Protein AF-0000000087523950 (afdb_homodimer)

InterPro domains:
  IPR000847 LysR, HTH, N-terminal domain [PF00126] (13-68)
  IPR000847 LysR, HTH, N-terminal domain [PS50931] (8-65)
  IPR005119 LysR, substrate-binding [PF03466] (96-300)
  IPR036388 Winged helix-like DNA-binding domain superfamily [G3DSA:1.10.10.10] (9-94)
  IPR036390 Winged helix DNA-binding domain superfamily [SSF46785] (9-117)
  IPR058163 LysR-type transcriptional regulator, proteobacterial-type [PTHR30537] (7-308)

Solvent-accessible surface area (backbone atoms only — not comparable to full-atom values): 32717 Å² total; per-residue (Å²): 128,82,71,63,79,78,58,56,61,67,58,20,44,50,44,46,49,40,14,65,73,63,37,26,57,57,56,24,8,59,75,67,75,43,51,48,69,54,38,50,47,32,43,47,46,51,24,57,74,70,71,45,64,40,54,43,80,50,99,84,53,55,36,71,29,74,62,21,52,56,49,42,56,50,38,54,54,51,51,52,51,48,50,41,55,48,20,67,71,65,72,45,85,62,76,45,50,46,81,45,31,33,36,24,35,40,73,54,28,40,71,63,46,24,53,44,44,29,59,50,38,69,77,34,70,55,32,28,38,33,42,42,61,40,76,64,91,72,65,54,84,75,64,76,36,64,32,32,44,46,76,31,75,82,66,98,56,83,48,42,73,44,80,54,46,61,45,43,51,39,41,32,28,11,60,67,31,32,72,74,72,53,75,61,53,38,60,76,45,40,51,80,39,44,34,42,22,44,67,81,45,94,55,31,39,66,51,34,39,34,24,29,62,82,42,76,42,77,35,61,36,33,49,52,38,33,22,64,40,69,65,28,51,48,34,18,18,58,58,37,51,29,35,38,76,40,51,33,74,78,46,45,67,41,42,75,71,56,47,25,40,79,56,66,51,73,58,52,58,28,60,45,38,34,31,27,44,34,33,69,56,55,95,70,67,52,45,46,56,48,52,48,52,52,48,51,43,55,51,27,69,75,53,53,70,58,61,65,84,122,128,80,72,63,79,77,58,58,61,66,58,21,44,51,45,46,48,41,14,64,73,63,39,26,58,58,55,24,10,60,75,67,76,43,52,49,68,56,38,50,47,33,43,49,46,50,23,59,75,71,71,47,64,42,55,45,81,50,100,84,52,56,35,72,29,75,62,20,52,57,50,42,56,49,40,54,53,52,51,53,49,50,52,42,55,48,22,66,72,65,73,45,86,61,77,43,51,46,81,46,30,34,36,25,36,39,72,55,26,40,70,64,46,24,54,45,44,30,59,50,38,70,76,33,70,56,31,27,37,34,42,42,61,40,76,64,90,74,66,54,84,75,64,76,36,63,33,32,45,47,77,33,72,83,65,98,55,83,48,42,74,44,80,52,45,61,45,48,52,39,43,33,26,10,59,69,31,32,72,74,71,52,75,62,52,39,61,77,45,41,51,81,39,42,35,42,21,44,68,83,45,94,55,30,40,66,51,32,38,35,23,29,64,83,41,77,42,76,33,59,36,32,49,51,40,34,23,63,40,70,65,29,52,49,34,18,17,60,57,38,52,28,34,39,77,40,52,38,71,78,45,45,66,41,41,75,72,56,46,25,40,76,56,65,50,76,58,52,59,26,60,44,39,34,30,27,43,35,33,70,58,56,96,70,67,53,45,47,57,49,51,49,53,54,49,51,44,54,51,26,69,76,53,54,75,54,71,69,82,122

Radius of gyration: 28.87 Å; Cα contacts (8 Å, |Δi|>4): 1194; chains: 2; bounding box: 53×89×77 Å

Organism: NCBI:txid634155

Secondary structure (DSSP, 8-state):
----TTS-HHHHHHHHHHHHHHT-HHHHHHHTT--HHHHHHHHHHHHHHHTS-SEEE-SS-EEE-HHHHHHHHHHHHHHHHHHHHHHHHHT--PPP-EEEEEEE-HHHIIIIIGGGHHHHHHH-TTEEEEEEE-SS---GGGSS-SEEEEEEPPPS-SEEEEEEEE--EEEEE-HHHHHHH----SGGGGGGS-B-EETT-SSB-SSEEEESTTS-EEEE---SEEES-HHHHHHHHHTTS-EEEEEHHHHHHHHHTTSSEE---SSPBPP--EEEEEEE--SS--HHHHHHHHHHHHHHHHS-S-----/----TTS-HHHHHHHHHHHHHHT-HHHHHHHTT--HHHHHHHHHHHHHHHTS-SEEE-SS-EEE-HHHHHHHHHHHHHHHHHHHHHHHHHT--PPP-EEEEEEE-HHHIIIIIGGGHHHHHHH-TTEEEEEEE-SS---GGGSS-SEEEEEEPPPS-SEEEEEEEE--EEEEE-HHHHHHH----SGGGGGGS-B-EETT-SSB-SSEEEESTTS-EEEE---SEEES-HHHHHHHHHTTS-EEEEEHHHHHHHHHTTSSEE---SSPBPP--EEEEEEE--SS--HHHHHHHHHHHHHHHHS-S-----

pLDDT: mean 86.5, std 13.3, range [29.36, 98.88]

Sequence (620 aa):
MVLDWRMDRITGMRVFARAAGDGSLSAAARHLAMSPAMATKHVNALEARLGVKLFHRSTRQLRLTEAGSEYLEACQRILAEIDEAEAAVTSQQVKASGLLRMAVPLSFGRGFIAPLMPHFARRHPEVTVELGLSDAQVDLLAGQWDLAIRIGRLVDSPLVARKLGDSTMVVCASPDYLAGHGTPRRTGDLAGHNCLGYTLSAMQDRKHWRFGERGDIRVPVHGNLLANNGDALMAAALGGQGIIYQPHFIVADALDRGGLVALQLDRPVASLGGIHVLYPADRRPPAKVRAMIDFLHDAFTRAPPLNRAVMVLDWRMDRITGMRVFARAAGDGSLSAAARHLAMSPAMATKHVNALEARLGVKLFHRSTRQLRLTEAGSEYLEACQRILAEIDEAEAAVTSQQVKASGLLRMAVPLSFGRGFIAPLMPHFARRHPEVTVELGLSDAQVDLLAGQWDLAIRIGRLVDSPLVARKLGDSTMVVCASPDYLAGHGTPRRTGDLAGHNCLGYTLSAMQDRKHWRFGERGDIRVPVHGNLLANNGDALMAAALGGQGIIYQPHFIVADALDRGGLVALQLDRPVASLGGIHVLYPADRRPPAKVRAMIDFLHDAFTRAPPLNRAV

Foldseek 3Di:
DPLCPVDDLLVLLQLLLQCQVVQHSCVSCVVVVHHSVVSVSSQVSNCVVVVHHQFDDDPPTTHGDPVVVVVSLVSQVVNLVVVQVVCVVVVDQDQDADEAEEEEEALCCVQPVVVCVVVLCVVRVRYHYHYHYHPDDDDVVVVPHQKYKDWFDDDDDLWDKDFQWFWFKFKKAFPVLCVVQNAAAALQCQQSWAEAFAPSDPQTDQFWHFFAQASPDTHGHHHDHYDNDPLVVLVCRLVNRTMYIGICLNCVVCCVVRSMPTHHYPTHGYGRGTIIMIGRPDVDRRSNSVSVVVSSNVSCVVPPSDPPVD/DPLCPVDDLLVLLQLLLQCQVVQHSCVSCVVVVHHSVVSVSSQVSNCVVVVHHQFDDDPPTTDGDPVNVVVSLVSQVVNLVVVQVVCVVVVDQDQDADEAEEEEEALCCVQPVVVCVVVLCVVRVRYHYHYHYHPDDDDVVVVPHQKYKDWFDDDDDLWDKDFQWFWFKFKKAFPVLCVVQNAAAALQCQQSWAEAFAPSDPQTDQFWHFFAQASPDTHGHHHDHYDNDPLVVLVCRLVNRTMYIGICLNCVVCCVVRSMPTHHYPTHGYGRHTIIMIGRPDVDRRSNSVSVVVSSNVSCVVPPSYPPPD

Nearest PDB structures (foldseek):
  3t1b-assembly1_A  TM=6.231E-01  e=1.334E-25  Vibrio cholerae
  3t1b-assembly1_D  TM=6.129E-01  e=6.524E-25  Vibrio cholerae
  3szp-assembly1_A-2  TM=6.097E-01  e=1.222E-23  Vibrio cholerae
  3mz1-assembly1_A  TM=8.582E-01  e=1.412E-18  Sinorhizobium meliloti 1021
  5y2v-assembly1_C  TM=5.549E-01  e=6.677E-20  Synechocystis sp. PCC 6803 substr. Kazusa

Structure (mmCIF, N/CA/C/O backbone):
data_AF-0000000087523950-model_v1
#
loop_
_entity.id
_entity.type
_entity.pdbx_description
1 polymer 'DNA-binding transcriptional LysR family regulator'
#
loop_
_atom_site.group_PDB
_atom_site.id
_atom_site.type_symbol
_atom_site.label_atom_id
_atom_site.label_alt_id
_atom_site.label_comp_id
_atom_site.label_asym_id
_atom_site.label_entity_id
_atom_site.label_seq_id
_atom_site.pdbx_PDB_ins_code
_atom_site.Cartn_x
_atom_site.Cartn_y
_atom_site.Cartn_z
_atom_site.occupancy
_atom_site.B_iso_or_equiv
_atom_site.auth_seq_id
_atom_site.auth_comp_id
_atom_site.auth_asym_id
_atom_site.auth_atom_id
_atom_site.pdbx_PDB_model_num
ATOM 1 N N . MET A 1 1 ? -15.641 -51.594 12.031 1 31.23 1 MET A N 1
ATOM 2 C CA . MET A 1 1 ? -15.219 -51.094 10.727 1 31.23 1 MET A CA 1
ATOM 3 C C . MET A 1 1 ? -13.703 -50.938 10.656 1 31.23 1 MET A C 1
ATOM 5 O O . MET A 1 1 ? -13.094 -50.25 11.461 1 31.23 1 MET A O 1
ATOM 9 N N . VAL A 1 2 ? -13.039 -51.938 10.383 1 35.44 2 VAL A N 1
ATOM 10 C CA . VAL A 1 2 ? -11.578 -51.969 10.383 1 35.44 2 VAL A CA 1
ATOM 11 C C . VAL A 1 2 ? -11.016 -50.781 9.617 1 35.44 2 VAL A C 1
ATOM 13 O O . VAL A 1 2 ? -11.32 -50.594 8.438 1 35.44 2 VAL A O 1
ATOM 16 N N . LEU A 1 3 ? -10.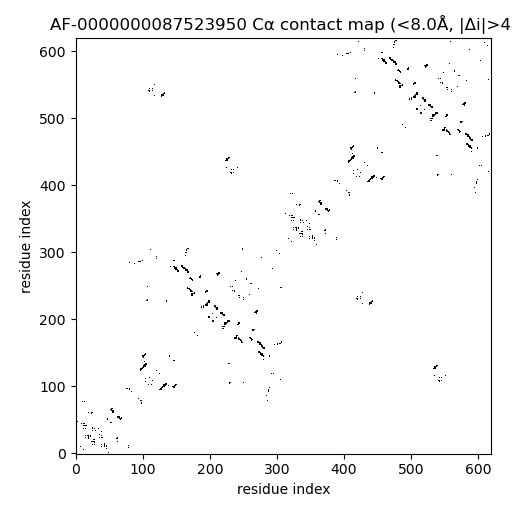859 -49.688 10.18 1 43.5 3 LEU A N 1
ATOM 17 C CA . LEU A 1 3 ? -10.078 -48.594 9.617 1 43.5 3 LEU A CA 1
ATOM 18 C C . LEU A 1 3 ? -8.906 -49.125 8.805 1 43.5 3 LEU A C 1
ATOM 20 O O . LEU A 1 3 ? -8.117 -49.938 9.305 1 43.5 3 LEU A O 1
ATOM 24 N N . ASP A 1 4 ? -9.039 -49.5 7.648 1 45.88 4 ASP A N 1
ATOM 25 C CA . ASP A 1 4 ? -7.902 -50.031 6.902 1 45.88 4 ASP A CA 1
ATOM 26 C C . ASP A 1 4 ? -6.68 -49.125 7.043 1 45.88 4 ASP A C 1
ATOM 28 O O . ASP A 1 4 ? -6.48 -48.188 6.242 1 45.88 4 ASP A O 1
ATOM 32 N N . TRP A 1 5 ? -6.152 -49 8.242 1 50.75 5 TRP A N 1
ATOM 33 C CA . TRP A 1 5 ? -4.914 -48.344 8.617 1 50.75 5 TRP A CA 1
ATOM 34 C C . TRP A 1 5 ? -3.805 -48.625 7.613 1 50.75 5 TRP A C 1
ATOM 36 O O . TRP A 1 5 ? -2.738 -48 7.652 1 50.75 5 TRP A O 1
ATOM 46 N N . ARG A 1 6 ? -4.109 -49.469 6.68 1 61.22 6 ARG A N 1
ATOM 47 C CA . ARG A 1 6 ? -3.061 -49.938 5.797 1 61.22 6 ARG A CA 1
ATOM 48 C C . ARG A 1 6 ? -2.912 -49.062 4.566 1 61.22 6 ARG A C 1
ATOM 50 O O . ARG A 1 6 ? -1.962 -49.219 3.795 1 61.22 6 ARG A O 1
ATOM 57 N N . MET A 1 7 ? -3.938 -48.125 4.535 1 72.81 7 MET A N 1
ATOM 58 C CA . MET A 1 7 ? -3.781 -47.375 3.295 1 72.81 7 MET A CA 1
ATOM 59 C C . MET A 1 7 ? -2.758 -46.25 3.463 1 72.81 7 MET A C 1
ATOM 61 O O . MET A 1 7 ? -2.736 -45.594 4.492 1 72.81 7 MET A O 1
ATOM 65 N N . ASP A 1 8 ? -1.843 -46.125 2.539 1 80.94 8 ASP A N 1
ATOM 66 C CA . ASP A 1 8 ? -0.823 -45.094 2.523 1 80.94 8 ASP A CA 1
ATOM 67 C C . ASP A 1 8 ? -1.458 -43.688 2.541 1 80.94 8 ASP A C 1
ATOM 69 O O . ASP A 1 8 ? -2.225 -43.344 1.641 1 80.94 8 ASP A O 1
ATOM 73 N N . ARG A 1 9 ? -1.227 -43.062 3.574 1 81.5 9 ARG A N 1
ATOM 74 C CA . ARG A 1 9 ? -1.847 -41.781 3.801 1 81.5 9 ARG A CA 1
ATOM 75 C C . ARG A 1 9 ? -1.458 -40.781 2.709 1 81.5 9 ARG A C 1
ATOM 77 O O . ARG A 1 9 ? -2.275 -39.969 2.289 1 81.5 9 ARG A O 1
ATOM 84 N N . ILE A 1 10 ? -0.214 -40.875 2.275 1 83.5 10 ILE A N 1
ATOM 85 C CA . ILE A 1 10 ? 0.265 -39.969 1.243 1 83.5 10 ILE A CA 1
ATOM 86 C C . ILE A 1 10 ? -0.494 -40.219 -0.059 1 83.5 10 ILE A C 1
ATOM 88 O O . ILE A 1 10 ? -0.923 -39.281 -0.724 1 83.5 10 ILE A O 1
ATOM 92 N N . THR A 1 11 ? -0.637 -41.406 -0.341 1 86.5 11 THR A N 1
ATOM 93 C CA . THR A 1 11 ? -1.421 -41.781 -1.519 1 86.5 11 THR A CA 1
ATOM 94 C C . THR A 1 11 ? -2.863 -41.312 -1.373 1 86.5 11 THR A C 1
ATOM 96 O O . THR A 1 11 ? -3.453 -40.781 -2.328 1 86.5 11 THR A O 1
ATOM 99 N N . GLY A 1 12 ? -3.381 -41.406 -0.234 1 89.5 12 GLY A N 1
ATOM 100 C CA . GLY A 1 12 ? -4.719 -40.906 0.028 1 89.5 12 GLY A CA 1
ATOM 101 C C . GLY A 1 12 ? -4.844 -39.406 -0.192 1 89.5 12 GLY A C 1
ATOM 102 O O . GLY A 1 12 ? -5.809 -38.938 -0.805 1 89.5 12 GLY A O 1
ATOM 103 N N . MET A 1 13 ? -3.838 -38.688 0.322 1 88.25 13 MET A N 1
ATOM 104 C CA . MET A 1 13 ? -3.805 -37.25 0.121 1 88.25 13 MET A CA 1
ATOM 105 C C . MET A 1 13 ? -3.729 -36.906 -1.364 1 88.25 13 MET A C 1
ATOM 107 O O . MET A 1 13 ? -4.375 -35.969 -1.822 1 88.25 13 MET A O 1
ATOM 111 N N . ARG A 1 14 ? -2.957 -37.656 -2.094 1 89.19 14 ARG A N 1
ATOM 112 C CA . ARG A 1 14 ? -2.795 -37.438 -3.525 1 89.19 14 ARG A CA 1
ATOM 113 C C . ARG A 1 14 ? -4.098 -37.688 -4.273 1 89.19 14 ARG A C 1
ATOM 115 O O . ARG A 1 14 ? -4.484 -36.906 -5.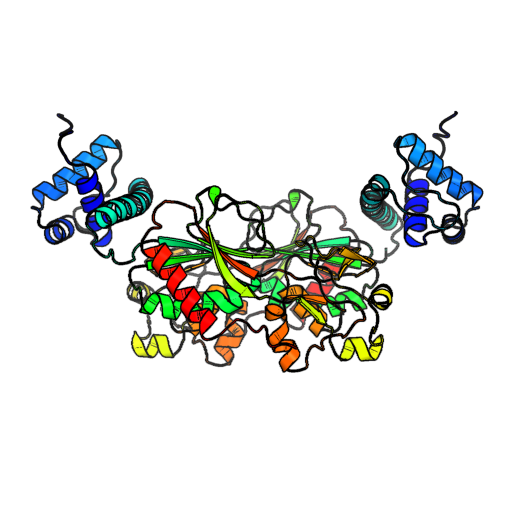141 1 89.19 14 ARG A O 1
ATOM 122 N N . VAL A 1 15 ? -4.789 -38.781 -3.904 1 90.56 15 VAL A N 1
ATOM 123 C CA . VAL A 1 15 ? -6.059 -39.125 -4.535 1 90.56 15 VAL A CA 1
ATOM 124 C C . VAL A 1 15 ? -7.098 -38.031 -4.238 1 90.56 15 VAL A C 1
ATOM 126 O O . VAL A 1 15 ? -7.793 -37.562 -5.141 1 90.56 15 VAL A O 1
ATOM 129 N N . PHE A 1 16 ? -7.152 -37.594 -3.004 1 93.06 16 PHE A N 1
ATOM 130 C CA . PHE A 1 16 ? -8.094 -36.562 -2.572 1 93.06 16 PHE A CA 1
ATOM 131 C C . PHE A 1 16 ? -7.863 -35.281 -3.338 1 93.06 16 PHE A C 1
ATOM 133 O O . PHE A 1 16 ? -8.797 -34.719 -3.9 1 93.06 16 PHE A O 1
ATOM 140 N N . ALA A 1 17 ? -6.598 -34.906 -3.363 1 90.12 17 ALA A N 1
ATOM 141 C CA . ALA A 1 17 ? -6.242 -33.656 -4.023 1 90.12 17 ALA A CA 1
ATOM 142 C C . ALA A 1 17 ? -6.555 -33.719 -5.516 1 90.12 17 ALA A C 1
ATOM 144 O O . ALA A 1 17 ? -7.082 -32.75 -6.086 1 90.12 17 ALA A O 1
ATOM 145 N N . ARG A 1 18 ? -6.23 -34.75 -6.168 1 89.31 18 ARG A N 1
ATOM 146 C CA . ARG A 1 18 ? -6.488 -34.938 -7.594 1 89.31 18 ARG A CA 1
ATOM 147 C C . ARG A 1 18 ? -7.984 -34.969 -7.883 1 89.31 18 ARG A C 1
ATOM 149 O O . ARG A 1 18 ? -8.453 -34.375 -8.852 1 89.31 18 ARG A O 1
ATOM 156 N N . ALA A 1 19 ? -8.68 -35.625 -7.062 1 89.69 19 ALA A N 1
ATOM 157 C CA . ALA A 1 19 ? -10.133 -35.719 -7.227 1 89.69 19 ALA A CA 1
ATOM 158 C C . ALA A 1 19 ? -10.789 -34.344 -7.086 1 89.69 19 ALA A C 1
ATOM 160 O O . ALA A 1 19 ? -11.727 -34.031 -7.816 1 89.69 19 ALA A O 1
ATOM 161 N N . ALA A 1 20 ? -10.305 -33.656 -6.184 1 87.31 20 ALA A N 1
ATOM 162 C CA . ALA A 1 20 ? -10.82 -32.312 -5.988 1 87.31 20 ALA A CA 1
ATOM 163 C C . ALA A 1 20 ? -10.602 -31.453 -7.23 1 87.31 20 ALA A C 1
ATOM 165 O O . ALA A 1 20 ? -11.477 -30.672 -7.621 1 87.31 20 ALA A O 1
ATOM 166 N N . GLY A 1 21 ? -9.445 -31.609 -7.789 1 80.12 21 GLY A N 1
ATOM 167 C CA . GLY A 1 21 ? -9.109 -30.875 -9 1 80.12 21 GLY A CA 1
ATOM 168 C C . GLY A 1 21 ? -9.883 -31.328 -10.219 1 80.12 21 GLY A C 1
ATOM 169 O O . GLY A 1 21 ? -10.367 -30.5 -10.992 1 80.12 21 GLY A O 1
ATOM 170 N N . ASP A 1 22 ? -10.062 -32.594 -10.312 1 77.31 22 ASP A N 1
ATOM 171 C CA . ASP A 1 22 ? -10.711 -33.219 -11.469 1 77.31 22 ASP A CA 1
ATOM 172 C C . ASP A 1 22 ? -12.234 -33.188 -11.32 1 77.31 22 ASP A C 1
ATOM 174 O O . ASP A 1 22 ? -12.961 -33.344 -12.305 1 77.31 22 ASP A O 1
ATOM 178 N N . GLY A 1 23 ? -12.727 -32.969 -10.133 1 81.5 23 GLY A N 1
ATOM 179 C CA . GLY A 1 23 ? -14.148 -33.031 -9.844 1 81.5 23 GLY A CA 1
ATOM 180 C C . GLY A 1 23 ? -14.719 -34.438 -9.953 1 81.5 23 GLY A C 1
ATOM 181 O O . GLY A 1 23 ? -15.93 -34.594 -10.109 1 81.5 23 GLY A O 1
ATOM 182 N N . SER A 1 24 ? -13.797 -35.438 -10.008 1 85.56 24 SER A N 1
ATOM 183 C CA . SER A 1 24 ? -14.203 -36.812 -10.211 1 85.56 24 SER A CA 1
ATOM 184 C C . SER A 1 24 ? -13.195 -37.781 -9.594 1 85.56 24 SER A C 1
ATOM 186 O O . SER A 1 24 ? -11.984 -37.656 -9.812 1 85.56 24 SER A O 1
ATOM 188 N N . LEU A 1 25 ? -13.758 -38.719 -8.844 1 88.5 25 LEU A N 1
ATOM 189 C CA . LEU A 1 25 ? -12.891 -39.719 -8.242 1 88.5 25 LEU A CA 1
ATOM 190 C C . LEU A 1 25 ? -12.383 -40.688 -9.305 1 88.5 25 LEU A C 1
ATOM 192 O O . LEU A 1 25 ? -11.234 -41.125 -9.234 1 88.5 25 LEU A O 1
ATOM 196 N N . SER A 1 26 ? -13.258 -40.969 -10.281 1 89.31 26 SER A N 1
ATOM 197 C CA . SER A 1 26 ? -12.852 -41.844 -11.352 1 89.31 26 SER A CA 1
ATOM 198 C C . SER A 1 26 ? -11.75 -41.25 -12.203 1 89.31 26 SER A C 1
ATOM 200 O O . SER A 1 26 ? -10.836 -41.938 -12.641 1 89.31 26 SER A O 1
ATOM 202 N N . ALA A 1 27 ? -11.867 -40 -12.406 1 87.75 27 ALA A N 1
ATOM 203 C CA . ALA A 1 27 ? -10.844 -39.312 -13.164 1 87.75 27 ALA A CA 1
ATOM 204 C C . ALA A 1 27 ? -9.516 -39.281 -12.406 1 87.75 27 ALA A C 1
ATOM 206 O O . ALA A 1 27 ? -8.453 -39.5 -12.984 1 87.75 27 ALA A O 1
ATOM 207 N N . ALA A 1 28 ? -9.633 -39.062 -11.172 1 90.62 28 ALA A N 1
ATOM 208 C CA . ALA A 1 28 ? -8.445 -39.062 -10.328 1 90.62 28 ALA A CA 1
ATOM 209 C C . ALA A 1 28 ? -7.773 -40.438 -10.344 1 90.62 28 ALA A C 1
ATOM 211 O O . ALA A 1 28 ? -6.547 -40.531 -10.414 1 90.62 28 ALA A O 1
ATOM 212 N N . ALA A 1 29 ? -8.523 -41.469 -10.289 1 90.31 29 ALA A N 1
ATOM 213 C CA . ALA A 1 29 ? -8.023 -42.844 -10.328 1 90.31 29 ALA A CA 1
ATOM 214 C C . ALA A 1 29 ? -7.242 -43.094 -11.609 1 90.31 29 ALA A C 1
ATOM 216 O O . ALA A 1 29 ? -6.145 -43.656 -11.578 1 90.31 29 ALA A O 1
ATOM 217 N N . ARG A 1 30 ? -7.785 -42.656 -12.672 1 86.56 30 ARG A N 1
ATOM 218 C CA . ARG A 1 30 ? -7.125 -42.812 -13.969 1 86.56 30 ARG A CA 1
ATOM 219 C C . ARG A 1 30 ? -5.785 -42.094 -13.992 1 86.56 30 ARG A C 1
ATOM 221 O O . ARG A 1 30 ? -4.781 -42.625 -14.445 1 86.56 30 ARG A O 1
ATOM 228 N N . HIS A 1 31 ? -5.793 -40.938 -13.445 1 85.88 31 HIS A N 1
ATOM 229 C CA . HIS A 1 31 ? -4.586 -40.125 -13.43 1 85.88 31 HIS A CA 1
ATOM 230 C C . HIS A 1 31 ? -3.498 -40.75 -12.57 1 85.88 31 HIS A C 1
ATOM 232 O O . HIS A 1 31 ? -2.309 -40.625 -12.875 1 85.88 31 HIS A O 1
ATOM 238 N N . LEU A 1 32 ? -3.9 -41.438 -11.57 1 87.62 32 LEU A N 1
ATOM 239 C CA . LEU A 1 32 ? -2.947 -41.969 -10.617 1 87.62 32 LEU A CA 1
ATOM 240 C C . LEU A 1 32 ? -2.742 -43.469 -10.859 1 87.62 32 LEU A C 1
ATOM 242 O O . LEU A 1 32 ? -2.172 -44.156 -10.016 1 87.62 32 LEU A O 1
ATOM 246 N N . ALA A 1 33 ? -3.258 -43.969 -11.984 1 89 33 ALA A N 1
ATOM 247 C CA . ALA A 1 33 ? -3.086 -45.344 -12.43 1 89 33 ALA A CA 1
ATOM 248 C C . ALA A 1 33 ? -3.535 -46.312 -11.352 1 89 33 ALA A C 1
ATOM 250 O O . ALA A 1 33 ? -2.812 -47.281 -11.023 1 89 33 ALA A O 1
ATOM 251 N N . MET A 1 34 ? -4.711 -46 -10.836 1 88.88 34 MET A N 1
ATOM 252 C CA . MET A 1 34 ? -5.32 -46.906 -9.875 1 88.88 34 MET A CA 1
ATOM 253 C C . MET A 1 34 ? -6.789 -47.156 -10.203 1 88.88 34 MET A C 1
ATOM 255 O O . MET A 1 34 ? -7.359 -46.469 -11.055 1 88.88 34 MET A O 1
ATOM 259 N N . SER A 1 35 ? -7.348 -48.219 -9.703 1 90.62 35 SER A N 1
ATOM 260 C CA . SER A 1 35 ? -8.758 -48.5 -9.938 1 90.62 35 SER A CA 1
ATOM 261 C C . SER A 1 35 ? -9.656 -47.531 -9.203 1 90.62 35 SER A C 1
ATOM 263 O O . SER A 1 35 ? -9.281 -47 -8.141 1 90.62 35 SER A O 1
ATOM 265 N N . PRO A 1 36 ? -10.789 -47.219 -9.812 1 91.12 36 PRO A N 1
ATOM 266 C CA . PRO A 1 36 ? -11.75 -46.344 -9.109 1 91.12 36 PRO A CA 1
ATOM 267 C C . PRO A 1 36 ? -12.094 -46.875 -7.715 1 91.12 36 PRO A C 1
ATOM 269 O O . PRO A 1 36 ? -12.297 -46.094 -6.789 1 91.12 36 PRO A O 1
ATOM 272 N N . ALA A 1 37 ? -12.148 -48.125 -7.621 1 91 37 ALA A N 1
ATOM 273 C CA . ALA A 1 37 ? -12.438 -48.75 -6.324 1 91 37 ALA A CA 1
ATOM 274 C C . ALA A 1 37 ? -11.352 -48.406 -5.305 1 91 37 ALA A C 1
ATOM 276 O O . ALA A 1 37 ? -11.648 -48.062 -4.156 1 91 37 ALA A O 1
ATOM 277 N N . MET A 1 38 ? -10.148 -48.5 -5.762 1 89.62 38 MET A N 1
ATOM 278 C CA . MET A 1 38 ? -9.023 -48.156 -4.891 1 89.62 38 MET A CA 1
ATOM 279 C C . MET A 1 38 ? -9.023 -46.688 -4.516 1 89.62 38 MET A C 1
ATOM 281 O O . MET A 1 38 ? -8.75 -46.344 -3.365 1 89.62 38 MET A O 1
ATOM 285 N N . ALA A 1 39 ? -9.312 -45.844 -5.473 1 92 39 ALA A N 1
ATOM 286 C CA . ALA A 1 39 ? -9.398 -44.406 -5.207 1 92 39 ALA A CA 1
ATOM 287 C C . ALA A 1 39 ? -10.469 -44.094 -4.164 1 92 39 ALA A C 1
ATOM 289 O O . ALA A 1 39 ? -10.242 -43.312 -3.254 1 92 39 ALA A O 1
ATOM 290 N N . THR A 1 40 ? -11.555 -44.719 -4.281 1 90.12 40 THR A N 1
ATOM 291 C CA . THR A 1 40 ? -12.656 -44.562 -3.334 1 90.12 40 THR A CA 1
ATOM 292 C C . THR A 1 40 ? -12.242 -45.031 -1.939 1 90.12 40 THR A C 1
ATOM 294 O O . THR A 1 40 ? -12.539 -44.344 -0.944 1 90.12 40 THR A O 1
ATOM 297 N N . LYS A 1 41 ? -11.531 -46.062 -1.931 1 90 41 LYS A N 1
ATOM 298 C CA . LYS A 1 41 ? -11.062 -46.594 -0.656 1 90 41 LYS A CA 1
ATOM 299 C C . LYS A 1 41 ? -10.109 -45.625 0.037 1 90 41 LYS A C 1
ATOM 301 O O . LYS A 1 41 ? -10.18 -45.438 1.254 1 90 41 LYS A O 1
ATOM 306 N N . HIS A 1 42 ? -9.234 -45.094 -0.744 1 91.44 42 HIS A N 1
ATOM 307 C CA . HIS A 1 42 ? -8.281 -44.125 -0.201 1 91.44 42 HIS A CA 1
ATOM 308 C C . HIS A 1 42 ? -9.008 -42.938 0.409 1 91.44 42 HIS A C 1
ATOM 310 O O . HIS A 1 42 ? -8.688 -42.5 1.523 1 91.44 42 HIS A O 1
ATOM 316 N N . VAL A 1 43 ? -10.016 -42.375 -0.281 1 91.31 43 VAL A N 1
ATOM 317 C CA . VAL A 1 43 ? -10.727 -41.219 0.187 1 91.31 43 VAL A CA 1
ATOM 318 C C . VAL A 1 43 ? -11.57 -41.562 1.41 1 91.31 43 VAL A C 1
ATOM 320 O O . VAL A 1 43 ? -11.617 -40.812 2.381 1 91.31 43 VAL A O 1
ATOM 323 N N . ASN A 1 44 ? -12.125 -42.719 1.362 1 89.38 44 ASN A N 1
ATOM 324 C CA . ASN A 1 44 ? -12.906 -43.156 2.506 1 89.38 44 ASN A CA 1
ATOM 325 C C . ASN A 1 44 ? -12.039 -43.344 3.748 1 89.38 44 ASN A C 1
ATOM 327 O O . ASN A 1 44 ? -12.445 -42.969 4.852 1 89.38 44 ASN A O 1
ATOM 331 N N . ALA A 1 45 ? -10.938 -43.969 3.488 1 86.88 45 ALA A N 1
ATOM 332 C CA . ALA A 1 45 ? -10.016 -44.156 4.598 1 86.88 45 ALA A CA 1
ATOM 333 C C . ALA A 1 45 ? -9.578 -42.844 5.199 1 86.88 45 ALA A C 1
ATOM 335 O O . ALA A 1 45 ? -9.477 -42.688 6.422 1 86.88 45 ALA A O 1
ATOM 336 N N . LEU A 1 46 ? -9.289 -41.875 4.355 1 88.06 46 LEU A N 1
ATOM 337 C CA . LEU A 1 46 ? -8.898 -40.531 4.793 1 88.06 46 LEU A CA 1
ATOM 338 C C . LEU A 1 46 ? -10.008 -39.875 5.609 1 88.06 46 LEU A C 1
ATOM 340 O O . LEU A 1 46 ? -9.75 -39.312 6.68 1 88.06 46 LEU A O 1
ATOM 344 N N . GLU A 1 47 ? -11.242 -39.938 5.125 1 90.38 47 GLU A N 1
ATOM 345 C CA . GLU A 1 47 ? -12.391 -39.375 5.812 1 90.38 47 GLU A CA 1
ATOM 346 C C . GLU A 1 47 ? -12.633 -40.062 7.152 1 90.38 47 GLU A C 1
ATOM 348 O O . GLU A 1 47 ? -12.961 -39.406 8.141 1 90.38 47 GLU A O 1
ATOM 353 N N . ALA A 1 48 ? -12.438 -41.312 7.117 1 85.69 48 ALA A N 1
ATOM 354 C CA . ALA A 1 48 ? -12.617 -42.062 8.344 1 85.69 48 ALA A CA 1
ATOM 355 C C . ALA A 1 48 ? -11.586 -41.656 9.398 1 85.69 48 ALA A C 1
ATOM 357 O O . ALA A 1 48 ? -11.922 -41.5 10.578 1 85.69 48 ALA A O 1
ATOM 358 N N . ARG A 1 49 ? -10.406 -41.562 8.984 1 81.06 49 ARG A N 1
ATOM 359 C CA . ARG A 1 49 ? -9.336 -41.156 9.898 1 81.06 49 ARG A CA 1
ATOM 360 C C . ARG A 1 49 ? -9.578 -39.781 10.469 1 81.06 49 ARG A C 1
ATOM 362 O O . ARG A 1 49 ? -9.352 -39.531 11.656 1 81.06 49 ARG A O 1
ATOM 369 N N . LEU A 1 50 ? -10.039 -38.844 9.602 1 85.25 50 LEU A N 1
ATOM 370 C CA . LEU A 1 50 ? -10.242 -37.438 9.969 1 85.25 50 LEU A CA 1
ATOM 371 C C . LEU A 1 50 ? -11.555 -37.281 10.727 1 85.25 50 LEU A C 1
ATOM 373 O O . LEU A 1 50 ? -11.742 -36.281 11.445 1 85.25 50 LEU A O 1
ATOM 377 N N . GLY A 1 51 ? -12.461 -38.188 10.531 1 87.56 51 GLY A N 1
ATOM 378 C CA . GLY A 1 51 ? -13.75 -38.156 11.203 1 87.56 51 GLY A CA 1
ATOM 379 C C . GLY A 1 51 ? -14.727 -37.188 10.57 1 87.56 51 GLY A C 1
ATOM 380 O O . GLY A 1 51 ? -15.719 -36.812 11.195 1 87.56 51 GLY A O 1
ATOM 381 N N . VAL A 1 52 ? -14.383 -36.688 9.406 1 90.56 52 VAL A N 1
ATOM 382 C CA . VAL A 1 52 ? -15.242 -35.75 8.688 1 90.56 52 VAL A CA 1
ATOM 383 C C . VAL A 1 52 ? -15.289 -36.125 7.207 1 90.56 52 VAL A C 1
ATOM 385 O O . VAL A 1 52 ? -14.375 -36.781 6.699 1 90.56 52 VAL A O 1
ATOM 388 N N . LYS A 1 53 ? -16.328 -35.719 6.574 1 91.75 53 LYS A N 1
ATOM 389 C CA . LYS A 1 53 ? -16.422 -35.875 5.129 1 91.75 53 LYS A CA 1
ATOM 390 C C . LYS A 1 53 ? -15.711 -34.719 4.402 1 91.75 53 LYS A C 1
ATOM 392 O O . LYS A 1 53 ? -15.812 -33.562 4.812 1 91.75 53 LYS A O 1
ATOM 397 N N . LEU A 1 54 ? -14.977 -35.219 3.412 1 92.5 54 LEU A N 1
ATOM 398 C CA . LEU A 1 54 ? -14.227 -34.219 2.641 1 92.5 54 LEU A CA 1
ATOM 399 C C . LEU A 1 54 ? -14.977 -33.844 1.365 1 92.5 54 LEU A C 1
ATOM 401 O O . LEU A 1 54 ? -14.758 -32.781 0.802 1 92.5 54 LEU A O 1
ATOM 405 N N . PHE A 1 55 ? -15.852 -34.75 0.869 1 91.25 55 PHE A N 1
ATOM 406 C CA . PHE A 1 55 ? -16.641 -34.531 -0.332 1 91.25 55 PHE A CA 1
ATOM 407 C C . PHE A 1 55 ? -18.125 -34.688 -0.032 1 91.25 55 PHE A C 1
ATOM 409 O O . PHE A 1 55 ? -18.516 -35.5 0.825 1 91.25 55 PHE A O 1
ATOM 416 N N . HIS A 1 56 ? -18.906 -33.688 -0.654 1 84.44 56 HIS A N 1
ATOM 417 C CA . HIS A 1 56 ? -20.312 -34 -0.825 1 84.44 56 HIS A CA 1
ATOM 418 C C . HIS A 1 56 ? -20.531 -35 -1.974 1 84.44 56 HIS A C 1
ATOM 420 O O . HIS A 1 56 ? -20.109 -34.719 -3.102 1 84.44 56 HIS A O 1
ATOM 426 N N . ARG A 1 57 ? -20.844 -36.188 -1.64 1 69.62 57 ARG A N 1
ATOM 427 C CA . ARG A 1 57 ? -20.969 -37.219 -2.664 1 69.62 57 ARG A CA 1
ATOM 428 C C . ARG A 1 57 ? -22.375 -37.281 -3.227 1 69.62 57 ARG A C 1
ATOM 430 O O . ARG A 1 57 ? -23.328 -37.625 -2.512 1 69.62 57 ARG A O 1
ATOM 437 N N . SER A 1 58 ? -22.766 -36.219 -3.832 1 59.78 58 SER A N 1
ATOM 438 C CA . SER A 1 58 ? -24.016 -36.406 -4.551 1 59.78 58 SER A CA 1
ATOM 439 C C . SER A 1 58 ? -23.781 -37.062 -5.922 1 59.78 58 SER A C 1
ATOM 441 O O . SER A 1 58 ? -22.641 -37.062 -6.414 1 59.78 58 SER A O 1
ATOM 443 N N . THR A 1 59 ? -24.734 -37.812 -6.512 1 57.16 59 THR A N 1
ATOM 444 C CA . THR A 1 59 ? -24.672 -38.625 -7.715 1 57.16 59 THR A CA 1
ATOM 445 C C . THR A 1 59 ? -24.078 -37.844 -8.883 1 57.16 59 THR A C 1
ATOM 447 O O . THR A 1 59 ? -23.547 -38.438 -9.828 1 57.16 59 THR A O 1
ATOM 450 N N . ARG A 1 60 ? -24.062 -36.562 -8.953 1 59.38 60 ARG A N 1
ATOM 451 C CA . ARG A 1 60 ? -23.75 -35.844 -10.203 1 59.38 60 ARG A CA 1
ATOM 452 C C . ARG A 1 60 ? -22.391 -35.156 -10.117 1 59.38 60 ARG A C 1
ATOM 454 O O . ARG A 1 60 ? -21.672 -35.062 -11.109 1 59.38 60 ARG A O 1
ATOM 461 N N . GLN A 1 61 ? -22.016 -34.594 -9.023 1 67.75 61 GLN A N 1
ATOM 462 C CA . GLN A 1 61 ? -20.766 -33.844 -9.016 1 67.75 61 GLN A CA 1
ATOM 463 C C . GLN A 1 61 ? -20.078 -33.938 -7.656 1 67.75 61 GLN A C 1
ATOM 465 O O . GLN A 1 61 ? -20.734 -33.875 -6.617 1 67.75 61 GLN A O 1
ATOM 470 N N . LEU A 1 62 ? -18.766 -34.344 -7.648 1 80.44 62 LEU A N 1
ATOM 471 C CA . LEU A 1 62 ? -17.906 -34.375 -6.461 1 80.44 62 LEU A CA 1
ATOM 472 C C . LEU A 1 62 ? -17.578 -32.938 -6.02 1 80.44 62 LEU A C 1
ATOM 474 O O . LEU A 1 62 ? -16.938 -32.188 -6.758 1 80.44 62 LEU A O 1
ATOM 478 N N . ARG A 1 63 ? -18.188 -32.531 -4.891 1 83.12 63 ARG A N 1
ATOM 479 C CA . ARG A 1 63 ? -17.938 -31.188 -4.371 1 83.12 63 ARG A CA 1
ATOM 480 C C . ARG A 1 63 ? -17.266 -31.25 -2.998 1 83.12 63 ARG A C 1
ATOM 482 O O . ARG A 1 63 ? -17.609 -32.094 -2.184 1 83.12 63 ARG A O 1
ATOM 489 N N . LEU A 1 64 ? -16.359 -30.328 -2.844 1 87 64 LEU A N 1
ATOM 490 C CA . LEU A 1 64 ? -15.664 -30.25 -1.566 1 87 64 LEU A CA 1
ATOM 491 C C . LEU A 1 64 ? -16.594 -29.75 -0.464 1 87 64 LEU A C 1
ATOM 493 O O . LEU A 1 64 ? -17.406 -28.859 -0.693 1 87 64 LEU A O 1
ATOM 497 N N . THR A 1 65 ? -16.453 -30.359 0.776 1 86.88 65 THR A N 1
ATOM 498 C CA . THR A 1 65 ? -17 -29.766 1.988 1 86.88 65 THR A CA 1
ATOM 499 C C . THR A 1 65 ? -16.109 -28.625 2.477 1 86.88 65 THR A C 1
ATOM 501 O O . THR A 1 65 ? -15.047 -28.375 1.91 1 86.88 65 THR A O 1
ATOM 504 N N . GLU A 1 66 ? -16.594 -27.875 3.475 1 81.19 66 GLU A N 1
ATOM 505 C CA . GLU A 1 66 ? -15.742 -26.859 4.094 1 81.19 66 GLU A CA 1
ATOM 506 C C . GLU A 1 66 ? -14.461 -27.469 4.652 1 81.19 66 GLU A C 1
ATOM 508 O O . GLU A 1 66 ? -13.367 -26.953 4.43 1 81.19 66 GLU A O 1
ATOM 513 N N . ALA A 1 67 ? -14.688 -28.5 5.301 1 85.06 67 ALA A N 1
ATOM 514 C CA . ALA A 1 67 ? -13.539 -29.234 5.82 1 85.06 67 ALA A CA 1
ATOM 515 C C . ALA A 1 67 ? -12.648 -29.734 4.688 1 85.06 67 ALA A C 1
ATOM 517 O O . ALA A 1 67 ? -11.422 -29.734 4.809 1 85.06 67 ALA A O 1
ATOM 518 N N . GLY A 1 68 ? -13.281 -30.125 3.629 1 87.88 68 GLY A N 1
ATOM 519 C CA . GLY A 1 68 ? -12.539 -30.562 2.459 1 87.88 68 GLY A CA 1
ATOM 520 C C . GLY A 1 68 ? -11.68 -29.469 1.854 1 87.88 68 GLY A C 1
ATOM 521 O O . GLY A 1 68 ? -10.531 -29.719 1.472 1 87.88 68 GLY A O 1
ATOM 522 N N . SER A 1 69 ? -12.195 -28.344 1.851 1 82.88 69 SER A N 1
ATOM 523 C CA . SER A 1 69 ? -11.461 -27.203 1.293 1 82.88 69 SER A CA 1
ATOM 524 C C . SER A 1 69 ? -10.227 -26.891 2.127 1 82.88 69 SER A C 1
ATOM 526 O O . SER A 1 69 ? -9.141 -26.656 1.582 1 82.88 69 SER A O 1
ATOM 528 N N . GLU A 1 70 ? -10.375 -26.906 3.377 1 79.75 70 GLU A N 1
ATOM 529 C CA . GLU A 1 70 ? -9.258 -26.656 4.285 1 79.75 70 GLU A CA 1
ATOM 530 C C . GLU A 1 70 ? -8.195 -27.75 4.176 1 79.75 70 GLU A C 1
ATOM 532 O O . GLU A 1 70 ? -7.004 -27.453 4.113 1 79.75 70 GLU A O 1
ATOM 537 N N . TYR A 1 71 ? -8.688 -28.938 4.164 1 84.44 71 TYR A N 1
ATOM 538 C CA . TYR A 1 71 ? -7.773 -30.078 4.102 1 84.44 71 TYR A CA 1
ATOM 539 C C . TYR A 1 71 ? -7.039 -30.109 2.768 1 84.44 71 TYR A C 1
ATOM 541 O O . TYR A 1 71 ? -5.871 -30.5 2.703 1 84.44 71 TYR A O 1
ATOM 549 N N . LEU A 1 72 ? -7.766 -29.656 1.731 1 86.06 72 LEU A N 1
ATOM 550 C CA . LEU A 1 72 ? -7.133 -29.625 0.417 1 86.06 72 LEU A CA 1
ATOM 551 C C . LEU A 1 72 ? -5.93 -28.688 0.417 1 86.06 72 LEU A C 1
ATOM 553 O O . LEU A 1 72 ? -4.863 -29.047 -0.093 1 86.06 72 LEU A O 1
ATOM 557 N N . GLU A 1 73 ? -6.078 -27.594 1.008 1 76.56 73 GLU A N 1
ATOM 558 C CA . GLU A 1 73 ? -4.973 -26.641 1.102 1 76.56 73 GLU A CA 1
ATOM 559 C C . GLU A 1 73 ? -3.783 -27.25 1.836 1 76.56 73 GLU A C 1
ATOM 561 O O . GLU A 1 73 ? -2.637 -27.109 1.403 1 76.56 73 GLU A O 1
ATOM 566 N N . ALA A 1 74 ? -4.066 -27.922 2.881 1 77.81 74 ALA A N 1
ATOM 567 C CA . ALA A 1 74 ? -3.023 -28.578 3.662 1 77.81 74 ALA A CA 1
ATOM 568 C C . ALA A 1 74 ? -2.355 -29.688 2.859 1 77.81 74 ALA A C 1
ATOM 570 O O . ALA A 1 74 ? -1.128 -29.812 2.852 1 77.81 74 ALA A O 1
ATOM 571 N N . CYS A 1 75 ? -3.197 -30.469 2.184 1 83.06 75 CYS A N 1
ATOM 572 C CA . CYS A 1 75 ? -2.672 -31.562 1.388 1 83.06 75 CYS A CA 1
ATOM 573 C C . CYS A 1 75 ? -1.721 -31.062 0.311 1 83.06 75 CYS A C 1
ATOM 575 O O . CYS A 1 75 ? -0.642 -31.609 0.114 1 83.06 75 CYS A O 1
ATOM 577 N N . GLN A 1 76 ? -2.139 -30.016 -0.28 1 78.75 76 GLN A N 1
ATOM 578 C CA . GLN A 1 76 ? -1.325 -29.484 -1.362 1 78.75 76 GLN A CA 1
ATOM 579 C C . GLN A 1 76 ? 0.035 -29.016 -0.848 1 78.75 76 GLN A C 1
ATOM 581 O O . GLN A 1 76 ? 1.062 -29.266 -1.48 1 78.75 76 GLN A O 1
ATOM 586 N N . ARG A 1 77 ? 0.02 -28.438 0.26 1 71.5 77 ARG A N 1
ATOM 587 C CA . ARG A 1 77 ? 1.27 -28 0.873 1 71.5 77 ARG A CA 1
ATOM 588 C C . ARG A 1 77 ? 2.146 -29.188 1.245 1 71.5 77 ARG A C 1
ATOM 590 O O . ARG A 1 77 ? 3.336 -29.203 0.923 1 71.5 77 ARG A O 1
ATOM 597 N N . ILE A 1 78 ? 1.555 -30.141 1.909 1 72.75 78 ILE A N 1
ATOM 598 C CA . ILE A 1 78 ? 2.268 -31.297 2.424 1 72.75 78 ILE A CA 1
ATOM 599 C C . ILE A 1 78 ? 2.814 -32.125 1.262 1 72.75 78 ILE A C 1
ATOM 601 O O . ILE A 1 78 ? 3.977 -32.531 1.276 1 72.75 78 ILE A O 1
ATOM 605 N N . LEU A 1 79 ? 2.006 -32.344 0.245 1 79.56 79 LEU A N 1
ATOM 606 C CA . LEU A 1 79 ? 2.416 -33.188 -0.887 1 79.56 79 LEU A CA 1
ATOM 607 C C . LEU A 1 79 ? 3.57 -32.531 -1.643 1 79.56 79 LEU A C 1
ATOM 609 O O . LEU A 1 79 ? 4.492 -33.219 -2.086 1 79.56 79 LEU A O 1
ATOM 613 N N . ALA A 1 80 ? 3.479 -31.266 -1.745 1 71.81 80 ALA A N 1
ATOM 614 C CA . ALA A 1 80 ? 4.57 -30.547 -2.396 1 71.81 80 ALA A CA 1
ATOM 615 C C . ALA A 1 80 ? 5.883 -30.734 -1.643 1 71.81 80 ALA A C 1
ATOM 617 O O . ALA A 1 80 ? 6.934 -30.938 -2.256 1 71.81 80 ALA A O 1
ATOM 618 N N . GLU A 1 81 ? 5.766 -30.719 -0.37 1 67.31 81 GLU A N 1
ATOM 619 C CA . GLU A 1 81 ? 6.949 -30.922 0.467 1 67.31 81 GLU A CA 1
ATOM 620 C C . GLU A 1 81 ? 7.492 -32.344 0.333 1 67.31 81 GLU A C 1
ATOM 622 O O . GLU A 1 81 ? 8.711 -32.531 0.283 1 67.31 81 GLU A O 1
ATOM 627 N N . ILE A 1 82 ? 6.637 -33.25 0.285 1 70.38 82 ILE A N 1
ATOM 628 C CA . ILE A 1 82 ? 7.02 -34.656 0.128 1 70.38 82 ILE A CA 1
ATOM 629 C C . ILE A 1 82 ? 7.715 -34.844 -1.218 1 70.38 82 ILE A C 1
ATOM 631 O O . ILE A 1 82 ? 8.773 -35.469 -1.291 1 70.38 82 ILE A O 1
ATOM 635 N N . ASP A 1 83 ? 7.09 -34.375 -2.197 1 72.56 83 ASP A N 1
ATOM 636 C CA . ASP A 1 83 ? 7.668 -34.5 -3.533 1 72.56 83 ASP A CA 1
ATOM 637 C C . ASP A 1 83 ? 9.062 -33.875 -3.592 1 72.56 83 ASP A C 1
ATOM 639 O O . ASP A 1 83 ? 9.977 -34.438 -4.188 1 72.56 83 ASP A O 1
ATOM 643 N N . GLU A 1 84 ? 9.18 -32.844 -2.908 1 69 84 GLU A N 1
ATOM 644 C CA . GLU A 1 84 ? 10.477 -32.156 -2.85 1 69 84 GLU A CA 1
ATOM 645 C C . GLU A 1 84 ? 11.508 -33.031 -2.123 1 69 84 GLU A C 1
ATOM 647 O O . GLU A 1 84 ? 12.656 -33.125 -2.564 1 69 84 GLU A O 1
ATOM 652 N N . ALA A 1 85 ? 11.078 -33.562 -1.096 1 65.38 85 ALA A N 1
ATOM 653 C CA . ALA A 1 85 ? 11.969 -34.406 -0.306 1 65.38 85 ALA A CA 1
ATOM 654 C C . ALA A 1 85 ? 12.414 -35.625 -1.102 1 65.38 85 ALA A C 1
ATOM 656 O O . ALA A 1 85 ? 13.578 -36 -1.062 1 65.38 85 ALA A O 1
ATOM 657 N N . GLU A 1 86 ? 11.422 -36.125 -1.802 1 67.38 86 GLU A N 1
ATOM 658 C CA . GLU A 1 86 ? 11.734 -37.281 -2.609 1 67.38 86 GLU A CA 1
ATOM 659 C C . GLU A 1 86 ? 12.641 -36.938 -3.779 1 67.38 86 GLU A C 1
ATOM 661 O O . GLU A 1 86 ? 13.578 -37.688 -4.098 1 67.38 86 GLU A O 1
ATOM 666 N N . ALA A 1 87 ? 12.305 -35.844 -4.324 1 65.69 87 ALA A N 1
ATOM 667 C CA . ALA A 1 87 ? 13.109 -35.375 -5.449 1 65.69 87 ALA A CA 1
ATOM 668 C C . ALA A 1 87 ? 14.547 -35.094 -5.012 1 65.69 87 ALA A C 1
ATOM 670 O O . ALA A 1 87 ? 15.492 -35.375 -5.746 1 65.69 87 ALA A O 1
ATOM 671 N N . ALA A 1 88 ? 14.617 -34.562 -3.916 1 61.62 88 ALA A N 1
ATOM 672 C CA . ALA A 1 88 ? 15.938 -34.25 -3.383 1 61.62 88 ALA A CA 1
ATOM 673 C C . ALA A 1 88 ? 16.797 -35.5 -3.244 1 61.62 88 ALA A C 1
ATOM 675 O O . ALA A 1 88 ? 18 -35.469 -3.5 1 61.62 88 ALA A O 1
ATOM 676 N N . VAL A 1 89 ? 16.062 -36.531 -3.01 1 60.56 89 VAL A N 1
ATOM 677 C CA . VAL A 1 89 ? 16.781 -37.781 -2.805 1 60.56 89 VAL A CA 1
ATOM 678 C C . VAL A 1 89 ? 17.031 -38.469 -4.148 1 60.56 89 VAL A C 1
ATOM 680 O O . VAL A 1 89 ? 18.062 -39.094 -4.352 1 60.56 89 VAL A O 1
ATOM 683 N N . THR A 1 90 ? 16.062 -38.219 -5.023 1 61.66 90 THR A N 1
ATOM 684 C CA . THR A 1 90 ? 16.156 -38.938 -6.289 1 61.66 90 THR A CA 1
ATOM 685 C C . THR A 1 90 ? 16.844 -38.094 -7.348 1 61.66 90 THR A C 1
ATOM 687 O O . THR A 1 90 ? 17.031 -38.531 -8.484 1 61.66 90 THR A O 1
ATOM 690 N N . SER A 1 91 ? 17.359 -36.969 -7.102 1 57.44 91 SER A N 1
ATOM 691 C CA . SER A 1 91 ? 18 -36 -7.996 1 57.44 91 SER A CA 1
ATOM 692 C C . SER A 1 91 ? 17.078 -35.625 -9.164 1 57.44 91 SER A C 1
ATOM 694 O O . SER A 1 91 ? 17.547 -35.438 -10.281 1 57.44 91 SER A O 1
ATOM 696 N N . GLN A 1 92 ? 15.836 -35.875 -8.992 1 56.22 92 GLN A N 1
ATOM 697 C CA . GLN A 1 92 ? 14.883 -35.5 -10.031 1 56.22 92 GLN A CA 1
ATOM 698 C C . GLN A 1 92 ? 14.445 -34.031 -9.875 1 56.22 92 GLN A C 1
ATOM 700 O O . GLN A 1 92 ? 14.344 -33.531 -8.75 1 56.22 92 GLN A O 1
ATOM 705 N N . GLN A 1 93 ? 14.461 -33.406 -11.094 1 62.97 93 GLN A N 1
ATOM 706 C CA . GLN A 1 93 ? 14.008 -32.031 -11.086 1 62.97 93 GLN A CA 1
ATOM 707 C C . GLN A 1 93 ? 12.5 -31.938 -10.875 1 62.97 93 GLN A C 1
ATOM 709 O O . GLN A 1 93 ? 11.734 -32.594 -11.57 1 62.97 93 GLN A O 1
ATOM 714 N N . VAL A 1 94 ? 12.109 -31.516 -9.773 1 73.56 94 VAL A N 1
ATOM 715 C CA . VAL A 1 94 ? 10.695 -31.297 -9.477 1 73.56 94 VAL A CA 1
ATOM 716 C C . VAL A 1 94 ? 10.227 -30 -10.125 1 73.56 94 VAL A C 1
ATOM 718 O O . VAL A 1 94 ? 10.898 -28.969 -10.039 1 73.56 94 VAL A O 1
ATOM 721 N N . LYS A 1 95 ? 9.25 -30.203 -10.969 1 84.81 95 LYS A N 1
ATOM 722 C CA . LYS A 1 95 ? 8.617 -29.031 -11.562 1 84.81 95 LYS A CA 1
ATOM 723 C C . LYS A 1 95 ? 7.98 -28.156 -10.492 1 84.81 95 LYS A C 1
ATOM 725 O O . LYS A 1 95 ? 7.344 -28.656 -9.562 1 84.81 95 LYS A O 1
ATOM 730 N N . ALA A 1 96 ? 8.203 -26.875 -10.617 1 89.81 96 ALA A N 1
ATOM 731 C CA . ALA A 1 96 ? 7.617 -25.938 -9.68 1 89.81 96 ALA A CA 1
ATOM 732 C C . ALA A 1 96 ? 6.094 -25.938 -9.781 1 89.81 96 ALA A C 1
ATOM 734 O O . ALA A 1 96 ? 5.539 -25.812 -10.875 1 89.81 96 ALA A O 1
ATOM 735 N N . SER A 1 97 ? 5.477 -26.094 -8.664 1 89.88 97 SER A N 1
ATOM 736 C CA . SER A 1 97 ? 4.016 -26.094 -8.641 1 89.88 97 SER A CA 1
ATOM 737 C C . SER A 1 97 ? 3.488 -25.703 -7.258 1 89.88 97 SER A C 1
ATOM 739 O O . SER A 1 97 ? 4.25 -25.656 -6.289 1 89.88 97 SER A O 1
ATOM 741 N N . GLY A 1 98 ? 2.133 -25.328 -7.223 1 88.19 98 GLY A N 1
ATOM 742 C CA . GLY A 1 98 ? 1.48 -25.016 -5.957 1 88.19 98 GLY A CA 1
ATOM 743 C C . GLY A 1 98 ? 1.44 -23.531 -5.645 1 88.19 98 GLY A C 1
ATOM 744 O O . GLY A 1 98 ? 1.663 -22.703 -6.527 1 88.19 98 GLY A O 1
ATOM 745 N N . LEU A 1 99 ? 1.07 -23.234 -4.387 1 89.81 99 LEU A N 1
ATOM 746 C CA . LEU A 1 99 ? 0.897 -21.844 -3.947 1 89.81 99 LEU A CA 1
ATOM 747 C C . LEU A 1 99 ? 2.195 -21.297 -3.373 1 89.81 99 LEU A C 1
ATOM 749 O O . LEU A 1 99 ? 2.783 -21.891 -2.467 1 89.81 99 LEU A O 1
ATOM 753 N N . LEU A 1 100 ? 2.668 -20.297 -3.979 1 93.38 100 LEU A N 1
ATOM 754 C CA . LEU A 1 100 ? 3.834 -19.562 -3.502 1 93.38 100 LEU A CA 1
ATOM 755 C C . LEU A 1 100 ? 3.422 -18.234 -2.873 1 93.38 100 LEU A C 1
ATOM 757 O O . LEU A 1 100 ? 2.914 -17.344 -3.561 1 93.38 100 LEU A O 1
ATOM 761 N N . ARG A 1 101 ? 3.643 -18.078 -1.607 1 93.75 101 ARG A N 1
ATOM 762 C CA . ARG A 1 101 ? 3.293 -16.859 -0.898 1 93.75 101 ARG A CA 1
ATOM 763 C C . ARG A 1 101 ? 4.516 -15.969 -0.709 1 93.75 101 ARG A C 1
ATOM 765 O O . ARG A 1 101 ? 5.508 -16.391 -0.109 1 93.75 101 ARG A O 1
ATOM 772 N N . MET A 1 102 ? 4.383 -14.742 -1.206 1 95.5 102 MET A N 1
ATOM 773 C CA . MET A 1 102 ? 5.508 -13.805 -1.173 1 95.5 102 MET A CA 1
ATOM 774 C C . MET A 1 102 ? 5.117 -12.508 -0.47 1 95.5 102 MET A C 1
ATOM 776 O O . MET A 1 102 ? 4.133 -11.867 -0.844 1 95.5 102 MET A O 1
ATOM 780 N N . ALA A 1 103 ? 5.867 -12.125 0.559 1 94 103 ALA A N 1
ATOM 781 C CA . ALA A 1 103 ? 5.746 -10.805 1.171 1 94 103 ALA A CA 1
ATOM 782 C C . ALA A 1 103 ? 6.684 -9.797 0.504 1 94 103 ALA A C 1
ATOM 784 O O . ALA A 1 103 ? 7.887 -10.047 0.392 1 94 103 ALA A O 1
ATOM 785 N N . VAL A 1 104 ? 6.148 -8.719 0.024 1 94.81 104 VAL A N 1
ATOM 786 C CA . VAL A 1 104 ? 6.973 -7.746 -0.691 1 94.81 104 VAL A CA 1
ATOM 787 C C . VAL A 1 104 ? 6.668 -6.34 -0.189 1 94.81 104 VAL A C 1
ATOM 789 O O . VAL A 1 104 ? 5.539 -6.047 0.217 1 94.81 104 VAL A O 1
ATOM 792 N N . PRO A 1 105 ? 7.707 -5.414 -0.213 1 93.62 105 PRO A N 1
ATOM 793 C CA . PRO A 1 105 ? 7.426 -4.02 0.134 1 93.62 105 PRO A CA 1
ATOM 794 C C . PRO A 1 105 ? 6.402 -3.375 -0.798 1 93.62 105 PRO A C 1
ATOM 796 O O . PRO A 1 105 ? 6.387 -3.662 -1.998 1 93.62 105 PRO A O 1
ATOM 799 N N . LEU A 1 106 ? 5.707 -2.488 -0.286 1 93.56 106 LEU A N 1
ATOM 800 C CA . LEU A 1 106 ? 4.523 -1.98 -0.972 1 93.56 106 LEU A CA 1
ATOM 801 C C . LEU A 1 106 ? 4.902 -1.321 -2.295 1 93.56 106 LEU A C 1
ATOM 803 O O . LEU A 1 106 ? 4.551 -1.822 -3.365 1 93.56 106 LEU A O 1
ATOM 807 N N . SER A 1 107 ? 5.598 -0.23 -2.26 1 94.19 107 SER A N 1
ATOM 808 C CA . SER A 1 107 ? 5.91 0.534 -3.463 1 94.19 107 SER A CA 1
ATOM 809 C C . SER A 1 107 ? 6.77 -0.278 -4.426 1 94.19 107 SER A C 1
ATOM 811 O O . SER A 1 107 ? 6.559 -0.236 -5.641 1 94.19 107 SER A O 1
ATOM 813 N N . PHE A 1 108 ? 7.703 -1.049 -3.896 1 93.75 108 PHE A N 1
ATOM 814 C CA . PHE A 1 108 ? 8.562 -1.878 -4.73 1 93.75 108 PHE A CA 1
ATOM 815 C C . PHE A 1 108 ? 7.777 -3.027 -5.348 1 93.75 108 PHE A C 1
ATOM 817 O O . PHE A 1 108 ? 7.941 -3.334 -6.531 1 93.75 108 PHE A O 1
ATOM 824 N N . GLY A 1 109 ? 7 -3.656 -4.543 1 95.69 109 GLY A N 1
ATOM 825 C CA . GLY A 1 109 ? 6.16 -4.738 -5.031 1 95.69 109 GLY A CA 1
ATOM 826 C C . GLY A 1 109 ? 5.25 -4.324 -6.172 1 95.69 109 GLY A C 1
ATOM 827 O O . GLY A 1 109 ? 5.129 -5.035 -7.168 1 95.69 109 GLY A O 1
ATOM 828 N N . ARG A 1 110 ? 4.656 -3.205 -5.98 1 94.25 110 ARG A N 1
ATOM 829 C CA . ARG A 1 110 ? 3.734 -2.682 -6.984 1 94.25 110 ARG A CA 1
ATOM 830 C C . ARG A 1 110 ? 4.469 -2.324 -8.266 1 94.25 110 ARG A C 1
ATOM 832 O O . ARG A 1 110 ? 4.02 -2.668 -9.367 1 94.25 110 ARG A O 1
ATOM 839 N N . GLY A 1 111 ? 5.574 -1.753 -8.141 1 93.75 111 GLY A N 1
ATOM 840 C CA . GLY A 1 111 ? 6.254 -1.171 -9.289 1 93.75 111 GLY A CA 1
ATOM 841 C C . GLY A 1 111 ? 7.203 -2.137 -9.969 1 93.75 111 GLY A C 1
ATOM 842 O O . GLY A 1 111 ? 7.465 -2.016 -11.172 1 93.75 111 GLY A O 1
ATOM 843 N N . PHE A 1 112 ? 7.711 -3.125 -9.219 1 94.44 112 PHE A N 1
ATOM 844 C CA . PHE A 1 112 ? 8.82 -3.881 -9.789 1 94.44 112 PHE A CA 1
ATOM 845 C C . PHE A 1 112 ? 8.555 -5.379 -9.703 1 94.44 112 PHE A C 1
ATOM 847 O O . PHE A 1 112 ? 9.156 -6.164 -10.438 1 94.44 112 PHE A O 1
ATOM 854 N N . ILE A 1 113 ? 7.699 -5.859 -8.805 1 96.81 113 ILE A N 1
ATOM 855 C CA . ILE A 1 113 ? 7.461 -7.289 -8.656 1 96.81 113 ILE A CA 1
ATOM 856 C C . ILE A 1 113 ? 6.199 -7.684 -9.414 1 96.81 113 ILE A C 1
ATOM 858 O O . ILE A 1 113 ? 6.234 -8.57 -10.273 1 96.81 113 ILE A O 1
ATOM 862 N N . ALA A 1 114 ? 5.109 -6.984 -9.211 1 97.06 114 ALA A N 1
ATOM 863 C CA . ALA A 1 114 ? 3.814 -7.309 -9.805 1 97.06 114 ALA A CA 1
ATOM 864 C C . ALA A 1 114 ? 3.896 -7.324 -11.328 1 97.06 114 ALA A C 1
ATOM 866 O O . ALA A 1 114 ? 3.354 -8.219 -11.977 1 97.06 114 ALA A O 1
ATOM 867 N N . PRO A 1 115 ? 4.629 -6.387 -11.93 1 96.31 115 PRO A N 1
ATOM 868 C CA . PRO A 1 115 ? 4.715 -6.383 -13.391 1 96.31 115 PRO A CA 1
ATOM 869 C C . PRO A 1 115 ? 5.457 -7.602 -13.938 1 96.31 115 PRO A C 1
ATOM 871 O O . PRO A 1 115 ? 5.398 -7.871 -15.141 1 96.31 115 PRO A O 1
ATOM 874 N N . LEU A 1 116 ? 6.145 -8.312 -13.078 1 96.88 116 LEU A N 1
ATOM 875 C CA . LEU A 1 116 ? 6.902 -9.477 -13.508 1 96.88 116 LEU A CA 1
ATOM 876 C C . LEU A 1 116 ? 6.051 -10.742 -13.438 1 96.88 116 LEU A C 1
ATOM 878 O O . LEU A 1 116 ? 6.41 -11.773 -14 1 96.88 116 LEU A O 1
ATOM 882 N N . MET A 1 117 ? 4.906 -10.648 -12.781 1 97.62 117 MET A N 1
ATOM 883 C CA . MET A 1 117 ? 4.109 -11.836 -12.477 1 97.62 117 MET A CA 1
ATOM 884 C C . MET A 1 117 ? 3.592 -12.484 -13.758 1 97.62 117 MET A C 1
ATOM 886 O O . MET A 1 117 ? 3.584 -13.711 -13.883 1 97.62 117 MET A O 1
ATOM 890 N N . PRO A 1 118 ? 3.156 -11.68 -14.805 1 97.31 118 PRO A N 1
ATOM 891 C CA . PRO A 1 118 ? 2.721 -12.32 -16.047 1 97.31 118 PRO A CA 1
ATOM 892 C C . PRO A 1 118 ? 3.809 -13.188 -16.688 1 97.31 118 PRO A C 1
ATOM 894 O O . PRO A 1 118 ? 3.521 -14.281 -17.188 1 97.31 118 PRO A O 1
ATOM 897 N N . HIS A 1 119 ? 5.027 -12.758 -16.578 1 96.69 119 HIS A N 1
ATOM 898 C CA . HIS A 1 119 ? 6.148 -13.484 -17.172 1 96.69 119 HIS A CA 1
ATOM 899 C C . HIS A 1 119 ? 6.457 -14.75 -16.375 1 96.69 119 HIS A C 1
ATOM 901 O O . HIS A 1 119 ? 6.707 -15.805 -16.953 1 96.69 119 HIS A O 1
ATOM 907 N N . PHE A 1 120 ? 6.445 -14.641 -15.094 1 97.88 120 PHE A N 1
ATOM 908 C CA . PHE A 1 120 ? 6.668 -15.82 -14.258 1 97.88 120 PHE A CA 1
ATOM 909 C C . PHE A 1 120 ? 5.578 -16.859 -14.492 1 97.88 120 PHE A C 1
ATOM 911 O O . PHE A 1 120 ? 5.867 -18.047 -14.602 1 97.88 120 PHE A O 1
ATOM 918 N N . ALA A 1 121 ? 4.344 -16.375 -14.523 1 97.12 121 ALA A N 1
ATOM 919 C CA . ALA A 1 121 ? 3.197 -17.266 -14.703 1 97.12 121 ALA A CA 1
ATOM 920 C C . ALA A 1 121 ? 3.287 -18.016 -16.016 1 97.12 121 ALA A C 1
ATOM 922 O O . ALA A 1 121 ? 2.877 -19.188 -16.109 1 97.12 121 ALA A O 1
ATOM 923 N N . ARG A 1 122 ? 3.787 -17.391 -17.078 1 95.69 122 ARG A N 1
ATOM 924 C CA . ARG A 1 122 ? 3.963 -18.047 -18.359 1 95.69 122 ARG A CA 1
ATOM 925 C C . ARG A 1 122 ? 5.031 -19.141 -18.281 1 95.69 122 ARG A C 1
ATOM 927 O O . ARG A 1 122 ? 4.887 -20.203 -18.875 1 95.69 122 ARG A O 1
ATOM 934 N N . ARG A 1 123 ? 6.066 -18.875 -17.531 1 95.56 123 ARG A N 1
ATOM 935 C CA . ARG A 1 123 ? 7.18 -19.797 -17.391 1 95.56 123 ARG A CA 1
ATOM 936 C C . ARG A 1 123 ? 6.82 -20.953 -16.453 1 95.56 123 ARG A C 1
ATOM 938 O O . ARG A 1 123 ? 7.297 -22.078 -16.641 1 95.56 123 ARG A O 1
ATOM 945 N N . HIS A 1 124 ? 6.016 -20.672 -15.469 1 96.06 124 HIS A N 1
ATOM 946 C CA . HIS A 1 124 ? 5.621 -21.656 -14.469 1 96.06 124 HIS A CA 1
ATOM 947 C C . HIS A 1 124 ? 4.109 -21.641 -14.25 1 96.06 124 HIS A C 1
ATOM 949 O O . HIS A 1 124 ? 3.635 -21.281 -13.172 1 96.06 124 HIS A O 1
ATOM 955 N N . PRO A 1 125 ? 3.4 -22.172 -15.195 1 93.56 125 PRO A N 1
ATOM 956 C CA . PRO A 1 125 ? 1.939 -22.062 -15.188 1 93.56 125 PRO A CA 1
ATOM 957 C C . PRO A 1 125 ? 1.295 -22.859 -14.047 1 93.56 125 PRO A C 1
ATOM 959 O O . PRO A 1 125 ? 0.124 -22.641 -13.727 1 93.56 125 PRO A O 1
ATOM 962 N N . GLU A 1 126 ? 2.041 -23.734 -13.391 1 92.38 126 GLU A N 1
ATOM 963 C CA . GLU A 1 126 ? 1.466 -24.562 -12.336 1 92.38 126 GLU A CA 1
ATOM 964 C C . GLU A 1 126 ? 1.656 -23.938 -10.961 1 92.38 126 GLU A C 1
ATOM 966 O O . GLU A 1 126 ? 1.25 -24.5 -9.945 1 92.38 126 GLU A O 1
ATOM 971 N N . VAL A 1 127 ? 2.268 -22.781 -10.961 1 94.06 127 VAL A N 1
ATOM 972 C CA . VAL A 1 127 ? 2.475 -22.062 -9.711 1 94.06 127 VAL A CA 1
ATOM 973 C C . VAL A 1 127 ? 1.442 -20.953 -9.578 1 94.06 127 VAL A C 1
ATOM 975 O O . VAL A 1 127 ? 1.247 -20.156 -10.508 1 94.06 127 VAL A O 1
ATOM 978 N N . THR A 1 128 ? 0.731 -20.969 -8.5 1 94.81 128 THR A N 1
ATOM 979 C CA . THR A 1 128 ? -0.082 -19.828 -8.102 1 94.81 128 THR A CA 1
ATOM 980 C C . THR A 1 128 ? 0.677 -18.938 -7.121 1 94.81 128 THR A C 1
ATOM 982 O O . THR A 1 128 ? 1.281 -19.422 -6.168 1 94.81 128 THR A O 1
ATOM 985 N N . VAL A 1 129 ? 0.672 -17.641 -7.41 1 97.25 129 VAL A N 1
ATOM 986 C CA . VAL A 1 129 ? 1.415 -16.719 -6.555 1 97.25 129 VAL A CA 1
ATOM 987 C C . VAL A 1 129 ? 0.442 -15.867 -5.738 1 97.25 129 VAL A C 1
ATOM 989 O O . VAL A 1 129 ? -0.565 -15.391 -6.266 1 97.25 129 VAL A O 1
ATOM 992 N N . GLU A 1 130 ? 0.67 -15.742 -4.484 1 95.62 130 GLU A N 1
ATOM 993 C CA . GLU A 1 130 ? 0.012 -14.766 -3.629 1 95.62 130 GLU A CA 1
ATOM 994 C C . GLU A 1 130 ? 0.988 -13.672 -3.188 1 95.62 130 GLU A C 1
ATOM 996 O O . GLU A 1 130 ? 1.986 -13.961 -2.525 1 95.62 130 GLU A O 1
ATOM 1001 N N . LEU A 1 131 ? 0.686 -12.453 -3.549 1 96.12 131 LEU A N 1
ATOM 1002 C CA . LEU A 1 131 ? 1.51 -11.305 -3.176 1 96.12 131 LEU A CA 1
ATOM 1003 C C . LEU A 1 131 ? 0.92 -10.578 -1.97 1 96.12 131 LEU A C 1
ATOM 1005 O O . LEU A 1 131 ? -0.219 -10.109 -2.018 1 96.12 131 LEU A O 1
ATOM 1009 N N . GLY A 1 132 ? 1.705 -10.531 -0.919 1 94.88 132 GLY A N 1
ATOM 1010 C CA . GLY A 1 132 ? 1.397 -9.68 0.219 1 94.88 132 GLY A CA 1
ATOM 1011 C C . GLY A 1 132 ? 2.223 -8.414 0.253 1 94.88 132 GLY A C 1
ATOM 1012 O O . GLY A 1 132 ? 3.389 -8.43 0.652 1 94.88 132 GLY A O 1
ATOM 1013 N N . LEU A 1 133 ? 1.615 -7.32 -0.136 1 94.44 133 LEU A N 1
ATOM 1014 C CA . LEU A 1 133 ? 2.307 -6.039 -0.159 1 94.44 133 LEU A CA 1
ATOM 1015 C C . LEU A 1 133 ? 2.088 -5.277 1.146 1 94.44 133 LEU A C 1
ATOM 1017 O O . LEU A 1 133 ? 0.947 -5.016 1.533 1 94.44 133 LEU A O 1
ATOM 1021 N N . SER A 1 134 ? 3.184 -4.957 1.792 1 91.12 134 SER A N 1
ATOM 1022 C CA . SER A 1 134 ? 3.131 -4.211 3.045 1 91.12 134 SER A CA 1
ATOM 1023 C C . SER A 1 134 ? 4.5 -3.648 3.412 1 91.12 134 SER A C 1
ATOM 1025 O O . SER A 1 134 ? 5.527 -4.281 3.154 1 91.12 134 SER A O 1
ATOM 1027 N N . ASP A 1 135 ? 4.48 -2.473 4.02 1 87.44 135 ASP A N 1
ATOM 1028 C CA . ASP A 1 135 ? 5.738 -1.941 4.539 1 87.44 135 ASP A CA 1
ATOM 1029 C C . ASP A 1 135 ? 5.898 -2.266 6.023 1 87.44 135 ASP A C 1
ATOM 1031 O O . ASP A 1 135 ? 6.938 -1.97 6.617 1 87.44 135 ASP A O 1
ATOM 1035 N N . ALA A 1 136 ? 4.848 -2.836 6.5 1 77.31 136 ALA A N 1
ATOM 1036 C CA . ALA A 1 136 ? 4.945 -3.248 7.895 1 77.31 136 ALA A CA 1
ATOM 1037 C C . ALA A 1 136 ? 5.871 -4.449 8.047 1 77.31 136 ALA A C 1
ATOM 1039 O O . ALA A 1 136 ? 6.027 -5.246 7.121 1 77.31 136 ALA A O 1
ATOM 1040 N N . GLN A 1 137 ? 6.625 -4.465 9.125 1 68.38 137 GLN A N 1
ATOM 1041 C CA . GLN A 1 137 ? 7.531 -5.578 9.375 1 68.38 137 GLN A CA 1
ATOM 1042 C C . GLN A 1 137 ? 6.77 -6.898 9.469 1 68.38 137 GLN A C 1
ATOM 1044 O O . GLN A 1 137 ? 5.77 -6.996 10.18 1 68.38 137 GLN A O 1
ATOM 1049 N N . VAL A 1 138 ? 7.078 -7.75 8.492 1 63.78 138 VAL A N 1
ATOM 1050 C CA . VAL A 1 138 ? 6.438 -9.062 8.469 1 63.78 138 VAL A CA 1
ATOM 1051 C C . VAL A 1 138 ? 7.387 -10.109 9.055 1 63.78 138 VAL A C 1
ATOM 1053 O O . VAL A 1 138 ? 8.602 -10.047 8.836 1 63.78 138 VAL A O 1
ATOM 1056 N N . ASP A 1 139 ? 6.75 -10.922 9.922 1 63.5 139 ASP A N 1
ATOM 1057 C CA . ASP A 1 139 ? 7.508 -12.055 10.438 1 63.5 139 ASP A CA 1
ATOM 1058 C C . ASP A 1 139 ? 7.422 -13.258 9.492 1 63.5 139 ASP A C 1
ATOM 1060 O O . ASP A 1 139 ? 6.402 -13.945 9.445 1 63.5 139 ASP A O 1
ATOM 1064 N N . LEU A 1 140 ? 8.43 -13.469 8.766 1 64.81 140 LEU A N 1
ATOM 1065 C CA . LEU A 1 140 ? 8.469 -14.586 7.832 1 64.81 140 LEU A CA 1
ATOM 1066 C C . LEU A 1 140 ? 8.445 -15.914 8.57 1 64.81 140 LEU A C 1
ATOM 1068 O O . LEU A 1 140 ? 7.965 -16.922 8.039 1 64.81 140 LEU A O 1
ATOM 1072 N N . LEU A 1 141 ? 8.938 -15.875 9.75 1 61.34 141 LEU A N 1
ATOM 1073 C CA . LEU A 1 141 ? 9.07 -17.109 10.508 1 61.34 141 LEU A CA 1
ATOM 1074 C C . LEU A 1 141 ? 7.719 -17.562 11.047 1 61.34 141 LEU A C 1
ATOM 1076 O O . LEU A 1 141 ? 7.547 -18.734 11.391 1 61.34 141 LEU A O 1
ATOM 1080 N N . ALA A 1 142 ? 6.84 -16.688 10.977 1 60.66 142 ALA A N 1
ATOM 1081 C CA . ALA A 1 142 ? 5.523 -17.047 11.492 1 60.66 142 ALA A CA 1
ATOM 1082 C C . ALA A 1 142 ? 4.785 -17.953 10.516 1 60.66 142 ALA A C 1
ATOM 1084 O O . ALA A 1 142 ? 3.703 -18.469 10.828 1 60.66 142 ALA A O 1
ATOM 1085 N N . GLY A 1 143 ? 5.484 -18.328 9.43 1 66.56 143 GLY A N 1
ATOM 1086 C CA . GLY A 1 143 ? 5.02 -19.391 8.547 1 66.56 143 GLY A CA 1
ATOM 1087 C C . GLY A 1 143 ? 3.953 -18.922 7.57 1 66.56 143 GLY A C 1
ATOM 1088 O O . GLY A 1 143 ? 3.416 -19.703 6.797 1 66.56 143 GLY A O 1
ATOM 1089 N N . GLN A 1 144 ? 3.775 -17.734 7.484 1 75.56 144 GLN A N 1
ATOM 1090 C CA . GLN A 1 144 ? 2.725 -17.266 6.59 1 75.56 144 GLN A CA 1
ATOM 1091 C C . GLN A 1 144 ? 3.266 -17.047 5.176 1 75.56 144 GLN A C 1
ATOM 1093 O O . GLN A 1 144 ? 2.523 -17.156 4.199 1 75.56 144 GLN A O 1
ATOM 1098 N N . TRP A 1 145 ? 4.547 -16.859 5.035 1 87.88 145 TRP A N 1
ATOM 1099 C CA . TRP A 1 145 ? 5.133 -16.531 3.744 1 87.88 145 TRP A CA 1
ATOM 1100 C C . TRP A 1 145 ? 6.27 -17.484 3.395 1 87.88 145 TRP A C 1
ATOM 1102 O O . TRP A 1 145 ? 7.035 -17.891 4.27 1 87.88 145 TRP A O 1
ATOM 1112 N N . ASP A 1 146 ? 6.367 -17.859 2.131 1 87.81 146 ASP A N 1
ATOM 1113 C CA . ASP A 1 146 ? 7.426 -18.734 1.63 1 87.81 146 ASP A CA 1
ATOM 1114 C C . ASP A 1 146 ? 8.695 -17.938 1.336 1 87.81 146 ASP A C 1
ATOM 1116 O O . ASP A 1 146 ? 9.805 -18.469 1.441 1 87.81 146 ASP A O 1
ATOM 1120 N N . LEU A 1 147 ? 8.422 -16.734 0.886 1 91.38 147 LEU A N 1
ATOM 1121 C CA . LEU A 1 147 ? 9.477 -15.836 0.432 1 91.38 147 LEU A CA 1
ATOM 1122 C C . LEU A 1 147 ? 9.164 -14.391 0.792 1 91.38 147 LEU A C 1
ATOM 1124 O O . LEU A 1 147 ? 7.996 -13.992 0.805 1 91.38 147 LEU A O 1
ATOM 1128 N N . ALA A 1 148 ? 10.266 -13.656 1.104 1 92.19 148 ALA A N 1
ATOM 1129 C CA . ALA A 1 148 ? 10.07 -12.234 1.35 1 92.19 148 ALA A CA 1
ATOM 1130 C C . ALA A 1 148 ? 11.117 -11.398 0.614 1 92.19 148 ALA A C 1
ATOM 1132 O O . ALA A 1 148 ? 12.273 -11.812 0.494 1 92.19 148 ALA A O 1
ATOM 1133 N N . ILE A 1 149 ? 10.648 -10.297 0.066 1 93.25 149 ILE A N 1
ATOM 1134 C CA . ILE A 1 149 ? 11.578 -9.266 -0.386 1 93.25 149 ILE A CA 1
ATOM 1135 C C . ILE A 1 149 ? 11.703 -8.18 0.68 1 93.25 149 ILE A C 1
ATOM 1137 O O . ILE A 1 149 ? 10.703 -7.727 1.232 1 93.25 149 ILE A O 1
ATOM 1141 N N . ARG A 1 150 ? 12.922 -7.82 0.956 1 90.25 150 ARG A N 1
ATOM 1142 C CA . ARG A 1 150 ? 13.188 -6.773 1.938 1 90.25 150 ARG A CA 1
ATOM 1143 C C . ARG A 1 150 ? 14.18 -5.754 1.397 1 90.25 150 ARG A C 1
ATOM 1145 O O . ARG A 1 150 ? 15.141 -6.117 0.718 1 90.25 150 ARG A O 1
ATOM 1152 N N . ILE A 1 151 ? 13.898 -4.594 1.739 1 89.56 151 ILE A N 1
ATOM 1153 C CA . ILE A 1 151 ? 14.797 -3.498 1.396 1 89.56 151 ILE A CA 1
ATOM 1154 C C . ILE A 1 151 ? 15.422 -2.93 2.666 1 89.56 151 ILE A C 1
ATOM 1156 O O . ILE A 1 151 ? 14.719 -2.531 3.592 1 89.56 151 ILE A O 1
ATOM 1160 N N . GLY A 1 152 ? 16.672 -2.881 2.684 1 84.06 152 GLY A N 1
ATOM 1161 C CA . GLY A 1 152 ? 17.359 -2.342 3.85 1 84.06 152 GLY A CA 1
ATOM 1162 C C . GLY A 1 152 ? 18.484 -3.227 4.344 1 84.06 152 GLY A C 1
ATOM 1163 O O . GLY A 1 152 ? 18.891 -4.168 3.658 1 84.06 152 GLY A O 1
ATOM 1164 N N . ARG A 1 153 ? 19 -2.857 5.531 1 77.38 153 ARG A N 1
ATOM 1165 C CA . ARG A 1 153 ? 20.078 -3.623 6.156 1 77.38 153 ARG A CA 1
ATOM 1166 C C . ARG A 1 153 ? 19.531 -4.867 6.848 1 77.38 153 ARG A C 1
ATOM 1168 O O . ARG A 1 153 ? 18.5 -4.805 7.531 1 77.38 153 ARG A O 1
ATOM 1175 N N . LEU A 1 154 ? 20.141 -5.98 6.41 1 76.31 154 LEU A N 1
ATOM 1176 C CA . LEU A 1 154 ? 19.672 -7.242 6.977 1 76.31 154 LEU A CA 1
ATOM 1177 C C . LEU A 1 154 ? 20.188 -7.414 8.406 1 76.31 154 LEU A C 1
ATOM 1179 O O . LEU A 1 154 ? 21.328 -7.066 8.711 1 76.31 154 LEU A O 1
ATOM 1183 N N . VAL A 1 155 ? 19.156 -7.574 9.289 1 68.56 155 VAL A N 1
ATOM 1184 C CA . VAL A 1 155 ? 19.562 -7.93 10.648 1 68.56 155 VAL A CA 1
ATOM 1185 C C . VAL A 1 155 ? 19.828 -9.43 10.727 1 68.56 155 VAL A C 1
ATOM 1187 O O . VAL A 1 155 ? 19.438 -10.188 9.844 1 68.56 155 VAL A O 1
ATOM 1190 N N . ASP A 1 156 ? 20.562 -9.797 11.727 1 66.12 156 ASP A N 1
ATOM 1191 C CA . ASP A 1 156 ? 20.875 -11.203 11.938 1 66.12 156 ASP A CA 1
ATOM 1192 C C . ASP A 1 156 ? 19.594 -12.047 12 1 66.12 156 ASP A C 1
ATOM 1194 O O . ASP A 1 156 ? 18.734 -11.797 12.836 1 66.12 156 ASP A O 1
ATOM 1198 N N . SER A 1 157 ? 19.422 -12.742 10.914 1 71.44 157 SER A N 1
ATOM 1199 C CA . SER A 1 157 ? 18.234 -13.594 10.82 1 71.44 157 SER A CA 1
ATOM 1200 C C . SER A 1 157 ? 18.594 -15.008 10.391 1 71.44 157 SER A C 1
ATOM 1202 O O . SER A 1 157 ? 19.625 -15.211 9.734 1 71.44 157 SER A O 1
ATOM 1204 N N . PRO A 1 158 ? 17.859 -15.984 10.914 1 74.81 158 PRO A N 1
ATOM 1205 C CA . PRO A 1 158 ? 18.078 -17.359 10.445 1 74.81 158 PRO A CA 1
ATOM 1206 C C . PRO A 1 158 ? 17.672 -17.562 8.992 1 74.81 158 PRO A C 1
ATOM 1208 O O . PRO A 1 158 ? 17.859 -18.641 8.445 1 74.81 158 PRO A O 1
ATOM 1211 N N . LEU A 1 159 ? 17.328 -16.531 8.414 1 82.5 159 LEU A N 1
ATOM 1212 C CA . LEU A 1 159 ? 16.906 -16.609 7.023 1 82.5 159 LEU A CA 1
ATOM 1213 C C . LEU A 1 159 ? 18.094 -16.453 6.082 1 82.5 159 LEU A C 1
ATOM 1215 O O . LEU A 1 159 ? 19.078 -15.789 6.41 1 82.5 159 LEU A O 1
ATOM 1219 N N . VAL A 1 160 ? 18 -17.203 5.008 1 87 160 VAL A N 1
ATOM 1220 C CA . VAL A 1 160 ? 18.969 -17.016 3.934 1 87 160 VAL A CA 1
ATOM 1221 C C . VAL A 1 160 ? 18.609 -15.781 3.119 1 87 160 VAL A C 1
ATOM 1223 O O . VAL A 1 160 ? 17.438 -15.562 2.807 1 87 160 VAL A O 1
ATOM 1226 N N . ALA A 1 161 ? 19.594 -15 2.857 1 89.62 161 ALA A N 1
ATOM 1227 C CA . ALA A 1 161 ? 19.391 -13.781 2.078 1 89.62 161 ALA A CA 1
ATOM 1228 C C . ALA A 1 161 ? 20.188 -13.812 0.78 1 89.62 161 ALA A C 1
ATOM 1230 O O . ALA A 1 161 ? 21.344 -14.227 0.771 1 89.62 161 ALA A O 1
ATOM 1231 N N . ARG A 1 162 ? 19.516 -13.461 -0.327 1 89.69 162 ARG A N 1
ATOM 1232 C CA . ARG A 1 162 ? 20.172 -13.234 -1.606 1 89.69 162 ARG A CA 1
ATOM 1233 C C . ARG A 1 162 ? 19.938 -11.812 -2.109 1 89.69 162 ARG A C 1
ATOM 1235 O O . ARG A 1 162 ? 18.797 -11.359 -2.178 1 89.69 162 ARG A O 1
ATOM 1242 N N . LYS A 1 163 ? 21.016 -11.188 -2.453 1 90.31 163 LYS A N 1
ATOM 1243 C CA . LYS A 1 163 ? 20.906 -9.812 -2.92 1 90.31 163 LYS A CA 1
ATOM 1244 C C . LYS A 1 163 ? 20.391 -9.758 -4.359 1 90.31 163 LYS A C 1
ATOM 1246 O O . LYS A 1 163 ? 20.875 -10.492 -5.223 1 90.31 163 LYS A O 1
ATOM 1251 N N . LEU A 1 164 ? 19.422 -8.914 -4.578 1 91.38 164 LEU A N 1
ATOM 1252 C CA . LEU A 1 164 ? 18.859 -8.719 -5.91 1 91.38 164 LEU A CA 1
ATOM 1253 C C . LEU A 1 164 ? 19.375 -7.43 -6.539 1 91.38 164 LEU A C 1
ATOM 1255 O O . LEU A 1 164 ? 19.391 -7.293 -7.762 1 91.38 164 LEU A O 1
ATOM 1259 N N . GLY A 1 165 ? 19.734 -6.438 -5.723 1 88.75 165 GLY A N 1
ATOM 1260 C CA . GLY A 1 165 ? 20.203 -5.148 -6.207 1 88.75 165 GLY A CA 1
ATOM 1261 C C . GLY A 1 165 ? 20.375 -4.121 -5.102 1 88.75 165 GLY A C 1
ATOM 1262 O O . GLY A 1 165 ? 20.219 -4.441 -3.92 1 88.75 165 GLY A O 1
ATOM 1263 N N . ASP A 1 166 ? 20.797 -2.947 -5.543 1 86.12 166 ASP A N 1
ATOM 1264 C CA . ASP A 1 166 ? 21 -1.839 -4.613 1 86.12 166 ASP A CA 1
ATOM 1265 C C . ASP A 1 166 ? 19.844 -0.833 -4.715 1 86.12 166 ASP A C 1
ATOM 1267 O O . ASP A 1 166 ? 19.125 -0.801 -5.715 1 86.12 166 ASP A O 1
ATOM 1271 N N . SER A 1 167 ? 19.656 -0.231 -3.635 1 85.75 167 SER A N 1
ATOM 1272 C CA . SER A 1 167 ? 18.719 0.883 -3.609 1 85.75 167 SER A CA 1
ATOM 1273 C C . SER A 1 167 ? 19.344 2.115 -2.957 1 85.75 167 SER A C 1
ATOM 1275 O O . SER A 1 167 ? 19.969 2.014 -1.905 1 85.75 167 SER A O 1
ATOM 1277 N N . THR A 1 168 ? 19.219 3.223 -3.621 1 89.5 168 THR A N 1
ATOM 1278 C CA . THR A 1 168 ? 19.766 4.465 -3.094 1 89.5 168 THR A CA 1
ATOM 1279 C C . THR A 1 168 ? 18.656 5.418 -2.67 1 89.5 168 THR A C 1
ATOM 1281 O O . THR A 1 168 ? 17.531 5.344 -3.188 1 89.5 168 THR A O 1
ATOM 1284 N N . MET A 1 169 ? 19.047 6.207 -1.716 1 94.06 169 MET A N 1
ATOM 1285 C CA . MET A 1 169 ? 18.109 7.242 -1.263 1 94.06 169 MET A CA 1
ATOM 1286 C C . MET A 1 169 ? 18.312 8.531 -2.045 1 94.06 169 MET A C 1
ATOM 1288 O O . MET A 1 169 ? 19.391 8.766 -2.604 1 94.06 169 MET A O 1
ATOM 1292 N N . VAL A 1 170 ? 17.281 9.359 -2.061 1 95.94 170 VAL A N 1
ATOM 1293 C CA . VAL A 1 170 ? 17.328 10.656 -2.73 1 95.94 170 VAL A CA 1
ATOM 1294 C C . VAL A 1 170 ? 16.531 11.68 -1.924 1 95.94 170 VAL A C 1
ATOM 1296 O O . VAL A 1 170 ? 15.461 11.383 -1.412 1 95.94 170 VAL A O 1
ATOM 1299 N N . VAL A 1 171 ? 17.125 12.773 -1.769 1 98.06 171 VAL A N 1
ATOM 1300 C CA . VAL A 1 171 ? 16.391 13.945 -1.302 1 98.06 171 VAL A CA 1
ATOM 1301 C C . VAL A 1 171 ? 15.906 14.766 -2.498 1 98.06 171 VAL A C 1
ATOM 1303 O O . VAL A 1 171 ? 16.703 15.117 -3.375 1 98.06 171 VAL A O 1
ATOM 1306 N N . CYS A 1 172 ? 14.602 15.062 -2.547 1 98.69 172 CYS A N 1
ATOM 1307 C CA . CYS A 1 172 ? 14.117 15.758 -3.738 1 98.69 172 CYS A CA 1
ATOM 1308 C C . CYS A 1 172 ? 12.875 16.578 -3.43 1 98.69 172 CYS A C 1
ATOM 1310 O O . CYS A 1 172 ? 12.273 16.422 -2.365 1 98.69 172 CYS A O 1
ATOM 1312 N N . ALA A 1 173 ? 12.539 17.438 -4.27 1 98.88 173 ALA A N 1
ATOM 1313 C CA . ALA A 1 173 ? 11.375 18.328 -4.207 1 98.88 173 ALA A CA 1
ATOM 1314 C C . ALA A 1 173 ? 10.961 18.781 -5.605 1 98.88 173 ALA A C 1
ATOM 1316 O O . ALA A 1 173 ? 11.703 18.609 -6.57 1 98.88 173 ALA A O 1
ATOM 1317 N N . SER A 1 174 ? 9.75 19.312 -5.684 1 98.81 174 SER A N 1
ATOM 1318 C CA . SER A 1 174 ? 9.305 19.828 -6.965 1 98.81 174 SER A CA 1
ATOM 1319 C C . SER A 1 174 ? 9.984 21.156 -7.293 1 98.81 174 SER A C 1
ATOM 1321 O O . SER A 1 174 ? 10.359 21.906 -6.391 1 98.81 174 SER A O 1
ATOM 1323 N N . PRO A 1 175 ? 10.164 21.469 -8.578 1 98.56 175 PRO A N 1
ATOM 1324 C CA . PRO A 1 175 ? 10.672 22.797 -8.961 1 98.56 175 PRO A CA 1
ATOM 1325 C C . PRO A 1 175 ? 9.828 23.938 -8.391 1 98.56 175 PRO A C 1
ATOM 1327 O O . PRO A 1 175 ? 10.375 24.969 -7.98 1 98.56 175 PRO A O 1
ATOM 1330 N N . ASP A 1 176 ? 8.555 23.766 -8.375 1 97.75 176 ASP A N 1
ATOM 1331 C CA . ASP A 1 176 ? 7.652 24.781 -7.848 1 97.75 176 ASP A CA 1
ATOM 1332 C C . ASP A 1 176 ? 7.949 25.078 -6.379 1 97.75 176 ASP A C 1
ATOM 1334 O O . ASP A 1 176 ? 7.98 26.234 -5.969 1 97.75 176 ASP A O 1
ATOM 1338 N N . TYR A 1 177 ? 8.125 24.062 -5.656 1 98.25 177 TYR A N 1
ATOM 1339 C CA . TYR A 1 177 ? 8.461 24.266 -4.254 1 98.25 177 TYR A CA 1
ATOM 1340 C C . TYR A 1 177 ? 9.758 25.062 -4.113 1 98.25 177 TYR A C 1
ATOM 1342 O O . TYR A 1 177 ? 9.82 26.016 -3.33 1 98.25 177 TYR A O 1
ATOM 1350 N N . LEU A 1 178 ? 10.766 24.656 -4.809 1 98.31 178 LEU A N 1
ATOM 1351 C CA . LEU A 1 178 ? 12.086 25.266 -4.699 1 98.31 178 LEU A CA 1
ATOM 1352 C C . LEU A 1 178 ? 12.047 26.719 -5.164 1 98.31 178 LEU A C 1
ATOM 1354 O O . LEU A 1 178 ? 12.75 27.578 -4.613 1 98.31 178 LEU A O 1
ATOM 1358 N N . ALA A 1 179 ? 11.273 27 -6.16 1 97.88 179 ALA A N 1
ATOM 1359 C CA . ALA A 1 179 ? 11.125 28.359 -6.652 1 97.88 179 ALA A CA 1
ATOM 1360 C C . ALA A 1 179 ? 10.555 29.266 -5.57 1 97.88 179 ALA A C 1
ATOM 1362 O O . ALA A 1 179 ? 10.938 30.438 -5.465 1 97.88 179 ALA A O 1
ATOM 1363 N N . GLY A 1 180 ? 9.734 28.766 -4.789 1 97.12 180 GLY A N 1
ATOM 1364 C CA . GLY A 1 180 ? 9.047 29.562 -3.785 1 97.12 180 GLY A CA 1
ATOM 1365 C C . GLY A 1 180 ? 9.773 29.609 -2.455 1 97.12 180 GLY A C 1
ATOM 1366 O O . GLY A 1 180 ? 9.617 30.562 -1.685 1 97.12 180 GLY A O 1
ATOM 1367 N N . HIS A 1 181 ? 10.617 28.641 -2.176 1 97.56 181 HIS A N 1
ATOM 1368 C CA . HIS A 1 181 ? 11.172 28.516 -0.833 1 97.56 181 HIS A CA 1
ATOM 1369 C C . HIS A 1 181 ? 12.695 28.516 -0.866 1 97.56 181 HIS A C 1
ATOM 1371 O O . HIS A 1 181 ? 13.344 28.516 0.184 1 97.56 181 HIS A O 1
ATOM 1377 N N . GLY A 1 182 ? 13.281 28.531 -2.055 1 97.81 182 GLY A N 1
ATOM 1378 C CA . GLY A 1 182 ? 14.727 28.406 -2.18 1 97.81 182 GLY A CA 1
ATOM 1379 C C . GLY A 1 182 ? 15.195 26.969 -2.25 1 97.81 182 GLY A C 1
ATOM 1380 O O . GLY A 1 182 ? 14.43 26.047 -1.959 1 97.81 182 GLY A O 1
ATOM 1381 N N . THR A 1 183 ? 16.406 26.75 -2.65 1 98.19 183 THR A N 1
ATOM 1382 C CA . THR A 1 183 ? 17.016 25.438 -2.787 1 98.19 183 THR A CA 1
ATOM 1383 C C . THR A 1 183 ? 18.047 25.188 -1.69 1 98.19 183 THR A C 1
ATOM 1385 O O . THR A 1 183 ? 19.078 25.875 -1.638 1 98.19 183 THR A O 1
ATOM 1388 N N . PRO A 1 184 ? 17.766 24.266 -0.848 1 98.06 184 PRO A N 1
ATOM 1389 C CA . PRO A 1 184 ? 18.781 23.953 0.158 1 98.06 184 PRO A CA 1
ATOM 1390 C C . PRO A 1 184 ? 20.062 23.422 -0.456 1 98.06 184 PRO A C 1
ATOM 1392 O O . PRO A 1 184 ? 20.031 22.672 -1.436 1 98.06 184 PRO A O 1
ATOM 1395 N N . ARG A 1 185 ? 21.203 23.781 0.146 1 96.38 185 ARG A N 1
ATOM 1396 C CA . ARG A 1 185 ? 22.5 23.359 -0.356 1 96.38 185 ARG A CA 1
ATOM 1397 C C . ARG A 1 185 ? 23.266 22.578 0.705 1 96.38 185 ARG A C 1
ATOM 1399 O O . ARG A 1 185 ? 24.234 21.875 0.391 1 96.38 185 ARG A O 1
ATOM 1406 N N . ARG A 1 186 ? 22.906 22.781 1.908 1 96.94 186 ARG A N 1
ATOM 1407 C CA . ARG A 1 186 ? 23.469 22.047 3.039 1 96.94 186 ARG A CA 1
ATOM 1408 C C . ARG A 1 186 ? 22.375 21.328 3.822 1 96.94 186 ARG A C 1
ATOM 1410 O O . ARG A 1 186 ? 21.219 21.766 3.834 1 96.94 186 ARG A O 1
ATOM 1417 N N . THR A 1 187 ? 22.719 20.203 4.461 1 97.56 187 THR A N 1
ATOM 1418 C CA . THR A 1 187 ? 21.766 19.469 5.285 1 97.56 187 THR A CA 1
ATOM 1419 C C . THR A 1 187 ? 21.156 20.375 6.348 1 97.56 187 THR A C 1
ATOM 1421 O O . THR A 1 187 ? 19.984 20.219 6.711 1 97.56 187 THR A O 1
ATOM 1424 N N . GLY A 1 188 ? 21.922 21.281 6.793 1 96.62 188 GLY A N 1
ATOM 1425 C CA . GLY A 1 188 ? 21.438 22.219 7.789 1 96.62 188 GLY A CA 1
ATOM 1426 C C . GLY A 1 188 ? 20.328 23.125 7.273 1 96.62 188 GLY A C 1
ATOM 1427 O O . GLY A 1 188 ? 19.531 23.656 8.055 1 96.62 188 GLY A O 1
ATOM 1428 N N . ASP A 1 189 ? 20.297 23.391 5.957 1 97.69 189 ASP A N 1
ATOM 1429 C CA . ASP A 1 189 ? 19.266 24.219 5.344 1 97.69 189 ASP A CA 1
ATOM 1430 C C . ASP A 1 189 ? 17.891 23.562 5.465 1 97.69 189 ASP A C 1
ATOM 1432 O O . ASP A 1 189 ? 16.859 24.234 5.344 1 97.69 189 ASP A O 1
ATOM 1436 N N . LEU A 1 190 ? 17.859 22.25 5.695 1 97.62 190 LEU A N 1
ATOM 1437 C CA . LEU A 1 190 ? 16.609 21.5 5.699 1 97.62 190 LEU A CA 1
ATOM 1438 C C . LEU A 1 190 ? 15.711 21.938 6.848 1 97.62 190 LEU A C 1
ATOM 1440 O O . LEU A 1 190 ? 14.484 21.859 6.746 1 97.62 190 LEU A O 1
ATOM 1444 N N . ALA A 1 191 ? 16.281 22.406 7.875 1 94.88 191 ALA A N 1
ATOM 1445 C CA . ALA A 1 191 ? 15.516 22.875 9.039 1 94.88 191 ALA A CA 1
ATOM 1446 C C . ALA A 1 191 ? 14.617 24.047 8.664 1 94.88 191 ALA A C 1
ATOM 1448 O O . ALA A 1 191 ? 13.641 24.328 9.367 1 94.88 191 ALA A O 1
ATOM 1449 N N . GLY A 1 192 ? 14.953 24.75 7.625 1 96 192 GLY A N 1
ATOM 1450 C CA . GLY A 1 192 ? 14.156 25.875 7.164 1 96 192 GLY A CA 1
ATOM 1451 C C . GLY A 1 192 ? 13.133 25.484 6.109 1 96 192 GLY A C 1
ATOM 1452 O O . GLY A 1 192 ? 12.469 26.359 5.543 1 96 192 GLY A O 1
ATOM 1453 N N . HIS A 1 193 ? 13.023 24.219 5.848 1 97.69 193 HIS A N 1
ATOM 1454 C CA . HIS A 1 193 ? 12.125 23.734 4.801 1 97.69 193 HIS A CA 1
ATOM 1455 C C . HIS A 1 193 ? 11.078 22.781 5.367 1 97.69 193 HIS A C 1
ATOM 1457 O O . HIS A 1 193 ? 11.172 22.359 6.52 1 97.69 193 HIS A O 1
ATOM 1463 N N . ASN A 1 194 ? 10 22.594 4.602 1 98.06 194 ASN A N 1
ATOM 1464 C CA . ASN A 1 194 ? 8.969 21.609 4.934 1 98.06 194 ASN A CA 1
ATOM 1465 C C . ASN A 1 194 ? 9.391 20.203 4.516 1 98.06 194 ASN A C 1
ATOM 1467 O O . ASN A 1 194 ? 9.258 19.844 3.35 1 98.06 194 ASN A O 1
ATOM 1471 N N . CYS A 1 195 ? 9.828 19.422 5.477 1 98.31 195 CYS A N 1
ATOM 1472 C CA . CYS A 1 195 ? 10.312 18.078 5.215 1 98.31 195 CYS A CA 1
ATOM 1473 C C . CYS A 1 195 ? 9.25 17.031 5.559 1 98.31 195 CYS A C 1
ATOM 1475 O O . CYS A 1 195 ? 8.922 16.844 6.73 1 98.31 195 CYS A O 1
ATOM 1477 N N . LEU A 1 196 ? 8.734 16.391 4.523 1 97.81 196 LEU A N 1
ATOM 1478 C CA . LEU A 1 196 ? 7.66 15.406 4.695 1 97.81 196 LEU A CA 1
ATOM 1479 C C . LEU A 1 196 ? 8.211 14.07 5.164 1 97.81 196 LEU A C 1
ATOM 1481 O O . LEU A 1 196 ? 9.148 13.539 4.566 1 97.81 196 LEU A O 1
ATOM 1485 N N . GLY A 1 197 ? 7.598 13.492 6.133 1 95.88 197 GLY A N 1
ATOM 1486 C CA . GLY A 1 197 ? 8.242 12.406 6.852 1 95.88 197 GLY A CA 1
ATOM 1487 C C . GLY A 1 197 ? 7.629 11.047 6.547 1 95.88 197 GLY A C 1
ATOM 1488 O O . GLY A 1 197 ? 6.414 10.93 6.383 1 95.88 197 GLY A O 1
ATOM 1489 N N . TYR A 1 198 ? 8.477 10.086 6.477 1 95.06 198 TYR A N 1
ATOM 1490 C CA . TYR A 1 198 ? 8.094 8.68 6.402 1 95.06 198 TYR A CA 1
ATOM 1491 C C . TYR A 1 198 ? 8.07 8.047 7.785 1 95.06 198 TYR A C 1
ATOM 1493 O O . TYR A 1 198 ? 9.047 8.125 8.531 1 95.06 198 TYR A O 1
ATOM 1501 N N . THR A 1 199 ? 7.008 7.312 8.102 1 92 199 THR A N 1
ATOM 1502 C CA . THR A 1 199 ? 6.789 6.98 9.508 1 92 199 THR A CA 1
ATOM 1503 C C . THR A 1 199 ? 7.336 5.59 9.82 1 92 199 THR A C 1
ATOM 1505 O O . THR A 1 199 ? 7.461 5.219 10.992 1 92 199 THR A O 1
ATOM 1508 N N . LEU A 1 200 ? 7.738 4.816 8.836 1 88.38 200 LEU A N 1
ATOM 1509 C CA . LEU A 1 200 ? 8.125 3.436 9.109 1 88.38 200 LEU A CA 1
ATOM 1510 C C . LEU A 1 200 ? 9.633 3.256 8.961 1 88.38 200 LEU A C 1
ATOM 1512 O O . LEU A 1 200 ? 10.117 2.131 8.82 1 88.38 200 LEU A O 1
ATOM 1516 N N . SER A 1 201 ? 10.391 4.285 8.969 1 86.19 201 SER A N 1
ATOM 1517 C CA . SER A 1 201 ? 11.836 4.195 8.789 1 86.19 201 SER A CA 1
ATOM 1518 C C . SER A 1 201 ? 12.57 4.574 10.07 1 86.19 201 SER A C 1
ATOM 1520 O O . SER A 1 201 ? 12.18 5.516 10.766 1 86.19 201 SER A O 1
ATOM 1522 N N . ALA A 1 202 ? 13.641 3.908 10.289 1 78.56 202 ALA A N 1
ATOM 1523 C CA . ALA A 1 202 ? 14.523 4.293 11.391 1 78.56 202 ALA A CA 1
ATOM 1524 C C . ALA A 1 202 ? 15.406 5.469 10.992 1 78.56 202 ALA A C 1
ATOM 1526 O O . ALA A 1 202 ? 16 6.121 11.852 1 78.56 202 ALA A O 1
ATOM 1527 N N . MET A 1 203 ? 15.484 5.75 9.758 1 83.5 203 MET A N 1
ATOM 1528 C CA . MET A 1 203 ? 16.406 6.754 9.242 1 83.5 203 MET A CA 1
ATOM 1529 C C . MET A 1 203 ? 15.742 8.125 9.164 1 83.5 203 MET A C 1
ATOM 1531 O O . MET A 1 203 ? 16.422 9.141 8.977 1 83.5 203 MET A O 1
ATOM 1535 N N . GLN A 1 204 ? 14.461 8.125 9.234 1 87.38 204 GLN A N 1
ATOM 1536 C CA . GLN A 1 204 ? 13.75 9.398 9.164 1 87.38 204 GLN A CA 1
ATOM 1537 C C . GLN A 1 204 ? 12.539 9.406 10.086 1 87.38 204 GLN A C 1
ATOM 1539 O O . GLN A 1 204 ? 11.914 8.367 10.305 1 87.38 204 GLN A O 1
ATOM 1544 N N . ASP A 1 205 ? 12.375 10.438 10.727 1 79.44 205 ASP A N 1
ATOM 1545 C CA . ASP A 1 205 ? 11.133 10.695 11.461 1 79.44 205 ASP A CA 1
ATOM 1546 C C . ASP A 1 205 ? 10.742 12.164 11.359 1 79.44 205 ASP A C 1
ATOM 1548 O O . ASP A 1 205 ? 11.242 12.898 10.5 1 79.44 205 ASP A O 1
ATOM 1552 N N . ARG A 1 206 ? 9.797 12.547 12.172 1 83.12 206 ARG A N 1
ATOM 1553 C CA . ARG A 1 206 ? 9.211 13.883 12.094 1 83.12 206 ARG A CA 1
ATOM 1554 C C . ARG A 1 206 ? 10.242 14.945 12.469 1 83.12 206 ARG A C 1
ATOM 1556 O O . ARG A 1 206 ? 10.164 16.078 11.992 1 83.12 206 ARG A O 1
ATOM 1563 N N . LYS A 1 207 ? 11.25 14.523 13.156 1 89 207 LYS A N 1
ATOM 1564 C CA . LYS A 1 207 ? 12.109 15.547 13.75 1 89 207 LYS A CA 1
ATOM 1565 C C . LYS A 1 207 ? 13.523 15.469 13.188 1 89 207 LYS A C 1
ATOM 1567 O O . LYS A 1 207 ? 14.289 16.422 13.305 1 89 207 LYS A O 1
ATOM 1572 N N . HIS A 1 208 ? 13.812 14.289 12.641 1 93.94 208 HIS A N 1
ATOM 1573 C CA . HIS A 1 208 ? 15.195 14.133 12.188 1 93.94 208 HIS A CA 1
ATOM 1574 C C . HIS A 1 208 ? 15.266 13.273 10.938 1 93.94 208 HIS A C 1
ATOM 1576 O O . HIS A 1 208 ? 14.516 12.305 10.789 1 93.94 208 HIS A O 1
ATOM 1582 N N . TRP A 1 209 ? 16.156 13.625 10.109 1 97.12 209 TRP A N 1
ATOM 1583 C CA . TRP A 1 209 ? 16.594 12.781 9 1 97.12 209 TRP A CA 1
ATOM 1584 C C . TRP A 1 209 ? 18.062 12.391 9.172 1 97.12 209 TRP A C 1
ATOM 1586 O O . TRP A 1 209 ? 18.859 13.164 9.695 1 97.12 209 TRP A O 1
ATOM 1596 N N . ARG A 1 210 ? 18.359 11.234 8.766 1 96.25 210 ARG A N 1
ATOM 1597 C CA . ARG A 1 210 ? 19.734 10.75 8.914 1 96.25 210 ARG A CA 1
ATOM 1598 C C . ARG A 1 210 ? 20.484 10.82 7.586 1 96.25 210 ARG A C 1
ATOM 1600 O O . ARG A 1 210 ? 19.922 10.523 6.531 1 96.25 210 ARG A O 1
ATOM 1607 N N . PHE A 1 211 ? 21.703 11.289 7.703 1 96.38 211 PHE A N 1
ATOM 1608 C CA . PHE A 1 211 ? 22.594 11.406 6.562 1 96.38 211 PHE A CA 1
ATOM 1609 C C . PHE A 1 211 ? 23.922 10.711 6.848 1 96.38 211 PHE A C 1
ATOM 1611 O O . PHE A 1 211 ? 24.141 10.188 7.941 1 96.38 211 PHE A O 1
ATOM 1618 N N . GLY A 1 212 ? 24.734 10.656 5.805 1 94.56 212 GLY A N 1
ATOM 1619 C CA . GLY A 1 212 ? 25.969 9.883 5.879 1 94.56 212 GLY A CA 1
ATOM 1620 C C . GLY A 1 212 ? 25.781 8.43 5.477 1 94.56 212 GLY A C 1
ATOM 1621 O O . GLY A 1 212 ? 24.75 7.832 5.758 1 94.56 212 GLY A O 1
ATOM 1622 N N . GLU A 1 213 ? 26.75 7.898 4.934 1 87.38 213 GLU A N 1
ATOM 1623 C CA . GLU A 1 213 ? 26.641 6.539 4.418 1 87.38 213 GLU A CA 1
ATOM 1624 C C . GLU A 1 213 ? 26.141 5.578 5.492 1 87.38 213 GLU A C 1
ATOM 1626 O O . GLU A 1 213 ? 25.344 4.676 5.203 1 87.38 213 GLU A O 1
ATOM 1631 N N . ARG A 1 214 ? 26.531 5.828 6.715 1 88.25 214 ARG A N 1
ATOM 1632 C CA . ARG A 1 214 ? 26.141 4.945 7.809 1 88.25 214 ARG A CA 1
ATOM 1633 C C . ARG A 1 214 ? 24.922 5.488 8.547 1 88.25 214 ARG A C 1
ATOM 1635 O O . ARG A 1 214 ? 24.484 4.91 9.539 1 88.25 214 ARG A O 1
ATOM 1642 N N . GLY A 1 215 ? 24.438 6.562 8.094 1 91 215 GLY A N 1
ATOM 1643 C CA . GLY A 1 215 ? 23.297 7.172 8.758 1 91 215 GLY A CA 1
ATOM 1644 C C . GLY A 1 215 ? 23.641 7.75 10.125 1 91 215 GLY A C 1
ATOM 1645 O O . GLY A 1 215 ? 22.797 7.781 11.016 1 91 215 GLY A O 1
ATOM 1646 N N . ASP A 1 216 ? 24.797 8.195 10.297 1 92.56 216 ASP A N 1
ATOM 1647 C CA . ASP A 1 216 ? 25.281 8.594 11.617 1 92.56 216 ASP A CA 1
ATOM 1648 C C . ASP A 1 216 ? 25.094 10.094 11.836 1 92.56 216 ASP A C 1
ATOM 1650 O O . ASP A 1 216 ? 25.312 10.594 12.938 1 92.56 216 ASP A O 1
ATOM 1654 N N . ILE A 1 217 ? 24.75 10.867 10.836 1 95.31 217 ILE A N 1
ATOM 1655 C CA . ILE A 1 217 ? 24.531 12.305 10.93 1 95.31 217 ILE A CA 1
ATOM 1656 C C . ILE A 1 217 ? 23.031 12.594 11.102 1 95.31 217 ILE A C 1
ATOM 1658 O O . ILE A 1 217 ? 22.234 12.32 10.203 1 95.31 217 ILE A O 1
ATOM 1662 N N . ARG A 1 218 ? 22.703 13.094 12.172 1 95.25 218 ARG A N 1
ATOM 1663 C CA . ARG A 1 218 ? 21.312 13.445 12.469 1 95.25 218 ARG A CA 1
ATOM 1664 C C . ARG A 1 218 ? 21.047 14.914 12.172 1 95.25 218 ARG A C 1
ATOM 1666 O O . ARG A 1 218 ? 21.703 15.797 12.719 1 95.25 218 ARG A O 1
ATOM 1673 N N . VAL A 1 219 ? 20.141 15.211 11.336 1 96.5 219 VAL A N 1
ATOM 1674 C CA . VAL A 1 219 ? 19.812 16.562 10.906 1 96.5 219 VAL A CA 1
ATOM 1675 C C . VAL A 1 219 ? 18.391 16.906 11.359 1 96.5 219 VAL A C 1
ATOM 1677 O O . VAL A 1 219 ? 17.438 16.203 11.039 1 96.5 219 VAL A O 1
ATOM 1680 N N . PRO A 1 220 ? 18.25 17.922 12.133 1 94.62 220 PRO A N 1
ATOM 1681 C CA . PRO A 1 220 ? 16.906 18.344 12.516 1 94.62 220 PRO A CA 1
ATOM 1682 C C . PRO A 1 220 ? 16.062 18.797 11.32 1 94.62 220 PRO A C 1
ATOM 1684 O O . PRO A 1 220 ? 16.547 19.516 10.453 1 94.62 220 PRO A O 1
ATOM 1687 N N . VAL A 1 221 ? 14.875 18.25 11.273 1 95.56 221 VAL A N 1
ATOM 1688 C CA . VAL A 1 221 ? 13.914 18.656 10.25 1 95.56 221 VAL A CA 1
ATOM 1689 C C . VAL A 1 221 ? 12.539 18.859 10.875 1 95.56 221 VAL A C 1
ATOM 1691 O O . VAL A 1 221 ? 12.359 18.656 12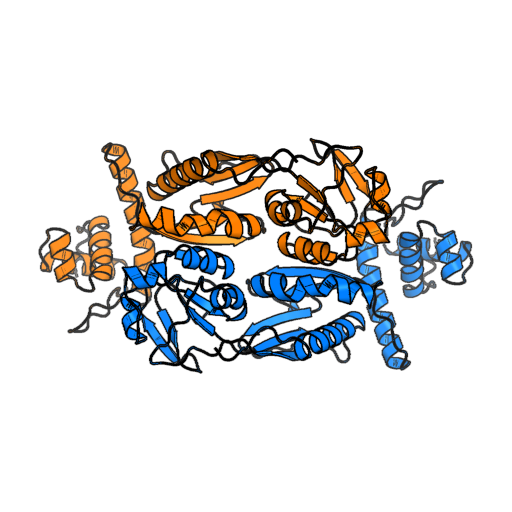.078 1 95.56 221 VAL A O 1
ATOM 1694 N N . HIS A 1 222 ? 11.664 19.406 10.109 1 92.75 222 HIS A N 1
ATOM 1695 C CA . HIS A 1 222 ? 10.25 19.516 10.461 1 92.75 222 HIS A CA 1
ATOM 1696 C C . HIS A 1 222 ? 9.367 19.469 9.211 1 92.75 222 HIS A C 1
ATOM 1698 O O . HIS A 1 222 ? 9.836 19.766 8.109 1 92.75 222 HIS A O 1
ATOM 1704 N N . GLY A 1 223 ? 8.172 19.094 9.438 1 94.19 223 GLY A N 1
ATOM 1705 C CA . GLY A 1 223 ? 7.227 19.047 8.328 1 94.19 223 GLY A CA 1
ATOM 1706 C C . GLY A 1 223 ? 5.793 18.828 8.781 1 94.19 223 GLY A C 1
ATOM 1707 O O . GLY A 1 223 ? 5.547 18.469 9.93 1 94.19 223 GLY A O 1
ATOM 1708 N N . ASN A 1 224 ? 4.938 19.078 7.844 1 95.94 224 ASN A N 1
ATOM 1709 C CA . ASN A 1 224 ? 3.527 19.078 8.211 1 95.94 224 ASN A CA 1
ATOM 1710 C C . ASN A 1 224 ? 2.785 17.906 7.559 1 95.94 224 ASN A C 1
ATOM 1712 O O . ASN A 1 224 ? 1.557 17.922 7.469 1 95.94 224 ASN A O 1
ATOM 1716 N N . LEU A 1 225 ? 3.52 16.922 7.051 1 97.38 225 LEU A N 1
ATOM 1717 C CA . LEU A 1 225 ? 2.934 15.695 6.527 1 97.38 225 LEU A CA 1
ATOM 1718 C C . LEU A 1 225 ? 3.793 14.492 6.891 1 97.38 225 LEU A C 1
ATOM 1720 O O . LEU A 1 225 ? 5.016 14.516 6.719 1 97.38 225 LEU A O 1
ATOM 1724 N N . LEU A 1 226 ? 3.152 13.547 7.434 1 96.44 226 LEU A N 1
ATOM 1725 C CA . LEU A 1 226 ? 3.727 12.227 7.684 1 96.44 226 LEU A CA 1
ATOM 1726 C C . LEU A 1 226 ? 2.91 11.141 6.992 1 96.44 226 LEU A C 1
ATOM 1728 O O . LEU A 1 226 ? 1.689 11.258 6.867 1 96.44 226 LEU A O 1
ATOM 1732 N N . ALA A 1 227 ? 3.592 10.133 6.516 1 96.5 227 ALA A N 1
ATOM 1733 C CA . ALA A 1 227 ? 2.877 9.008 5.918 1 96.5 227 ALA A CA 1
ATOM 1734 C C . ALA A 1 227 ? 3.678 7.719 6.043 1 96.5 227 ALA A C 1
ATOM 1736 O O . ALA A 1 227 ? 4.91 7.75 6.086 1 96.5 227 ALA A O 1
ATOM 1737 N N . ASN A 1 228 ? 2.984 6.602 6.027 1 94.06 228 ASN A N 1
ATOM 1738 C CA . ASN A 1 228 ? 3.635 5.293 6.043 1 94.06 228 ASN A CA 1
ATOM 1739 C C . ASN A 1 228 ? 3.812 4.734 4.637 1 94.06 228 ASN A C 1
ATOM 1741 O O . ASN A 1 228 ? 3.955 3.525 4.457 1 94.06 228 ASN A O 1
ATOM 1745 N N . ASN A 1 229 ? 3.732 5.613 3.725 1 95.5 229 ASN A N 1
ATOM 1746 C CA . ASN A 1 229 ? 3.797 5.219 2.322 1 95.5 229 ASN A CA 1
ATOM 1747 C C . ASN A 1 229 ? 4.598 6.219 1.494 1 95.5 229 ASN A C 1
ATOM 1749 O O . ASN A 1 229 ? 4.285 7.41 1.48 1 95.5 229 ASN A O 1
ATOM 1753 N N . GLY A 1 230 ? 5.574 5.703 0.791 1 96.19 230 GLY A N 1
ATOM 1754 C CA . GLY A 1 230 ? 6.453 6.562 0.012 1 96.19 230 GLY A CA 1
ATOM 1755 C C . GLY A 1 230 ? 5.766 7.188 -1.188 1 96.19 230 GLY A C 1
ATOM 1756 O O . GLY A 1 230 ? 6.047 8.328 -1.546 1 96.19 230 GLY A O 1
ATOM 1757 N N . ASP A 1 231 ? 4.871 6.477 -1.814 1 96.94 231 ASP A N 1
ATOM 1758 C CA . ASP A 1 231 ? 4.148 7.008 -2.967 1 96.94 231 ASP A CA 1
ATOM 1759 C C . ASP A 1 231 ? 3.273 8.195 -2.566 1 96.94 231 ASP A C 1
ATOM 1761 O O . ASP A 1 231 ? 3.121 9.148 -3.334 1 96.94 231 ASP A O 1
ATOM 1765 N N . ALA A 1 232 ? 2.686 8.062 -1.423 1 97.25 232 ALA A N 1
ATOM 1766 C CA . ALA A 1 232 ? 1.876 9.172 -0.922 1 97.25 232 ALA A CA 1
ATOM 1767 C C . ALA A 1 232 ? 2.727 10.422 -0.707 1 97.25 232 ALA A C 1
ATOM 1769 O O . ALA A 1 232 ? 2.311 11.531 -1.049 1 97.25 232 ALA A O 1
ATOM 1770 N N . LEU A 1 233 ? 3.846 10.234 -0.132 1 97.81 233 LEU A N 1
ATOM 1771 C CA . LEU A 1 233 ? 4.754 11.359 0.079 1 97.81 233 LEU A CA 1
ATOM 1772 C C . LEU A 1 233 ? 5.199 11.953 -1.252 1 97.81 233 LEU A C 1
ATOM 1774 O O . LEU A 1 233 ? 5.309 13.172 -1.386 1 97.81 233 LEU A O 1
ATOM 1778 N N . MET A 1 234 ? 5.473 11.07 -2.199 1 98.31 234 MET A N 1
ATOM 1779 C CA . MET A 1 234 ? 5.859 11.562 -3.52 1 98.31 234 MET A CA 1
ATOM 1780 C C . MET A 1 234 ? 4.746 12.398 -4.137 1 98.31 234 MET A C 1
ATOM 1782 O O . MET A 1 234 ? 5.004 13.453 -4.723 1 98.31 234 MET A O 1
ATOM 1786 N N . ALA A 1 235 ? 3.535 11.969 -4.023 1 97.69 235 ALA A N 1
ATOM 1787 C CA . ALA A 1 235 ? 2.398 12.719 -4.555 1 97.69 235 ALA A CA 1
ATOM 1788 C C . ALA A 1 235 ? 2.328 14.117 -3.945 1 97.69 235 ALA A C 1
ATOM 1790 O O . ALA A 1 235 ? 2.09 15.094 -4.656 1 97.69 235 ALA A O 1
ATOM 1791 N N . ALA A 1 236 ? 2.518 14.164 -2.662 1 97.94 236 ALA A N 1
ATOM 1792 C CA . ALA A 1 236 ? 2.498 15.445 -1.972 1 97.94 236 ALA A CA 1
ATOM 1793 C C . ALA A 1 236 ? 3.645 16.344 -2.439 1 97.94 236 ALA A C 1
ATOM 1795 O O . ALA A 1 236 ? 3.457 17.547 -2.65 1 97.94 236 ALA A O 1
ATOM 1796 N N . ALA A 1 237 ? 4.801 15.766 -2.598 1 98.62 237 ALA A N 1
ATOM 1797 C CA . ALA A 1 237 ? 5.957 16.531 -3.059 1 98.62 237 ALA A CA 1
ATOM 1798 C C . ALA A 1 237 ? 5.738 17.062 -4.473 1 98.62 237 ALA A C 1
ATOM 1800 O O . ALA A 1 237 ? 6.074 18.203 -4.766 1 98.62 237 ALA A O 1
ATOM 1801 N N . LEU A 1 238 ? 5.188 16.25 -5.316 1 98.44 238 LEU A N 1
ATOM 1802 C CA . LEU A 1 238 ? 4.879 16.656 -6.684 1 98.44 238 LEU A CA 1
ATOM 1803 C C . LEU A 1 238 ? 3.938 17.859 -6.688 1 98.44 238 LEU A C 1
ATOM 1805 O O . LEU A 1 238 ? 4.031 18.719 -7.562 1 98.44 238 LEU A O 1
ATOM 1809 N N . GLY A 1 239 ? 3.1 17.891 -5.691 1 97.31 239 GLY A N 1
ATOM 1810 C CA . GLY A 1 239 ? 2.162 19 -5.555 1 97.31 239 GLY A CA 1
ATOM 1811 C C . GLY A 1 239 ? 2.777 20.219 -4.91 1 97.31 239 GLY A C 1
ATOM 1812 O O . GLY A 1 239 ? 2.084 21.219 -4.66 1 97.31 239 GLY A O 1
ATOM 1813 N N . GLY A 1 240 ? 4.008 20.109 -4.586 1 98.06 240 GLY A N 1
ATOM 1814 C CA . GLY A 1 240 ? 4.734 21.281 -4.09 1 98.06 240 GLY A CA 1
ATOM 1815 C C . GLY A 1 240 ? 4.629 21.453 -2.588 1 98.06 240 GLY A C 1
ATOM 1816 O O . GLY A 1 240 ? 4.754 22.562 -2.074 1 98.06 240 GLY A O 1
ATOM 1817 N N . GLN A 1 241 ? 4.363 20.391 -1.859 1 98.31 241 GLN A N 1
ATOM 1818 C CA . GLN A 1 241 ? 4.145 20.547 -0.425 1 98.31 241 GLN A CA 1
ATOM 1819 C C . GLN A 1 241 ? 5.473 20.672 0.321 1 98.31 241 GLN A C 1
ATOM 1821 O O . GLN A 1 241 ? 5.543 21.312 1.368 1 98.31 241 GLN A O 1
ATOM 1826 N N . GLY A 1 242 ? 6.477 19.953 -0.215 1 98.56 242 GLY A N 1
ATOM 1827 C CA . GLY A 1 242 ? 7.73 20 0.521 1 98.56 242 GLY A CA 1
ATOM 1828 C C . GLY A 1 242 ? 8.789 19.078 -0.06 1 98.56 242 GLY A C 1
ATOM 1829 O O . GLY A 1 242 ? 8.727 18.719 -1.234 1 98.56 242 GLY A O 1
ATOM 1830 N N . ILE A 1 243 ? 9.812 18.844 0.791 1 98.69 243 ILE A N 1
ATOM 1831 C CA . ILE A 1 243 ? 10.969 18.016 0.462 1 98.69 243 ILE A CA 1
ATOM 1832 C C . ILE A 1 243 ? 10.766 16.609 1.005 1 98.69 243 ILE A C 1
ATOM 1834 O O . ILE A 1 243 ? 10.266 16.422 2.119 1 98.69 243 ILE A O 1
ATOM 1838 N N . ILE A 1 244 ? 11.125 15.633 0.221 1 98.38 244 ILE A N 1
ATOM 1839 C CA . ILE A 1 244 ? 11.008 14.25 0.679 1 98.38 244 ILE A CA 1
ATOM 1840 C C . ILE A 1 244 ? 12.359 13.555 0.577 1 98.38 244 ILE A C 1
ATOM 1842 O O . ILE A 1 244 ? 13.25 14.016 -0.141 1 98.38 244 ILE A O 1
ATOM 1846 N N . TYR A 1 245 ? 12.555 12.523 1.384 1 97.56 245 TYR A N 1
ATOM 1847 C CA . TYR A 1 245 ? 13.695 11.625 1.467 1 97.56 245 TYR A CA 1
ATOM 1848 C C . TYR A 1 245 ? 13.281 10.188 1.182 1 97.56 245 TYR A C 1
ATOM 1850 O O . TYR A 1 245 ? 12.797 9.484 2.072 1 97.56 245 TYR A O 1
ATOM 1858 N N . GLN A 1 246 ? 13.461 9.773 -0.105 1 96.19 246 GLN A N 1
ATOM 1859 C CA . GLN A 1 246 ? 12.836 8.547 -0.567 1 96.19 246 GLN A CA 1
ATOM 1860 C C . GLN A 1 246 ? 13.828 7.672 -1.327 1 96.19 246 GLN A C 1
ATOM 1862 O O . GLN A 1 246 ? 14.812 8.172 -1.873 1 96.19 246 GLN A O 1
ATOM 1867 N N . PRO A 1 247 ? 13.555 6.293 -1.333 1 94.56 247 PRO A N 1
ATOM 1868 C CA . PRO A 1 247 ? 14.297 5.461 -2.279 1 94.56 247 PRO A CA 1
ATOM 1869 C C . PRO A 1 247 ? 14.156 5.934 -3.725 1 94.56 247 PRO A C 1
ATOM 1871 O O . PRO A 1 247 ? 13.07 6.355 -4.133 1 94.56 247 PRO A O 1
ATOM 1874 N N . HIS A 1 248 ? 15.227 5.84 -4.449 1 94.06 248 HIS A N 1
ATOM 1875 C CA . HIS A 1 248 ? 15.258 6.297 -5.836 1 94.06 248 HIS A CA 1
ATOM 1876 C C . HIS A 1 248 ? 14.172 5.625 -6.66 1 94.06 248 HIS A C 1
ATOM 1878 O O . HIS A 1 248 ? 13.547 6.262 -7.512 1 94.06 248 HIS A O 1
ATOM 1884 N N . PHE A 1 249 ? 13.883 4.391 -6.367 1 92.56 249 PHE A N 1
ATOM 1885 C CA . PHE A 1 249 ? 12.945 3.646 -7.199 1 92.56 249 PHE A CA 1
ATOM 1886 C C . PHE A 1 249 ? 11.531 4.199 -7.059 1 92.56 249 PHE A C 1
ATOM 1888 O O . PHE A 1 249 ? 10.672 3.936 -7.895 1 92.56 249 PHE A O 1
ATOM 1895 N N . ILE A 1 250 ? 11.281 4.902 -6.023 1 95.69 250 ILE A N 1
ATOM 1896 C CA . ILE A 1 250 ? 9.961 5.492 -5.828 1 95.69 250 ILE A CA 1
ATOM 1897 C C . ILE A 1 250 ? 9.844 6.773 -6.652 1 95.69 250 ILE A C 1
ATOM 1899 O O . ILE A 1 250 ? 8.781 7.07 -7.199 1 95.69 250 ILE A O 1
ATOM 1903 N N . VAL A 1 251 ? 10.961 7.531 -6.809 1 97 251 VAL A N 1
ATOM 1904 C CA . VAL A 1 251 ? 10.867 8.891 -7.336 1 97 251 VAL A CA 1
ATOM 1905 C C . VAL A 1 251 ? 11.523 8.953 -8.719 1 97 251 VAL A C 1
ATOM 1907 O O . VAL A 1 251 ? 11.555 10.016 -9.344 1 97 251 VAL A O 1
ATOM 1910 N N . ALA A 1 252 ? 12.016 7.863 -9.242 1 95.25 252 ALA A N 1
ATOM 1911 C CA . ALA A 1 252 ? 12.805 7.832 -10.469 1 95.25 252 ALA A CA 1
ATOM 1912 C C . ALA A 1 252 ? 12.047 8.461 -11.633 1 95.25 252 ALA A C 1
ATOM 1914 O O . ALA A 1 252 ? 12.57 9.336 -12.32 1 95.25 252 ALA A O 1
ATOM 1915 N N . ASP A 1 253 ? 10.836 8.07 -11.836 1 94.31 253 ASP A N 1
ATOM 1916 C CA . ASP A 1 253 ? 10.047 8.57 -12.961 1 94.31 253 ASP A CA 1
ATOM 1917 C C . ASP A 1 253 ? 9.812 10.078 -12.836 1 94.31 253 ASP A C 1
ATOM 1919 O O . ASP A 1 253 ? 9.898 10.805 -13.828 1 94.31 253 ASP A O 1
ATOM 1923 N N . ALA A 1 254 ? 9.477 10.477 -11.641 1 97.19 254 ALA A N 1
ATOM 1924 C CA . ALA A 1 254 ? 9.219 11.898 -11.406 1 97.19 254 ALA A CA 1
ATOM 1925 C C . ALA A 1 254 ? 10.477 12.727 -11.633 1 97.19 254 ALA A C 1
ATOM 1927 O O . ALA A 1 254 ? 10.398 13.859 -12.117 1 97.19 254 ALA A O 1
ATOM 1928 N N . LEU A 1 255 ? 11.617 12.195 -11.281 1 97.31 255 LEU A N 1
ATOM 1929 C CA . LEU A 1 255 ? 12.891 12.867 -11.539 1 97.31 255 LEU A CA 1
ATOM 1930 C C . LEU A 1 255 ? 13.172 12.945 -13.031 1 97.31 255 LEU A C 1
ATOM 1932 O O . LEU A 1 255 ? 13.555 14 -13.539 1 97.31 255 LEU A O 1
ATOM 1936 N N . ASP A 1 256 ? 12.93 11.906 -13.719 1 95.81 256 ASP A N 1
ATOM 1937 C CA . ASP A 1 256 ? 13.195 11.828 -15.148 1 95.81 256 ASP A CA 1
ATOM 1938 C C . ASP A 1 256 ? 12.312 12.812 -15.922 1 95.81 256 ASP A C 1
ATOM 1940 O O . ASP A 1 256 ? 12.766 13.422 -16.891 1 95.81 256 ASP A O 1
ATOM 1944 N N . ARG A 1 257 ? 11.125 12.984 -15.438 1 96.5 257 ARG A N 1
ATOM 1945 C CA . ARG A 1 257 ? 10.164 13.828 -16.141 1 96.5 257 ARG A CA 1
ATOM 1946 C C . ARG A 1 257 ? 10.258 15.273 -15.664 1 96.5 257 ARG A C 1
ATOM 1948 O O . ARG A 1 257 ? 9.562 16.141 -16.188 1 96.5 257 ARG A O 1
ATOM 1955 N N . GLY A 1 258 ? 11 15.461 -14.68 1 97.44 258 GLY A N 1
ATOM 1956 C CA . GLY A 1 258 ? 11.25 16.812 -14.219 1 97.44 258 GLY A CA 1
ATOM 1957 C C . GLY A 1 258 ? 10.227 17.312 -13.211 1 97.44 258 GLY A C 1
ATOM 1958 O O . GLY A 1 258 ? 10.211 18.484 -12.852 1 97.44 258 GLY A O 1
ATOM 1959 N N . GLY A 1 259 ? 9.359 16.406 -12.789 1 98.19 259 GLY A N 1
ATOM 1960 C CA . GLY A 1 259 ? 8.398 16.781 -11.758 1 98.19 259 GLY A CA 1
ATOM 1961 C C . GLY A 1 259 ? 9.031 16.953 -10.391 1 98.19 259 GLY A C 1
ATOM 1962 O O . GLY A 1 259 ? 8.492 17.656 -9.539 1 98.19 259 GLY A O 1
ATOM 1963 N N . LEU A 1 260 ? 10.109 16.25 -10.172 1 98.62 260 LEU A N 1
ATOM 1964 C CA . LEU A 1 260 ? 10.953 16.406 -8.992 1 98.62 260 LEU A CA 1
ATOM 1965 C C . LEU A 1 260 ? 12.398 16.672 -9.391 1 98.62 260 LEU A C 1
ATOM 1967 O O . LEU A 1 260 ? 12.82 16.312 -10.492 1 98.62 260 LEU A O 1
ATOM 1971 N N . VAL A 1 261 ? 13.07 17.297 -8.531 1 98.5 261 VAL A N 1
ATOM 1972 C CA . VAL A 1 261 ? 14.5 17.562 -8.711 1 98.5 261 VAL A CA 1
ATOM 1973 C C . VAL A 1 261 ? 15.281 17.031 -7.508 1 98.5 261 VAL A C 1
ATOM 1975 O O . VAL A 1 261 ? 14.914 17.312 -6.359 1 98.5 261 VAL A O 1
ATOM 1978 N N . ALA A 1 262 ? 16.328 16.297 -7.797 1 98.25 262 ALA A N 1
ATOM 1979 C CA . ALA A 1 262 ? 17.203 15.82 -6.73 1 98.25 262 ALA A CA 1
ATOM 1980 C C . ALA A 1 262 ? 18.031 16.953 -6.137 1 98.25 262 ALA A C 1
ATOM 1982 O O . ALA A 1 262 ? 18.562 17.797 -6.871 1 98.25 262 ALA A O 1
ATOM 1983 N N . LEU A 1 263 ? 18.094 17 -4.848 1 98.31 263 LEU A N 1
ATOM 1984 C CA . LEU A 1 263 ? 18.859 18.031 -4.148 1 98.31 263 LEU A CA 1
ATOM 1985 C C . LEU A 1 263 ? 20.266 17.547 -3.844 1 98.31 263 LEU A C 1
ATOM 1987 O O . LEU A 1 263 ? 20.453 16.438 -3.355 1 98.31 263 LEU A O 1
ATOM 1991 N N . GLN A 1 264 ? 21.203 18.359 -4.219 1 96 264 GLN A N 1
ATOM 1992 C CA . GLN A 1 264 ? 22.594 18.109 -3.855 1 96 264 GLN A CA 1
ATOM 1993 C C . GLN A 1 264 ? 22.953 18.812 -2.555 1 96 264 GLN A C 1
ATOM 1995 O O . GLN A 1 264 ? 23.094 20.047 -2.525 1 96 264 GLN A O 1
ATOM 2000 N N . LEU A 1 265 ? 23.141 18 -1.558 1 97.31 265 LEU A N 1
ATOM 2001 C CA . LEU A 1 265 ? 23.484 18.547 -0.25 1 97.31 265 LEU A CA 1
ATOM 2002 C C . LEU A 1 265 ? 24.953 18.297 0.08 1 97.31 265 LEU A C 1
ATOM 2004 O O . LEU A 1 265 ? 25.703 17.781 -0.746 1 97.31 265 LEU A O 1
ATOM 2008 N N . ASP A 1 266 ? 25.391 18.781 1.222 1 97.06 266 ASP A N 1
ATOM 2009 C CA . ASP A 1 266 ? 26.812 18.766 1.584 1 97.06 266 ASP A CA 1
ATOM 2010 C C . ASP A 1 266 ? 27.203 17.438 2.211 1 97.06 266 ASP A C 1
ATOM 2012 O O . ASP A 1 266 ? 28.375 17.172 2.428 1 97.06 266 ASP A O 1
ATOM 2016 N N . ARG A 1 267 ? 26.234 16.641 2.613 1 96.31 267 ARG A N 1
ATOM 2017 C CA . ARG A 1 267 ? 26.469 15.305 3.154 1 96.31 267 ARG A CA 1
ATOM 2018 C C . ARG A 1 267 ? 25.812 14.234 2.283 1 96.31 267 ARG A C 1
ATOM 2020 O O . ARG A 1 267 ? 24.75 14.469 1.706 1 96.31 267 ARG A O 1
ATOM 2027 N N . PRO A 1 268 ? 26.5 13.102 2.27 1 95.12 268 PRO A N 1
ATOM 2028 C CA . PRO A 1 268 ? 25.859 12.031 1.51 1 95.12 268 PRO A CA 1
ATOM 2029 C C . PRO A 1 268 ? 24.594 11.508 2.182 1 95.12 268 PRO A C 1
ATOM 2031 O O . PRO A 1 268 ? 24.469 11.578 3.408 1 95.12 268 PRO A O 1
ATOM 2034 N N . VAL A 1 269 ? 23.656 10.984 1.354 1 94.44 269 VAL A N 1
ATOM 2035 C CA . VAL A 1 269 ? 22.469 10.32 1.87 1 94.44 269 VAL A CA 1
ATOM 2036 C C . VAL A 1 269 ? 22.859 9.016 2.555 1 94.44 269 VAL A C 1
ATOM 2038 O O . VAL A 1 269 ? 23.938 8.477 2.305 1 94.44 269 VAL A O 1
ATOM 2041 N N . ALA A 1 270 ? 21.969 8.609 3.412 1 91.19 270 ALA A N 1
ATOM 2042 C CA . ALA A 1 270 ? 22.203 7.336 4.086 1 91.19 270 ALA A CA 1
ATOM 2043 C C . ALA A 1 270 ? 22.031 6.164 3.123 1 91.19 270 ALA A C 1
ATOM 2045 O O . ALA A 1 270 ? 21.156 6.191 2.254 1 91.19 270 ALA A O 1
ATOM 2046 N N . SER A 1 271 ? 22.844 5.184 3.334 1 86.44 271 SER A N 1
ATOM 2047 C CA . SER A 1 271 ? 22.672 3.967 2.547 1 86.44 271 SER A CA 1
ATOM 2048 C C . SER A 1 271 ? 21.469 3.168 3.014 1 86.44 271 SER A C 1
ATOM 2050 O O . SER A 1 271 ? 21.328 2.867 4.199 1 86.44 271 SER A O 1
ATOM 2052 N N . LEU A 1 272 ? 20.5 2.939 2.205 1 82.12 272 LEU A N 1
ATOM 2053 C CA . LEU A 1 272 ? 19.312 2.156 2.545 1 82.12 272 LEU A CA 1
ATOM 2054 C C . LEU A 1 272 ? 19.656 0.672 2.645 1 82.12 272 LEU A C 1
ATOM 2056 O O . LEU A 1 272 ? 18.953 -0.087 3.314 1 82.12 272 LEU A O 1
ATOM 2060 N N . GLY A 1 273 ? 20.797 0.404 2.082 1 81.62 273 GLY A N 1
ATOM 2061 C CA . GLY A 1 273 ? 21.125 -1.007 1.952 1 81.62 273 GLY A CA 1
ATOM 2062 C C . GLY A 1 273 ? 20.688 -1.603 0.628 1 81.62 273 GLY A C 1
ATOM 2063 O O . GLY A 1 273 ? 20.516 -0.88 -0.355 1 81.62 273 GLY A O 1
ATOM 2064 N N . GLY A 1 274 ? 20.562 -2.943 0.546 1 87.69 274 GLY A N 1
ATOM 2065 C CA . GLY A 1 274 ? 20.234 -3.625 -0.699 1 87.69 274 GLY A CA 1
ATOM 2066 C C . GLY A 1 274 ? 18.844 -4.199 -0.725 1 87.69 274 GLY A C 1
ATOM 2067 O O . GLY A 1 274 ? 18.094 -4.074 0.247 1 87.69 274 GLY A O 1
ATOM 2068 N N . ILE A 1 275 ? 18.391 -4.523 -1.877 1 91.94 275 ILE A N 1
ATOM 2069 C CA . ILE A 1 275 ? 17.188 -5.309 -2.102 1 91.94 275 ILE A CA 1
ATOM 2070 C C . ILE A 1 275 ? 17.516 -6.797 -2.027 1 91.94 275 ILE A C 1
ATOM 2072 O O . ILE A 1 275 ? 18.391 -7.281 -2.752 1 91.94 275 ILE A O 1
ATOM 2076 N N . HIS A 1 276 ? 16.797 -7.484 -1.106 1 92.38 276 HIS A N 1
ATOM 2077 C CA . HIS A 1 276 ? 17.125 -8.891 -0.881 1 92.38 276 HIS A CA 1
ATOM 2078 C C . HIS A 1 276 ? 15.875 -9.766 -0.947 1 92.38 276 HIS A C 1
ATOM 2080 O O . HIS A 1 276 ? 14.789 -9.328 -0.567 1 92.38 276 HIS A O 1
ATOM 2086 N N . VAL A 1 277 ? 16.078 -10.922 -1.453 1 93 277 VAL A N 1
ATOM 2087 C CA . VAL A 1 277 ? 15.078 -11.969 -1.256 1 93 277 VAL A CA 1
ATOM 2088 C C . VAL A 1 277 ? 15.469 -12.828 -0.055 1 93 277 VAL A C 1
ATOM 2090 O O . VAL A 1 277 ? 16.641 -13.219 0.089 1 93 277 VAL A O 1
ATOM 2093 N N . LEU A 1 278 ? 14.547 -13.062 0.904 1 90.75 278 LEU A N 1
ATOM 2094 C CA . LEU A 1 278 ? 14.75 -13.859 2.111 1 90.75 278 LEU A CA 1
ATOM 2095 C C . LEU A 1 278 ? 13.883 -15.117 2.08 1 90.75 278 LEU A C 1
ATOM 2097 O O . LEU A 1 278 ? 12.727 -15.07 1.653 1 90.75 278 LEU A O 1
ATOM 2101 N N . TYR A 1 279 ? 14.414 -16.172 2.504 1 87.44 279 TYR A N 1
ATOM 2102 C CA . TYR A 1 279 ? 13.68 -17.422 2.633 1 87.44 279 TYR A CA 1
ATOM 2103 C C . TYR A 1 279 ? 14.273 -18.297 3.729 1 87.44 279 TYR A C 1
ATOM 2105 O O . TYR A 1 279 ? 15.43 -18.109 4.125 1 87.44 279 TYR A O 1
ATOM 2113 N N . PRO A 1 280 ? 13.492 -19.188 4.324 1 80 280 PRO A N 1
ATOM 2114 C CA . PRO A 1 280 ? 13.992 -20.031 5.41 1 80 280 PRO A CA 1
ATOM 2115 C C . PRO A 1 280 ? 15.195 -20.875 5 1 80 280 PRO A C 1
ATOM 2117 O O . PRO A 1 280 ? 15.266 -21.344 3.865 1 80 280 PRO A O 1
ATOM 2120 N N . ALA A 1 281 ? 16.141 -20.953 5.926 1 73.31 281 ALA A N 1
ATOM 2121 C CA . ALA A 1 281 ? 17.422 -21.641 5.699 1 73.31 281 ALA A CA 1
ATOM 2122 C C . ALA A 1 281 ? 17.234 -23.141 5.605 1 73.31 281 ALA A C 1
ATOM 2124 O O . ALA A 1 281 ? 18.203 -23.891 5.449 1 73.31 281 ALA A O 1
ATOM 2125 N N . ASP A 1 282 ? 16.094 -23.516 5.223 1 62.84 282 ASP A N 1
ATOM 2126 C CA . ASP A 1 282 ? 16.016 -24.969 5.109 1 62.84 282 ASP A CA 1
ATOM 2127 C C . ASP A 1 282 ? 17.062 -25.5 4.137 1 62.84 282 ASP A C 1
ATOM 2129 O O . ASP A 1 282 ? 17.578 -24.75 3.295 1 62.84 282 ASP A O 1
ATOM 2133 N N . ARG A 1 283 ? 17.531 -26.781 4.344 1 59.59 283 ARG A N 1
ATOM 2134 C CA . ARG A 1 283 ? 18.547 -27.406 3.508 1 59.59 283 ARG A CA 1
ATOM 2135 C C . ARG A 1 283 ? 18.234 -27.219 2.027 1 59.59 283 ARG A C 1
ATOM 2137 O O . ARG A 1 283 ? 19.141 -26.922 1.234 1 59.59 283 ARG A O 1
ATOM 2144 N N . ARG A 1 284 ? 17.047 -27.422 1.533 1 70.5 284 ARG A N 1
ATOM 2145 C CA . ARG A 1 284 ? 16.734 -27.172 0.132 1 70.5 284 ARG A CA 1
ATOM 2146 C C . ARG A 1 284 ? 15.344 -26.547 -0.011 1 70.5 284 ARG A C 1
ATOM 2148 O O . ARG A 1 284 ? 14.336 -27.188 0.294 1 70.5 284 ARG A O 1
ATOM 2155 N N . PRO A 1 285 ? 15.25 -25.375 -0.466 1 80.56 285 PRO A N 1
ATOM 2156 C CA . PRO A 1 285 ? 13.93 -24.766 -0.647 1 80.56 285 PRO A CA 1
ATOM 2157 C C . PRO A 1 285 ? 13.07 -25.5 -1.669 1 80.56 285 PRO A C 1
ATOM 2159 O O . PRO A 1 285 ? 13.602 -26.078 -2.621 1 80.56 285 PRO A O 1
ATOM 2162 N N . PRO A 1 286 ? 11.734 -25.578 -1.497 1 82.38 286 PRO A N 1
ATOM 2163 C CA . PRO A 1 286 ? 10.844 -26.156 -2.502 1 82.38 286 PRO A CA 1
ATOM 2164 C C . PRO A 1 286 ? 11.078 -25.594 -3.9 1 82.38 286 PRO A C 1
ATOM 2166 O O . PRO A 1 286 ? 11.562 -24.469 -4.039 1 82.38 286 PRO A O 1
ATOM 2169 N N . ALA A 1 287 ? 10.797 -26.312 -4.902 1 87.81 287 ALA A N 1
ATOM 2170 C CA . ALA A 1 287 ? 11.062 -25.953 -6.293 1 87.81 287 ALA A CA 1
ATOM 2171 C C . ALA A 1 287 ? 10.438 -24.609 -6.652 1 87.81 287 ALA A C 1
ATOM 2173 O O . ALA A 1 287 ? 11.023 -23.828 -7.398 1 87.81 287 ALA A O 1
ATOM 2174 N N . LYS A 1 288 ? 9.219 -24.328 -6.152 1 90.94 288 LYS A N 1
ATOM 2175 C CA . LYS A 1 288 ? 8.539 -23.062 -6.461 1 90.94 288 LYS A CA 1
ATOM 2176 C C . LYS A 1 288 ? 9.32 -21.875 -5.918 1 90.94 288 LYS A C 1
ATOM 2178 O O . LYS A 1 288 ? 9.383 -20.828 -6.562 1 90.94 288 LYS A O 1
ATOM 2183 N N . VAL A 1 289 ? 9.922 -22.016 -4.781 1 91.69 289 VAL A N 1
ATOM 2184 C CA . VAL A 1 289 ? 10.711 -20.953 -4.164 1 91.69 289 VAL A CA 1
ATOM 2185 C C . VAL A 1 289 ? 11.992 -20.734 -4.965 1 91.69 289 VAL A C 1
ATOM 2187 O O . VAL A 1 289 ? 12.336 -19.594 -5.309 1 91.69 289 VAL A O 1
ATOM 2190 N N . ARG A 1 290 ? 12.656 -21.812 -5.324 1 91.06 290 ARG A N 1
ATOM 2191 C CA . ARG A 1 290 ? 13.883 -21.719 -6.117 1 91.06 290 ARG A CA 1
ATOM 2192 C C . ARG A 1 290 ? 13.602 -21.094 -7.48 1 91.06 290 ARG A C 1
ATOM 2194 O O . ARG A 1 290 ? 14.367 -20.25 -7.949 1 91.06 290 ARG A O 1
ATOM 2201 N N . ALA A 1 291 ? 12.531 -21.547 -8.062 1 94.19 291 ALA A N 1
ATOM 2202 C CA . ALA A 1 291 ? 12.156 -21.016 -9.375 1 94.19 291 ALA A CA 1
ATOM 2203 C C . ALA A 1 291 ? 11.953 -19.5 -9.312 1 94.19 291 ALA A C 1
ATOM 2205 O O . ALA A 1 291 ? 12.398 -18.766 -10.203 1 94.19 291 ALA A O 1
ATOM 2206 N N . MET A 1 292 ? 11.297 -19.047 -8.266 1 96.69 292 MET A N 1
ATOM 2207 C CA . MET A 1 292 ? 11.039 -17.625 -8.125 1 96.69 292 MET A CA 1
ATOM 2208 C C . MET A 1 292 ? 12.328 -16.844 -7.867 1 96.69 292 MET A C 1
ATOM 2210 O O . MET A 1 292 ? 12.547 -15.781 -8.445 1 96.69 292 MET A O 1
ATOM 2214 N N . ILE A 1 293 ? 13.172 -17.391 -7.035 1 94.19 293 ILE A N 1
ATOM 2215 C CA . ILE A 1 293 ? 14.445 -16.75 -6.715 1 94.19 293 ILE A CA 1
ATOM 2216 C C . ILE A 1 293 ? 15.273 -16.594 -7.984 1 94.19 293 ILE A C 1
ATOM 2218 O O . ILE A 1 293 ? 15.789 -15.5 -8.266 1 94.19 293 ILE A O 1
ATOM 2222 N N . ASP A 1 294 ? 15.367 -17.656 -8.742 1 93.94 294 ASP A N 1
ATOM 2223 C CA . ASP A 1 294 ? 16.125 -17.609 -9.992 1 93.94 294 ASP A CA 1
ATOM 2224 C C . ASP A 1 294 ? 15.508 -16.625 -10.977 1 93.94 294 ASP A C 1
ATOM 2226 O O . ASP A 1 294 ? 16.219 -15.867 -11.633 1 93.94 294 ASP A O 1
ATOM 2230 N N . PHE A 1 295 ? 14.273 -16.656 -11.023 1 96.31 295 PHE A N 1
ATOM 2231 C CA . PHE A 1 295 ? 13.555 -15.781 -11.938 1 96.31 295 PHE A CA 1
ATOM 2232 C C . PHE A 1 295 ? 13.812 -14.32 -11.594 1 96.31 295 PHE A C 1
ATOM 2234 O O . PHE A 1 295 ? 14.125 -13.516 -12.477 1 96.31 295 PHE A O 1
ATOM 2241 N N . LEU A 1 296 ? 13.641 -13.938 -10.328 1 96 296 LEU A N 1
ATOM 2242 C CA . LEU A 1 296 ? 13.852 -12.562 -9.891 1 96 296 LEU A CA 1
ATOM 2243 C C . LEU A 1 296 ? 15.297 -12.133 -10.125 1 96 296 LEU A C 1
ATOM 2245 O O . LEU A 1 296 ? 15.547 -11.008 -10.555 1 96 296 LEU A O 1
ATOM 2249 N N . HIS A 1 297 ? 16.156 -13.008 -9.836 1 92.56 297 HIS A N 1
ATOM 2250 C CA . HIS A 1 297 ? 17.562 -12.711 -10.07 1 92.56 297 HIS A CA 1
ATOM 2251 C C . HIS A 1 297 ? 17.812 -12.391 -11.531 1 92.56 297 HIS A C 1
ATOM 2253 O O . HIS A 1 297 ? 18.484 -11.406 -11.852 1 92.56 297 HIS A O 1
ATOM 2259 N N . ASP A 1 298 ? 17.328 -13.211 -12.406 1 92.69 298 ASP A N 1
ATOM 2260 C CA . ASP A 1 298 ? 17.484 -13 -13.836 1 92.69 298 ASP A CA 1
ATOM 2261 C C . ASP A 1 298 ? 16.859 -11.68 -14.273 1 92.69 298 ASP A C 1
ATOM 2263 O O . ASP A 1 298 ? 17.469 -10.922 -15.031 1 92.69 298 ASP A O 1
ATOM 2267 N N . ALA A 1 299 ? 15.695 -11.406 -13.766 1 92.94 299 ALA A N 1
ATOM 2268 C CA . ALA A 1 299 ? 14.961 -10.203 -14.156 1 92.94 299 ALA A CA 1
ATOM 2269 C C . ALA A 1 299 ? 15.711 -8.945 -13.719 1 92.94 299 ALA A C 1
ATOM 2271 O O . ALA A 1 299 ? 15.805 -7.977 -14.477 1 92.94 299 ALA A O 1
ATOM 2272 N N . PHE A 1 300 ? 16.234 -8.914 -12.531 1 91.44 300 PHE A N 1
ATOM 2273 C CA . PHE A 1 300 ? 16.828 -7.707 -11.977 1 91.44 300 PHE A CA 1
ATOM 2274 C C . PHE A 1 300 ? 18.281 -7.57 -12.422 1 91.44 300 PHE A C 1
ATOM 2276 O O . PHE A 1 300 ? 18.859 -6.488 -12.328 1 91.44 300 PHE A O 1
ATOM 2283 N N . THR A 1 301 ? 18.875 -8.641 -12.797 1 85.31 301 THR A N 1
ATOM 2284 C CA . THR A 1 301 ? 20.188 -8.547 -13.438 1 85.31 301 THR A CA 1
ATOM 2285 C C . THR A 1 301 ? 20.062 -7.902 -14.82 1 85.31 301 THR A C 1
ATOM 2287 O O . THR A 1 301 ? 20.906 -7.098 -15.211 1 85.31 301 THR A O 1
ATOM 2290 N N . ARG A 1 302 ? 19.016 -8.234 -15.484 1 81.12 302 ARG A N 1
ATOM 2291 C CA . ARG A 1 302 ? 18.781 -7.699 -16.828 1 81.12 302 ARG A CA 1
ATOM 2292 C C . ARG A 1 302 ? 18.328 -6.246 -16.766 1 81.12 302 ARG A C 1
ATOM 2294 O O . ARG A 1 302 ? 18.734 -5.426 -17.578 1 81.12 302 ARG A O 1
ATOM 2301 N N . ALA A 1 303 ? 17.406 -5.949 -15.828 1 75.88 303 ALA A N 1
ATOM 2302 C CA . ALA A 1 303 ? 16.859 -4.602 -15.648 1 75.88 303 ALA A CA 1
ATOM 2303 C C . ALA A 1 303 ? 16.844 -4.215 -14.172 1 75.88 303 ALA A C 1
ATOM 2305 O O . ALA A 1 303 ? 15.828 -4.348 -13.5 1 75.88 303 ALA A O 1
ATOM 2306 N N . PRO A 1 304 ? 17.969 -3.777 -13.688 1 70.06 304 PRO A N 1
ATOM 2307 C CA . PRO A 1 304 ? 18.016 -3.412 -12.266 1 70.06 304 PRO A CA 1
ATOM 2308 C C . PRO A 1 304 ? 17.094 -2.25 -11.922 1 70.06 304 PRO A C 1
ATOM 2310 O O . PRO A 1 304 ? 16.922 -1.336 -12.734 1 70.06 304 PRO A O 1
ATOM 2313 N N . PRO A 1 305 ? 16.297 -2.545 -11.016 1 64.94 305 PRO A N 1
ATOM 2314 C CA . PRO A 1 305 ? 15.516 -1.379 -10.594 1 64.94 305 PRO A CA 1
ATOM 2315 C C . PRO A 1 305 ? 16.391 -0.148 -10.352 1 64.94 305 PRO A C 1
ATOM 2317 O O . PRO A 1 305 ? 17.547 -0.278 -9.969 1 64.94 305 PRO A O 1
ATOM 2320 N N . LEU A 1 306 ? 16.594 1.034 -10.984 1 58.06 306 LEU A N 1
ATOM 2321 C CA . LEU A 1 306 ? 17.438 2.195 -11.289 1 58.06 306 LEU A CA 1
ATOM 2322 C C . LEU A 1 306 ? 18.297 2.58 -10.094 1 58.06 306 LEU A C 1
ATOM 2324 O O . LEU A 1 306 ? 17.766 2.836 -9.008 1 58.06 306 LEU A O 1
ATOM 2328 N N . ASN A 1 307 ? 19.297 1.987 -9.812 1 49.88 307 ASN A N 1
ATOM 2329 C CA . ASN A 1 307 ? 20.422 2.758 -9.312 1 49.88 307 ASN A CA 1
ATOM 2330 C C . ASN A 1 307 ? 20.891 3.795 -10.328 1 49.88 307 ASN A C 1
ATOM 2332 O O . ASN A 1 307 ? 21.828 3.553 -11.086 1 49.88 307 ASN A O 1
ATOM 2336 N N . ARG A 1 308 ? 20.234 4.219 -11.445 1 41.56 308 ARG A N 1
ATOM 2337 C CA . ARG A 1 308 ? 21.078 5.129 -12.211 1 41.56 308 ARG A CA 1
ATOM 2338 C C . ARG A 1 308 ? 21.688 6.195 -11.312 1 41.56 308 ARG A C 1
ATOM 2340 O O . ARG A 1 308 ? 21 6.801 -10.5 1 41.56 308 ARG A O 1
ATOM 2347 N N . ALA A 1 309 ? 22.922 6 -11.148 1 34.5 309 ALA A N 1
ATOM 2348 C CA . ALA A 1 309 ? 23.75 7.043 -10.539 1 34.5 309 ALA A CA 1
ATOM 2349 C C . ALA A 1 309 ? 23.203 8.43 -10.875 1 34.5 309 ALA A C 1
ATOM 2351 O O . ALA A 1 309 ? 23.031 8.766 -12.047 1 34.5 309 ALA A O 1
ATOM 2352 N N . VAL A 1 310 ? 22.172 8.906 -10.18 1 29.36 310 VAL A N 1
ATOM 2353 C CA . VAL A 1 310 ? 21.922 10.344 -10.32 1 29.36 310 VAL A CA 1
ATOM 2354 C C . VAL A 1 310 ? 23.219 11.109 -10.07 1 29.36 310 VAL A C 1
ATOM 2356 O O . VAL A 1 310 ? 23.969 10.797 -9.141 1 29.36 310 VAL A O 1
ATOM 2359 N N . MET B 1 1 ? 9.031 21.094 50.312 1 30.45 1 MET B N 1
ATOM 2360 C CA . MET B 1 1 ? 8.867 21.844 49.062 1 30.45 1 MET B CA 1
ATOM 2361 C C . MET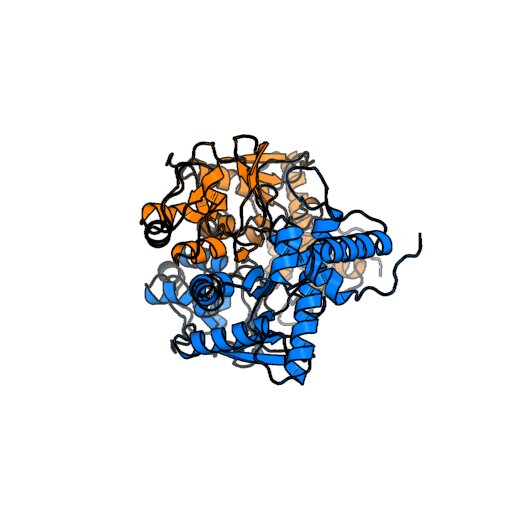 B 1 1 ? 7.402 21.922 48.656 1 30.45 1 MET B C 1
ATOM 2363 O O . MET B 1 1 ? 6.754 20.891 48.5 1 30.45 1 MET B O 1
ATOM 2367 N N . VAL B 1 2 ? 6.688 22.75 49.094 1 34.97 2 VAL B N 1
ATOM 2368 C CA . VAL B 1 2 ? 5.25 22.875 48.875 1 34.97 2 VAL B CA 1
ATOM 2369 C C . VAL B 1 2 ? 4.945 22.781 47.406 1 34.97 2 VAL B C 1
ATOM 2371 O O . VAL B 1 2 ? 5.457 23.578 46.594 1 34.97 2 VAL B O 1
ATOM 2374 N N . LEU B 1 3 ? 4.816 21.688 46.844 1 43.38 3 LEU B N 1
ATOM 2375 C CA . LEU B 1 3 ? 4.258 21.5 45.5 1 43.38 3 LEU B CA 1
ATOM 2376 C C . LEU B 1 3 ? 3.186 22.547 45.219 1 43.38 3 LEU B C 1
ATOM 2378 O O . LEU B 1 3 ? 2.244 22.703 46 1 43.38 3 LEU B O 1
ATOM 2382 N N . ASP B 1 4 ? 3.475 23.672 44.844 1 46.12 4 ASP B N 1
ATOM 2383 C CA . ASP B 1 4 ? 2.436 24.672 44.594 1 46.12 4 ASP B CA 1
ATOM 2384 C C . ASP B 1 4 ? 1.307 24.094 43.75 1 46.12 4 ASP B C 1
ATOM 2386 O O . ASP B 1 4 ? 1.343 24.172 42.531 1 46.12 4 ASP B O 1
ATOM 2390 N N . TRP B 1 5 ? 0.591 23.125 44.281 1 50.47 5 TRP B N 1
ATOM 2391 C CA . TRP B 1 5 ? -0.622 22.5 43.719 1 50.47 5 TRP B CA 1
ATOM 2392 C C . TRP B 1 5 ? -1.563 23.562 43.156 1 50.47 5 TRP B C 1
ATOM 2394 O O . TRP B 1 5 ? -2.553 23.234 42.5 1 50.47 5 TRP B O 1
ATOM 2404 N N . ARG B 1 6 ? -1.197 24.781 43.312 1 60.53 6 ARG B N 1
ATOM 2405 C CA . ARG B 1 6 ? -2.119 25.859 43 1 60.53 6 ARG B CA 1
ATOM 2406 C C . ARG B 1 6 ? -1.964 26.297 41.531 1 60.53 6 ARG B C 1
ATOM 2408 O O . ARG B 1 6 ? -2.771 27.062 41.031 1 60.53 6 ARG B O 1
ATOM 2415 N N . MET B 1 7 ? -0.871 25.656 40.969 1 72.56 7 MET B N 1
ATOM 2416 C CA . MET B 1 7 ? -0.731 26.188 39.625 1 72.56 7 MET B CA 1
ATOM 2417 C C . MET B 1 7 ? -1.662 25.453 38.656 1 72.56 7 MET B C 1
ATOM 2419 O O . MET B 1 7 ? -1.81 24.234 38.719 1 72.56 7 MET B O 1
ATOM 2423 N N . ASP B 1 8 ? -2.377 26.188 37.844 1 80.56 8 ASP B N 1
ATOM 2424 C CA . ASP B 1 8 ? -3.279 25.656 36.844 1 80.56 8 ASP B CA 1
ATOM 2425 C C . ASP B 1 8 ? -2.537 24.734 35.875 1 80.56 8 ASP B C 1
ATOM 2427 O O . ASP B 1 8 ? -1.601 25.156 35.188 1 80.56 8 ASP B O 1
ATOM 2431 N N . ARG B 1 9 ? -2.896 23.547 35.938 1 80.94 9 ARG B N 1
ATOM 2432 C CA . ARG B 1 9 ? -2.217 22.516 35.188 1 80.94 9 ARG B CA 1
ATOM 2433 C C . ARG B 1 9 ? -2.311 22.797 33.688 1 80.94 9 ARG B C 1
ATOM 2435 O O . ARG B 1 9 ? -1.361 22.562 32.938 1 80.94 9 ARG B O 1
ATOM 2442 N N . ILE B 1 10 ? -3.463 23.312 33.281 1 83.25 10 ILE B N 1
ATOM 2443 C CA . ILE B 1 10 ? -3.664 23.609 31.875 1 83.25 10 ILE B CA 1
ATOM 2444 C C . ILE B 1 10 ? -2.707 24.719 31.438 1 83.25 10 ILE B C 1
ATOM 2446 O O . ILE B 1 10 ? -2.082 24.609 30.375 1 83.25 10 ILE B O 1
ATOM 2450 N N . THR B 1 11 ? -2.623 25.656 32.219 1 86.19 11 THR B N 1
ATOM 2451 C CA . THR B 1 11 ? -1.674 26.734 31.938 1 86.19 11 THR B CA 1
ATOM 2452 C C . THR B 1 11 ? -0.245 26.203 31.922 1 86.19 11 THR B C 1
ATOM 2454 O O . THR B 1 11 ? 0.55 26.578 31.047 1 86.19 11 THR B O 1
ATOM 2457 N N . GLY B 1 12 ? 0.054 25.312 32.781 1 89.5 12 GLY B N 1
ATOM 2458 C CA . GLY B 1 12 ? 1.363 24.688 32.781 1 89.5 12 GLY B CA 1
ATOM 2459 C C . GLY B 1 12 ? 1.665 23.938 31.5 1 89.5 12 GLY B C 1
ATOM 2460 O O . GLY B 1 12 ? 2.762 24.047 30.953 1 89.5 12 GLY B O 1
ATOM 2461 N N . MET B 1 13 ? 0.643 23.188 31.062 1 88.19 13 MET B N 1
ATOM 2462 C CA . MET B 1 13 ? 0.779 22.453 29.812 1 88.19 13 MET B CA 1
ATOM 2463 C C . MET B 1 13 ? 1.006 23.406 28.641 1 88.19 13 MET B C 1
ATOM 2465 O O . MET B 1 13 ? 1.809 23.125 27.75 1 88.19 13 MET B O 1
ATOM 2469 N N . ARG B 1 14 ? 0.32 24.516 28.656 1 89.06 14 ARG B N 1
ATOM 2470 C CA . ARG B 1 14 ? 0.441 25.5 27.594 1 89.06 14 ARG B CA 1
ATOM 2471 C C . ARG B 1 14 ? 1.829 26.141 27.594 1 89.06 14 ARG B C 1
ATOM 2473 O O . ARG B 1 14 ? 2.439 26.297 26.531 1 89.06 14 ARG B O 1
ATOM 2480 N N . VAL B 1 15 ? 2.334 26.453 28.781 1 90.44 15 VAL B N 1
ATOM 2481 C CA . VAL B 1 15 ? 3.658 27.062 28.906 1 90.44 15 VAL B CA 1
ATOM 2482 C C . VAL B 1 15 ? 4.719 26.062 28.422 1 90.44 15 VAL B C 1
ATOM 2484 O O . VAL B 1 15 ? 5.609 26.438 27.656 1 90.44 15 VAL B O 1
ATOM 2487 N N . PHE B 1 16 ? 4.59 24.828 28.828 1 93.06 16 PHE B N 1
ATOM 2488 C CA . PHE B 1 16 ? 5.527 23.766 28.453 1 93.06 16 PHE B CA 1
ATOM 2489 C C . PHE B 1 16 ? 5.562 23.594 26.938 1 93.06 16 PHE B C 1
ATOM 2491 O O . PHE B 1 16 ? 6.633 23.594 26.328 1 93.06 16 PHE B O 1
ATOM 2498 N N . ALA B 1 17 ? 4.367 23.5 26.422 1 89.94 17 ALA B N 1
ATOM 2499 C CA . ALA B 1 17 ? 4.254 23.281 24.984 1 89.94 17 ALA B CA 1
ATOM 2500 C C . ALA B 1 17 ? 4.824 24.469 24.203 1 89.94 17 ALA B C 1
ATOM 2502 O O . ALA B 1 17 ? 5.535 24.281 23.203 1 89.94 17 ALA B O 1
ATOM 2503 N N . ARG B 1 18 ? 4.531 25.641 24.562 1 89.06 18 ARG B N 1
ATOM 2504 C CA . ARG B 1 18 ? 5.027 26.844 23.891 1 89.06 18 ARG B CA 1
ATOM 2505 C C . ARG B 1 18 ? 6.539 26.969 24.031 1 89.06 18 ARG B C 1
ATOM 2507 O O . ARG B 1 18 ? 7.23 27.328 23.078 1 89.06 18 ARG B O 1
ATOM 2514 N N . ALA B 1 19 ? 7.012 26.656 25.156 1 89.62 19 ALA B N 1
ATOM 2515 C CA . ALA B 1 19 ? 8.453 26.719 25.391 1 89.62 19 ALA B CA 1
ATOM 2516 C C . ALA B 1 19 ? 9.195 25.703 24.531 1 89.62 19 ALA B C 1
ATOM 2518 O O . ALA B 1 19 ? 10.273 26 24 1 89.62 19 ALA B O 1
ATOM 2519 N N . ALA B 1 20 ? 8.617 24.625 24.438 1 87.19 20 ALA B N 1
ATOM 2520 C CA . ALA B 1 20 ? 9.211 23.594 23.578 1 87.19 20 ALA B CA 1
ATOM 2521 C C . ALA B 1 20 ? 9.305 24.062 22.141 1 87.19 20 ALA B C 1
ATOM 2523 O O . ALA B 1 20 ? 10.297 23.812 21.453 1 87.19 20 ALA B O 1
ATOM 2524 N N . GLY B 1 21 ? 8.258 24.703 21.719 1 79.88 21 GLY B N 1
ATOM 2525 C CA . GLY B 1 21 ? 8.211 25.219 20.359 1 79.88 21 GLY B CA 1
ATOM 2526 C C . GLY B 1 21 ? 9.148 26.391 20.141 1 79.88 21 GLY B C 1
ATOM 2527 O O . GLY B 1 21 ? 9.844 26.453 19.125 1 79.88 21 GLY B O 1
ATOM 2528 N N . ASP B 1 22 ? 9.227 27.234 21.109 1 77.25 22 ASP B N 1
ATOM 2529 C CA . ASP B 1 22 ? 10.016 28.469 21.031 1 77.25 22 ASP B CA 1
ATOM 2530 C C . ASP B 1 22 ? 11.477 28.203 21.375 1 77.25 22 ASP B C 1
ATOM 2532 O O . ASP B 1 22 ? 12.352 29.016 21.062 1 77.25 22 ASP B O 1
ATOM 2536 N N . GLY B 1 23 ? 11.773 27.094 22 1 81.38 23 GLY B N 1
ATOM 2537 C CA . GLY B 1 23 ? 13.102 26.766 22.484 1 81.38 23 GLY B CA 1
ATOM 2538 C C . GLY B 1 23 ? 13.555 27.656 23.625 1 81.38 23 GLY B C 1
ATOM 2539 O O . GLY B 1 23 ? 14.758 27.781 23.891 1 81.38 23 GLY B O 1
ATOM 2540 N N . SER B 1 24 ? 12.57 28.406 24.203 1 85.56 24 SER B N 1
ATOM 2541 C CA . SER B 1 24 ? 12.875 29.375 25.25 1 85.56 24 SER B CA 1
ATOM 2542 C C . SER B 1 24 ? 11.695 29.578 26.188 1 85.56 24 SER B C 1
ATOM 2544 O O . SER B 1 24 ? 10.562 29.766 25.734 1 85.56 24 SER B O 1
ATOM 2546 N N . LEU B 1 25 ? 12.008 29.5 27.453 1 88.44 25 LEU B N 1
ATOM 2547 C CA . LEU B 1 25 ? 10.961 29.734 28.453 1 88.44 25 LEU B CA 1
ATOM 2548 C C . LEU B 1 25 ? 10.562 31.203 28.484 1 88.44 25 LEU B C 1
ATOM 2550 O O . LEU B 1 25 ? 9.391 31.531 28.656 1 88.44 25 LEU B O 1
ATOM 2554 N N . SER B 1 26 ? 11.586 32.062 28.266 1 89.31 26 SER B N 1
ATOM 2555 C CA . SER B 1 26 ? 11.305 33.5 28.266 1 89.31 26 SER B CA 1
ATOM 2556 C C . SER B 1 26 ? 10.43 33.875 27.078 1 89.31 26 SER B C 1
ATOM 2558 O O . SER B 1 26 ? 9.555 34.719 27.188 1 89.31 26 SER B O 1
ATOM 2560 N N . ALA B 1 27 ? 10.688 33.25 26.016 1 87.69 27 ALA B N 1
ATOM 2561 C CA . ALA B 1 27 ? 9.883 33.5 24.812 1 87.69 27 ALA B CA 1
ATOM 2562 C C . ALA B 1 27 ? 8.453 33.031 25.016 1 87.69 27 ALA B C 1
ATOM 2564 O O . ALA B 1 27 ? 7.496 33.719 24.656 1 87.69 27 ALA B O 1
ATOM 2565 N N . ALA B 1 28 ? 8.375 31.906 25.578 1 90.62 28 ALA B N 1
ATOM 2566 C CA . ALA B 1 28 ? 7.055 31.359 25.875 1 90.62 28 ALA B CA 1
ATOM 2567 C C . ALA B 1 28 ? 6.273 32.281 26.812 1 90.62 28 ALA B C 1
ATOM 2569 O O . ALA B 1 28 ? 5.078 32.5 26.609 1 90.62 28 ALA B O 1
ATOM 2570 N N . ALA B 1 29 ? 6.91 32.812 27.797 1 90.19 29 ALA B N 1
ATOM 2571 C CA . ALA B 1 29 ? 6.297 33.719 28.75 1 90.19 29 ALA B CA 1
ATOM 2572 C C . ALA B 1 29 ? 5.742 34.969 28.047 1 90.19 29 ALA B C 1
ATOM 2574 O O . ALA B 1 29 ? 4.609 35.375 28.312 1 90.19 29 ALA B O 1
ATOM 2575 N N . ARG B 1 30 ? 6.512 35.469 27.156 1 86.19 30 ARG B N 1
ATOM 2576 C CA . ARG B 1 30 ? 6.086 36.625 26.391 1 86.19 30 ARG B CA 1
ATOM 2577 C C . ARG B 1 30 ? 4.844 36.312 25.562 1 86.19 30 ARG B C 1
ATOM 2579 O O . ARG B 1 30 ? 3.895 37.094 25.547 1 86.19 30 ARG B O 1
ATOM 2586 N N . HIS B 1 31 ? 4.859 35.188 25 1 85.38 31 HIS B N 1
ATOM 2587 C CA . HIS B 1 31 ? 3.748 34.781 24.156 1 85.38 31 HIS B CA 1
ATOM 2588 C C . HIS B 1 31 ? 2.469 34.594 24.953 1 85.38 31 HIS B C 1
ATOM 2590 O O . HIS B 1 31 ? 1.371 34.844 24.469 1 85.38 31 HIS B O 1
ATOM 2596 N N . LEU B 1 32 ? 2.621 34.188 26.141 1 87.38 32 LEU B N 1
ATOM 2597 C CA . LEU B 1 32 ? 1.465 33.844 26.969 1 87.38 32 LEU B CA 1
ATOM 2598 C C . LEU B 1 32 ? 1.17 35 27.953 1 87.38 32 LEU B C 1
ATOM 2600 O O . LEU B 1 32 ? 0.393 34.812 28.906 1 87.38 32 LEU B O 1
ATOM 2604 N N . ALA B 1 33 ? 1.836 36.125 27.781 1 88.88 33 ALA B N 1
ATOM 2605 C CA . ALA B 1 33 ? 1.623 37.344 28.562 1 88.88 33 ALA B CA 1
ATOM 2606 C C . ALA B 1 33 ? 1.779 37.062 30.047 1 88.88 33 ALA B C 1
ATOM 2608 O O . ALA B 1 33 ? 0.928 37.438 30.859 1 88.88 33 ALA B O 1
ATOM 2609 N N . MET B 1 34 ? 2.863 36.344 30.312 1 88.88 34 MET B N 1
ATOM 2610 C CA . MET B 1 34 ? 3.203 36.094 31.719 1 88.88 34 MET B CA 1
ATOM 2611 C C . MET B 1 34 ? 4.68 36.375 31.969 1 88.88 34 MET B C 1
ATOM 2613 O O . MET B 1 34 ? 5.453 36.562 31.031 1 88.88 34 MET B O 1
ATOM 2617 N N . SER B 1 35 ? 5.047 36.594 33.188 1 90.44 35 SER B N 1
ATOM 2618 C CA . SER B 1 35 ? 6.445 36.844 33.531 1 90.44 35 SER B CA 1
ATOM 2619 C C . SER B 1 35 ? 7.273 35.562 33.375 1 90.44 35 SER B C 1
ATOM 2621 O O . SER B 1 35 ? 6.762 34.469 33.531 1 90.44 35 SER B O 1
ATOM 2623 N N . PRO B 1 36 ? 8.523 35.75 33 1 91.06 36 PRO B N 1
ATOM 2624 C CA . PRO B 1 36 ? 9.414 34.594 32.906 1 91.06 36 PRO B CA 1
ATOM 2625 C C . PRO B 1 36 ? 9.453 33.781 34.219 1 91.06 36 PRO B C 1
ATOM 2627 O O . PRO B 1 36 ? 9.562 32.562 34.188 1 91.06 36 PRO B O 1
ATOM 2630 N N . ALA B 1 37 ? 9.375 34.5 35.281 1 90.94 37 ALA B N 1
ATOM 2631 C CA . ALA B 1 37 ? 9.359 33.812 36.562 1 90.94 37 ALA B CA 1
ATOM 2632 C C . ALA B 1 37 ? 8.148 32.906 36.688 1 90.94 37 ALA B C 1
ATOM 2634 O O . ALA B 1 37 ? 8.258 31.781 37.188 1 90.94 37 ALA B O 1
ATOM 2635 N N . MET B 1 38 ? 7.043 33.406 36.281 1 89.62 38 MET B N 1
ATOM 2636 C CA . MET B 1 38 ? 5.809 32.625 36.344 1 89.62 38 MET B CA 1
ATOM 2637 C C . MET B 1 38 ? 5.875 31.438 35.406 1 89.62 38 MET B C 1
ATOM 2639 O O . MET B 1 38 ? 5.438 30.344 35.75 1 89.62 38 MET B O 1
ATOM 2643 N N . ALA B 1 39 ? 6.414 31.641 34.219 1 91.94 39 ALA B N 1
ATOM 2644 C CA . ALA B 1 39 ? 6.582 30.547 33.281 1 91.94 39 ALA B CA 1
ATOM 2645 C C . ALA B 1 39 ? 7.469 29.438 33.844 1 91.94 39 ALA B C 1
ATOM 2647 O O . ALA B 1 39 ? 7.16 28.25 33.719 1 91.94 39 ALA B O 1
ATOM 2648 N N . THR B 1 40 ? 8.492 29.812 34.469 1 90.12 40 THR B N 1
ATOM 2649 C CA . THR B 1 40 ? 9.414 28.875 35.094 1 90.12 40 THR B CA 1
ATOM 2650 C C . THR B 1 40 ? 8.719 28.109 36.219 1 90.12 40 THR B C 1
ATOM 2652 O O . THR B 1 40 ? 8.898 26.891 36.344 1 90.12 40 THR B O 1
ATOM 2655 N N . LYS B 1 41 ? 7.918 28.812 36.906 1 90 41 LYS B N 1
ATOM 2656 C CA . LYS B 1 41 ? 7.18 28.188 38 1 90 41 LYS B CA 1
ATOM 2657 C C . LYS B 1 41 ? 6.211 27.125 37.469 1 90 41 LYS B C 1
ATOM 2659 O O . LYS B 1 41 ? 6.074 26.062 38.062 1 90 41 LYS B O 1
ATOM 2664 N N . HIS B 1 42 ? 5.551 27.484 36.438 1 91.38 42 HIS B N 1
ATOM 2665 C CA . HIS B 1 42 ? 4.609 26.547 35.844 1 91.38 42 HIS B CA 1
ATOM 2666 C C . HIS B 1 42 ? 5.316 25.266 35.375 1 91.38 42 HIS B C 1
ATOM 2668 O O . HIS B 1 42 ? 4.84 24.156 35.656 1 91.38 42 HIS B O 1
ATOM 2674 N N . VAL B 1 43 ? 6.469 25.375 34.719 1 91.31 43 VAL B N 1
ATOM 2675 C CA . VAL B 1 43 ? 7.191 24.219 34.219 1 91.31 43 VAL B CA 1
ATOM 2676 C C . VAL B 1 43 ? 7.762 23.406 35.375 1 91.31 43 VAL B C 1
ATOM 2678 O O . VAL B 1 43 ? 7.703 22.172 35.375 1 91.31 43 VAL B O 1
ATOM 2681 N N . ASN B 1 44 ? 8.203 24.109 36.344 1 89.31 44 ASN B N 1
ATOM 2682 C CA . ASN B 1 44 ? 8.727 23.422 37.531 1 89.31 44 ASN B CA 1
ATOM 2683 C C . ASN B 1 44 ? 7.637 22.641 38.25 1 89.31 44 ASN B C 1
ATOM 2685 O O . ASN B 1 44 ? 7.867 21.516 38.688 1 89.31 44 ASN B O 1
ATOM 2689 N N . ALA B 1 45 ? 6.543 23.312 38.375 1 86.75 45 ALA B N 1
ATOM 2690 C CA . ALA B 1 45 ? 5.418 22.656 39.031 1 86.75 45 ALA B CA 1
ATOM 2691 C C . ALA B 1 45 ? 5 21.406 38.25 1 86.75 45 ALA B C 1
ATOM 2693 O O . ALA B 1 45 ? 4.691 20.375 38.844 1 86.75 45 ALA B O 1
ATOM 2694 N N . LEU B 1 46 ? 4.977 21.484 36.938 1 88 46 LEU B N 1
ATOM 2695 C CA . LEU B 1 46 ? 4.633 20.359 36.094 1 88 46 LEU B CA 1
ATOM 2696 C C . LEU B 1 46 ? 5.633 19.219 36.25 1 88 46 LEU B C 1
ATOM 2698 O O . LEU B 1 46 ? 5.234 18.062 36.406 1 88 46 LEU B O 1
ATOM 2702 N N . GLU B 1 47 ? 6.914 19.547 36.25 1 90.38 47 GLU B N 1
ATOM 2703 C CA . GLU B 1 47 ? 7.965 18.547 36.438 1 90.38 47 GLU B CA 1
ATOM 2704 C C . GLU B 1 47 ? 7.898 17.891 37.812 1 90.38 47 GLU B C 1
ATOM 2706 O O . GLU B 1 47 ? 8.102 16.688 37.938 1 90.38 47 GLU B O 1
ATOM 2711 N N . ALA B 1 48 ? 7.605 18.703 38.75 1 85.62 48 ALA B N 1
ATOM 2712 C CA . ALA B 1 48 ? 7.484 18.188 40.094 1 85.62 48 ALA B CA 1
ATOM 2713 C C . ALA B 1 48 ? 6.32 17.219 40.219 1 85.62 48 ALA B C 1
ATOM 2715 O O . ALA B 1 48 ? 6.449 16.172 40.844 1 85.62 48 ALA B O 1
ATOM 2716 N N . ARG B 1 49 ? 5.246 17.578 39.688 1 81.06 49 ARG B N 1
ATOM 2717 C CA . ARG B 1 49 ? 4.062 16.719 39.719 1 81.06 49 ARG B CA 1
ATOM 2718 C C . ARG B 1 49 ? 4.328 15.383 39 1 81.06 49 ARG B C 1
ATOM 2720 O O . ARG B 1 49 ? 3.912 14.328 39.5 1 81.06 49 ARG B O 1
ATOM 2727 N N . LEU B 1 50 ? 5.023 15.453 37.844 1 85.06 50 LEU B N 1
ATOM 2728 C CA . LEU B 1 50 ? 5.289 14.289 37 1 85.06 50 LEU B CA 1
ATOM 2729 C C . LEU B 1 50 ? 6.449 13.477 37.562 1 85.06 50 LEU B C 1
ATOM 2731 O O . LEU B 1 50 ? 6.594 12.289 37.25 1 85.06 50 LEU B O 1
ATOM 2735 N N . GLY B 1 51 ? 7.281 14.109 38.344 1 87.44 51 GLY B N 1
ATOM 2736 C CA . GLY B 1 51 ? 8.43 13.453 38.938 1 87.44 51 GLY B CA 1
ATOM 2737 C C . GLY B 1 51 ? 9.586 13.266 38 1 87.44 51 GLY B C 1
ATOM 2738 O O . GLY B 1 51 ? 10.484 12.453 38.25 1 87.44 51 GLY B O 1
ATOM 2739 N N . VAL B 1 52 ? 9.5 13.898 36.844 1 90.56 52 VAL B N 1
ATOM 2740 C CA . VAL B 1 52 ? 10.57 13.812 35.844 1 90.56 52 VAL B CA 1
ATOM 2741 C C . VAL B 1 52 ? 10.844 15.203 35.25 1 90.56 52 VAL B C 1
ATOM 2743 O O . VAL B 1 52 ? 9.984 16.078 35.312 1 90.56 52 VAL B O 1
ATOM 2746 N N . LYS B 1 53 ? 12.008 15.336 34.75 1 91.81 53 LYS B N 1
ATOM 2747 C CA . LYS B 1 53 ? 12.359 16.562 34.031 1 91.81 53 LYS B CA 1
ATOM 2748 C C . LYS B 1 53 ? 11.898 16.484 32.562 1 91.81 53 LYS B C 1
ATOM 2750 O O . LYS B 1 53 ? 12.016 15.445 31.922 1 91.81 53 LYS B O 1
ATOM 2755 N N . LEU B 1 54 ? 11.312 17.641 32.219 1 92.5 54 LEU B N 1
ATOM 2756 C CA . LEU B 1 54 ? 10.812 17.703 30.844 1 92.5 54 LEU B CA 1
ATOM 2757 C C . LEU B 1 54 ? 11.805 18.406 29.938 1 92.5 54 LEU B C 1
ATOM 2759 O O . LEU B 1 54 ? 11.797 18.203 28.719 1 92.5 54 LEU B O 1
ATOM 2763 N N . PHE B 1 55 ? 12.672 19.281 30.5 1 91.19 55 PHE B N 1
ATOM 2764 C CA . PHE B 1 55 ? 13.688 20.016 29.766 1 91.19 55 PHE B CA 1
ATOM 2765 C C . PHE B 1 55 ? 15.07 19.75 30.344 1 91.19 55 PHE B C 1
ATOM 2767 O O . PHE B 1 55 ? 15.219 19.547 31.547 1 91.19 55 PHE B O 1
ATOM 2774 N N . HIS B 1 56 ? 16.047 19.547 29.344 1 84.31 56 HIS B N 1
ATOM 2775 C CA . HIS B 1 56 ? 17.438 19.75 29.75 1 84.31 56 HIS B CA 1
ATOM 2776 C C . HIS B 1 56 ? 17.766 21.234 29.875 1 84.31 56 HIS B C 1
ATOM 2778 O O . HIS B 1 56 ? 17.578 22 28.922 1 84.31 56 HIS B O 1
ATOM 2784 N N . ARG B 1 57 ? 17.891 21.703 31.047 1 69.75 57 ARG B N 1
ATOM 2785 C CA . ARG B 1 57 ? 18.109 23.125 31.281 1 69.75 57 ARG B CA 1
ATOM 2786 C C . ARG B 1 57 ? 19.594 23.469 31.234 1 69.75 57 ARG B C 1
ATOM 2788 O O . ARG B 1 57 ? 20.359 23.062 32.094 1 69.75 57 ARG B O 1
ATOM 2795 N N . SER B 1 58 ? 20.172 23.234 30.141 1 59.53 58 SER B N 1
ATOM 2796 C CA . SER B 1 58 ? 21.516 23.797 30.109 1 59.53 58 SER B CA 1
ATOM 2797 C C . SER B 1 58 ? 21.469 25.281 29.719 1 59.53 58 SER B C 1
ATOM 2799 O O . SER B 1 58 ? 20.453 25.766 29.219 1 59.53 58 SER B O 1
ATOM 2801 N N . THR B 1 59 ? 22.438 26.141 30.141 1 56.94 59 THR B N 1
ATOM 2802 C CA . THR B 1 59 ? 22.516 27.594 30.062 1 56.94 59 THR B CA 1
ATOM 2803 C C . THR B 1 59 ? 22.219 28.078 28.656 1 56.94 59 THR B C 1
ATOM 2805 O O . THR B 1 59 ? 21.812 29.219 28.469 1 56.94 59 THR B O 1
ATOM 2808 N N . ARG B 1 60 ? 22.312 27.344 27.578 1 59.22 60 ARG B N 1
ATOM 2809 C CA . ARG B 1 60 ? 22.297 27.922 26.25 1 59.22 60 ARG B CA 1
ATOM 2810 C C . ARG B 1 60 ? 21.016 27.562 25.5 1 59.22 60 ARG B C 1
ATOM 2812 O O . ARG B 1 60 ? 20.5 28.344 24.719 1 59.22 60 ARG B O 1
ATOM 2819 N N . GLN B 1 61 ? 20.516 26.391 25.641 1 67.69 61 GLN B N 1
ATOM 2820 C CA . GLN B 1 61 ? 19.359 26.016 24.828 1 67.69 61 GLN B CA 1
ATOM 2821 C C . GLN B 1 61 ? 18.438 25.062 25.562 1 67.69 61 GLN B C 1
ATOM 2823 O O . GLN B 1 61 ? 18.891 24.156 26.266 1 67.69 61 GLN B O 1
ATOM 2828 N N . LEU B 1 62 ? 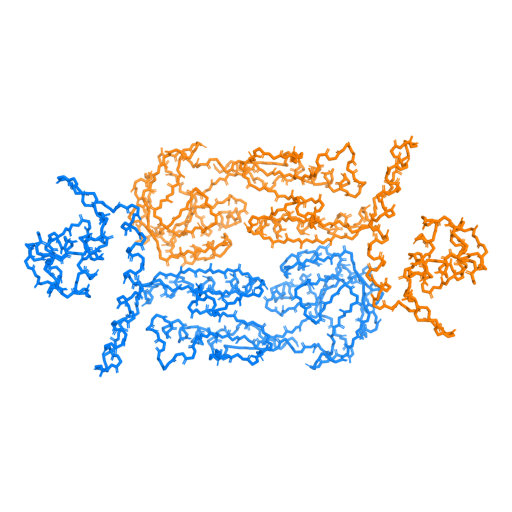17.094 25.438 25.688 1 80.44 62 LEU B N 1
ATOM 2829 C CA . LEU B 1 62 ? 16.047 24.594 26.234 1 80.44 62 LEU B CA 1
ATOM 2830 C C . LEU B 1 62 ? 15.773 23.391 25.328 1 80.44 62 LEU B C 1
ATOM 2832 O O . LEU B 1 62 ? 15.359 23.562 24.188 1 80.44 62 LEU B O 1
ATOM 2836 N N . ARG B 1 63 ? 16.219 22.203 25.766 1 83.12 63 ARG B N 1
ATOM 2837 C CA . ARG B 1 63 ? 16 20.984 24.984 1 83.12 63 ARG B CA 1
ATOM 2838 C C . ARG B 1 63 ? 15.094 20.016 25.719 1 83.12 63 ARG B C 1
ATOM 2840 O O . ARG B 1 63 ? 15.195 19.875 26.953 1 83.12 63 ARG B O 1
ATOM 2847 N N . LEU B 1 64 ? 14.258 19.406 24.938 1 86.88 64 LEU B N 1
ATOM 2848 C CA . LEU B 1 64 ? 13.344 18.422 25.516 1 86.88 64 LEU B CA 1
ATOM 2849 C C . LEU B 1 64 ? 14.094 17.172 25.938 1 86.88 64 LEU B C 1
ATOM 2851 O O . LEU B 1 64 ? 15.016 16.734 25.266 1 86.88 64 LEU B O 1
ATOM 2855 N N . THR B 1 65 ? 13.672 16.594 27.125 1 86.94 65 THR B N 1
ATOM 2856 C CA . THR B 1 65 ? 14.047 15.234 27.484 1 86.94 65 THR B CA 1
ATOM 2857 C C . THR B 1 65 ? 13.195 14.227 26.703 1 86.94 65 THR B C 1
ATOM 2859 O O . THR B 1 65 ? 12.281 14.609 25.969 1 86.94 65 THR B O 1
ATOM 2862 N N . GLU B 1 66 ? 13.555 12.922 26.812 1 81.25 66 GLU B N 1
ATOM 2863 C CA . GLU B 1 66 ? 12.703 11.891 26.234 1 81.25 66 GLU B CA 1
ATOM 2864 C C . GLU B 1 66 ? 11.289 11.945 26.797 1 81.25 66 GLU B C 1
ATOM 2866 O O . GLU B 1 66 ? 10.312 11.891 26.062 1 81.25 66 GLU B O 1
ATOM 2871 N N . ALA B 1 67 ? 11.297 12.055 28.031 1 85.12 67 ALA B N 1
ATOM 2872 C CA . ALA B 1 67 ? 10.008 12.203 28.719 1 85.12 67 ALA B CA 1
ATOM 2873 C C . ALA B 1 67 ? 9.297 13.484 28.266 1 85.12 67 ALA B C 1
ATOM 2875 O O . ALA B 1 67 ? 8.07 13.492 28.109 1 85.12 67 ALA B O 1
ATOM 2876 N N . GLY B 1 68 ? 10.078 14.477 28.047 1 87.81 68 GLY B N 1
ATOM 2877 C CA . GLY B 1 68 ? 9.523 15.734 27.547 1 87.81 68 GLY B CA 1
ATOM 2878 C C . GLY B 1 68 ? 8.891 15.609 26.188 1 87.81 68 GLY B C 1
ATOM 2879 O O . GLY B 1 68 ? 7.812 16.172 25.938 1 87.81 68 GLY B O 1
ATOM 2880 N N . SER B 1 69 ? 9.492 14.875 25.391 1 82.88 69 SER B N 1
ATOM 2881 C CA . SER B 1 69 ? 8.984 14.68 24.047 1 82.88 69 SER B CA 1
ATOM 2882 C C . SER B 1 69 ? 7.652 13.938 24.062 1 82.88 69 SER B C 1
ATOM 2884 O O . SER B 1 69 ? 6.711 14.32 23.359 1 82.88 69 SER B O 1
ATOM 2886 N N . GLU B 1 70 ? 7.57 12.961 24.844 1 79.81 70 GLU B N 1
ATOM 2887 C CA . GLU B 1 70 ? 6.336 12.195 24.969 1 79.81 70 GLU B CA 1
ATOM 2888 C C . GLU B 1 70 ? 5.219 13.047 25.578 1 79.81 70 GLU B C 1
ATOM 2890 O O . GLU B 1 70 ? 4.086 13.023 25.094 1 79.81 70 GLU B O 1
ATOM 2895 N N . TYR B 1 71 ? 5.59 13.75 26.594 1 84.19 71 TYR B N 1
ATOM 2896 C CA . TYR B 1 71 ? 4.598 14.578 27.281 1 84.19 71 TYR B CA 1
ATOM 2897 C C . TYR B 1 71 ? 4.121 15.711 26.375 1 84.19 71 TYR B C 1
ATOM 2899 O O . TYR B 1 71 ? 2.953 16.109 26.438 1 84.19 71 TYR B O 1
ATOM 2907 N N . LEU B 1 72 ? 5.07 16.172 25.547 1 85.75 72 LEU B N 1
ATOM 2908 C CA . LEU B 1 72 ? 4.695 17.234 24.625 1 85.75 72 LEU B CA 1
ATOM 2909 C C . LEU B 1 72 ? 3.6 16.766 23.672 1 85.75 72 LEU B C 1
ATOM 2911 O O . LEU B 1 72 ? 2.615 17.469 23.453 1 85.75 72 LEU B O 1
ATOM 2915 N N . GLU B 1 73 ? 3.732 15.625 23.172 1 76.44 73 GLU B N 1
ATOM 2916 C CA . GLU B 1 73 ? 2.721 15.062 22.281 1 76.44 73 GLU B CA 1
ATOM 2917 C C . GLU B 1 73 ? 1.364 14.969 22.984 1 76.44 73 GLU B C 1
ATOM 2919 O O . GLU B 1 73 ? 0.337 15.32 22.406 1 76.44 73 GLU B O 1
ATOM 2924 N N . ALA B 1 74 ? 1.39 14.531 24.172 1 77.56 74 ALA B N 1
ATOM 2925 C CA . ALA B 1 74 ? 0.166 14.414 24.969 1 77.56 74 ALA B CA 1
ATOM 2926 C C . ALA B 1 74 ? -0.445 15.781 25.234 1 77.56 74 ALA B C 1
ATOM 2928 O O . ALA B 1 74 ? -1.656 15.969 25.094 1 77.56 74 ALA B O 1
ATOM 2929 N N . CYS B 1 75 ? 0.433 16.719 25.609 1 82.69 75 CYS B N 1
ATOM 2930 C CA . CYS B 1 75 ? -0.04 18.062 25.891 1 82.69 75 CYS B CA 1
ATOM 2931 C C . CYS B 1 75 ? -0.728 18.688 24.688 1 82.69 75 CYS B C 1
ATOM 2933 O O . CYS B 1 75 ? -1.8 19.281 24.812 1 82.69 75 CYS B O 1
ATOM 2935 N N . GLN B 1 76 ? -0.122 18.469 23.594 1 78.69 76 GLN B N 1
ATOM 2936 C CA . GLN B 1 76 ? -0.672 19.047 22.375 1 78.69 76 GLN B CA 1
ATOM 2937 C C . GLN B 1 76 ? -2.053 18.484 22.078 1 78.69 76 GLN B C 1
ATOM 2939 O O . GLN B 1 76 ? -2.969 19.219 21.703 1 78.69 76 GLN B O 1
ATOM 2944 N N . ARG B 1 77 ? -2.186 17.266 22.281 1 71.12 77 ARG B N 1
ATOM 2945 C CA . ARG B 1 77 ? -3.479 16.609 22.062 1 71.12 77 ARG B CA 1
ATOM 2946 C C . ARG B 1 77 ? -4.516 17.125 23.047 1 71.12 77 ARG B C 1
ATOM 2948 O O . ARG B 1 77 ? -5.625 17.5 22.656 1 71.12 77 ARG B O 1
ATOM 2955 N N . ILE B 1 78 ? -4.152 17.141 24.297 1 72.31 78 ILE B N 1
ATOM 2956 C CA . ILE B 1 78 ? -5.051 17.5 25.391 1 72.31 78 ILE B C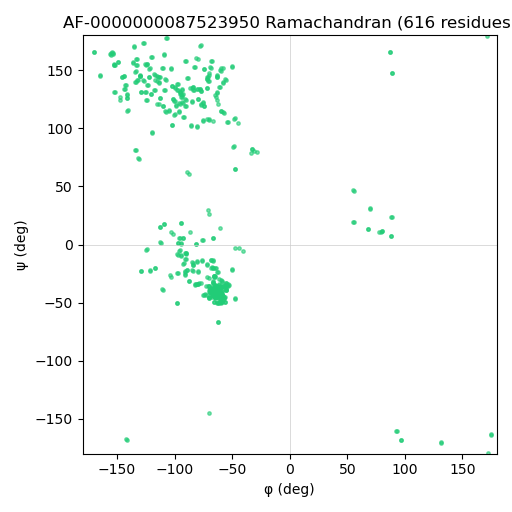A 1
ATOM 2957 C C . ILE B 1 78 ? -5.449 18.969 25.25 1 72.31 78 ILE B C 1
ATOM 2959 O O . ILE B 1 78 ? -6.629 19.312 25.359 1 72.31 78 ILE B O 1
ATOM 2963 N N . LEU B 1 79 ? -4.48 19.844 24.969 1 79.25 79 LEU B N 1
ATOM 2964 C CA . LEU B 1 79 ? -4.75 21.281 24.875 1 79.25 79 LEU B CA 1
ATOM 2965 C C . LEU B 1 79 ? -5.688 21.578 23.703 1 79.25 79 LEU B C 1
ATOM 2967 O O . LEU B 1 79 ? -6.57 22.422 23.812 1 79.25 79 LEU B O 1
ATOM 2971 N N . ALA B 1 80 ? -5.473 20.859 22.672 1 71.56 80 ALA B N 1
ATOM 2972 C CA . ALA B 1 80 ? -6.359 21.031 21.531 1 71.56 80 ALA B CA 1
ATOM 2973 C C . ALA B 1 80 ? -7.797 20.672 21.891 1 71.56 80 ALA B C 1
ATOM 2975 O O . ALA B 1 80 ? -8.734 21.359 21.484 1 71.56 80 ALA B O 1
ATOM 2976 N N . GLU B 1 81 ? -7.918 19.656 22.656 1 66.81 81 GLU B N 1
ATOM 2977 C CA . GLU B 1 81 ? -9.242 19.219 23.078 1 66.81 81 GLU B CA 1
ATOM 2978 C C . GLU B 1 81 ? -9.883 20.25 24.016 1 66.81 81 GLU B C 1
ATOM 2980 O O . GLU B 1 81 ? -11.078 20.516 23.922 1 66.81 81 GLU B O 1
ATOM 2985 N N . ILE B 1 82 ? -9.109 20.781 24.875 1 69.94 82 ILE B N 1
ATOM 2986 C CA . ILE B 1 82 ? -9.586 21.797 25.812 1 69.94 82 ILE B CA 1
ATOM 2987 C C . ILE B 1 82 ? -10.047 23.047 25.031 1 69.94 82 ILE B C 1
ATOM 2989 O O . ILE B 1 82 ? -11.125 23.578 25.297 1 69.94 82 ILE B O 1
ATOM 2993 N N . ASP B 1 83 ? -9.219 23.453 24.188 1 72.06 83 ASP B N 1
ATOM 2994 C CA . ASP B 1 83 ? -9.555 24.625 23.391 1 72.06 83 ASP B CA 1
ATOM 2995 C C . ASP B 1 83 ? -10.852 24.406 22.609 1 72.06 83 ASP B C 1
ATOM 2997 O O . ASP B 1 83 ? -11.688 25.312 22.531 1 72.06 83 ASP B O 1
ATOM 3001 N N . GLU B 1 84 ? -10.992 23.25 22.203 1 68.5 84 GLU B N 1
ATOM 3002 C CA . GLU B 1 84 ? -12.211 22.891 21.469 1 68.5 84 GLU B CA 1
ATOM 3003 C C . GLU B 1 84 ? -13.438 22.953 22.391 1 68.5 84 GLU B C 1
ATOM 3005 O O . GLU B 1 84 ? -14.484 23.453 22 1 68.5 84 GLU B O 1
ATOM 3010 N N . ALA B 1 85 ? -13.25 22.422 23.484 1 64.88 85 ALA B N 1
ATOM 3011 C CA . ALA B 1 85 ? -14.344 22.406 24.453 1 64.88 85 ALA B CA 1
ATOM 3012 C C . ALA B 1 85 ? -14.742 23.828 24.859 1 64.88 85 ALA B C 1
ATOM 3014 O O . ALA B 1 85 ? -15.93 24.141 24.969 1 64.88 85 ALA B O 1
ATOM 3015 N N . GLU B 1 86 ? -13.688 24.594 25 1 66.75 86 GLU B N 1
ATOM 3016 C CA . GLU B 1 86 ? -13.953 25.984 25.391 1 66.75 86 GLU B CA 1
ATOM 3017 C C . GLU B 1 86 ? -14.602 26.75 24.25 1 66.75 86 GLU B C 1
ATOM 3019 O O . GLU B 1 86 ? -15.531 27.531 24.469 1 66.75 86 GLU B O 1
ATOM 3024 N N . ALA B 1 87 ? -14.078 26.469 23.125 1 65.25 87 ALA B N 1
ATOM 3025 C CA . ALA B 1 87 ? -14.625 27.141 21.938 1 65.25 87 ALA B CA 1
ATOM 3026 C C . ALA B 1 87 ? -16.078 26.734 21.719 1 65.25 87 ALA B C 1
ATOM 3028 O O . ALA B 1 87 ? -16.906 27.578 21.328 1 65.25 87 ALA B O 1
ATOM 3029 N N . ALA B 1 88 ? -16.312 25.578 21.969 1 61.34 88 ALA B N 1
ATOM 3030 C CA . ALA B 1 88 ? -17.672 25.094 21.797 1 61.34 88 ALA B CA 1
ATOM 3031 C C . ALA B 1 88 ? -18.641 25.828 22.703 1 61.34 88 ALA B C 1
ATOM 3033 O O . ALA B 1 88 ? -19.781 26.125 22.312 1 61.34 88 ALA B O 1
ATOM 3034 N N . VAL B 1 89 ? -18.047 26.219 23.797 1 60.03 89 VAL B N 1
ATOM 3035 C CA . VAL B 1 89 ? -18.906 26.891 24.766 1 60.03 89 VAL B CA 1
ATOM 3036 C C . VAL B 1 89 ? -18.969 28.391 24.453 1 60.03 89 VAL B C 1
ATOM 3038 O O . VAL B 1 89 ? -20 29.016 24.641 1 60.03 89 VAL B O 1
ATOM 3041 N N . THR B 1 90 ? -17.844 28.844 23.906 1 60.88 90 THR B N 1
ATOM 3042 C CA . THR B 1 90 ? -17.781 30.281 23.703 1 60.88 90 THR B CA 1
ATOM 3043 C C . THR B 1 90 ? -18.188 30.641 22.266 1 60.88 90 THR B C 1
ATOM 3045 O O . THR B 1 90 ? -18.203 31.812 21.891 1 60.88 90 THR B O 1
ATOM 3048 N N . SER B 1 91 ? -18.625 29.781 21.453 1 56.88 91 SER B N 1
ATOM 3049 C CA . SER B 1 91 ? -19.016 29.953 20.062 1 56.88 91 SER B CA 1
ATOM 3050 C C . SER B 1 91 ? -17.891 30.562 19.234 1 56.88 91 SER B C 1
ATOM 3052 O O . SER B 1 91 ? -18.141 31.344 18.312 1 56.88 91 SER B O 1
ATOM 3054 N N . GLN B 1 92 ? -16.719 30.469 19.719 1 55.62 92 GLN B N 1
ATOM 3055 C CA . GLN B 1 92 ? -15.57 30.969 18.969 1 55.62 92 GLN B CA 1
ATOM 3056 C C . GLN B 1 92 ? -15.039 29.906 18 1 55.62 92 GLN B C 1
ATOM 3058 O O . GLN B 1 92 ? -15.094 28.703 18.297 1 55.62 92 GLN B O 1
ATOM 3063 N N . GLN B 1 93 ? -14.789 30.453 16.766 1 62.47 93 GLN B N 1
ATOM 3064 C CA . GLN B 1 93 ? -14.227 29.562 15.758 1 62.47 93 GLN B CA 1
ATOM 3065 C C . GLN B 1 93 ? -12.781 29.203 16.094 1 62.47 93 GLN B C 1
ATOM 3067 O O . GLN B 1 93 ? -11.961 30.094 16.328 1 62.47 93 GLN B O 1
ATOM 3072 N N . VAL B 1 94 ? -12.555 28.062 16.5 1 72.38 94 VAL B N 1
ATOM 3073 C CA . VAL B 1 94 ? -11.203 27.578 16.766 1 72.38 94 VAL B CA 1
ATOM 3074 C C . VAL B 1 94 ? -10.508 27.234 15.453 1 72.38 94 VAL B C 1
ATOM 3076 O O . VAL B 1 94 ? -11.102 26.594 14.586 1 72.38 94 VAL B O 1
ATOM 3079 N N . LYS B 1 95 ? -9.43 27.938 15.273 1 84.25 95 LYS B N 1
ATOM 3080 C CA . LYS B 1 95 ? -8.602 27.609 14.117 1 84.25 95 LYS B CA 1
ATOM 3081 C C . LYS B 1 95 ? -8.086 26.172 14.188 1 84.25 95 LYS B C 1
ATOM 3083 O O . LYS B 1 95 ? -7.68 25.703 15.25 1 84.25 95 LYS B O 1
ATOM 3088 N N . ALA B 1 96 ? -8.172 25.516 13.078 1 89.38 96 ALA B N 1
ATOM 3089 C CA . ALA B 1 96 ? -7.68 24.141 13.008 1 89.38 96 ALA B CA 1
ATOM 3090 C C . ALA B 1 96 ? -6.172 24.078 13.227 1 89.38 96 ALA B C 1
ATOM 3092 O O . ALA B 1 96 ? -5.418 24.812 12.578 1 89.38 96 ALA B O 1
ATOM 3093 N N . SER B 1 97 ? -5.785 23.266 14.133 1 89.62 97 SER B N 1
ATOM 3094 C CA . SER B 1 97 ? -4.363 23.109 14.414 1 89.62 97 SER B CA 1
ATOM 3095 C C . SER B 1 97 ? -4.062 21.75 15.039 1 89.62 97 SER B C 1
ATOM 3097 O O . SER B 1 97 ? -4.977 21.031 15.438 1 89.62 97 SER B O 1
ATOM 3099 N N . GLY B 1 98 ? -2.703 21.359 15.008 1 87.88 98 GLY B N 1
ATOM 3100 C CA . GLY B 1 98 ? -2.266 20.141 15.648 1 87.88 98 GLY B CA 1
ATOM 3101 C C . GLY B 1 98 ? -2.158 18.969 14.688 1 87.88 98 GLY B C 1
ATOM 3102 O O . GLY B 1 98 ? -2.146 19.156 13.469 1 87.88 98 GLY B O 1
ATOM 3103 N N . LEU B 1 99 ? -1.992 17.766 15.273 1 89.81 99 LEU B N 1
ATOM 3104 C CA . LEU B 1 99 ? -1.782 16.547 14.492 1 89.81 99 LEU B CA 1
ATOM 3105 C C . LEU B 1 99 ? -3.111 15.875 14.164 1 89.81 99 LEU B C 1
ATOM 3107 O O . LEU B 1 99 ? -3.902 15.586 15.07 1 89.81 99 LEU B O 1
ATOM 3111 N N . LEU B 1 100 ? -3.365 15.766 12.93 1 93.31 100 LEU B N 1
ATOM 3112 C CA . LEU B 1 100 ? -4.531 15.039 12.43 1 93.31 100 LEU B CA 1
ATOM 3113 C C . LEU B 1 100 ? -4.121 13.695 11.844 1 93.31 100 LEU B C 1
ATOM 3115 O O . LEU B 1 100 ? -3.418 13.641 10.836 1 93.31 100 LEU B O 1
ATOM 3119 N N . ARG B 1 101 ? -4.559 12.633 12.445 1 93.69 101 ARG B N 1
ATOM 3120 C CA . ARG B 1 101 ? -4.234 11.289 11.977 1 93.69 101 ARG B CA 1
ATOM 3121 C C . ARG B 1 101 ? -5.387 10.695 11.172 1 93.69 101 ARG B C 1
ATOM 3123 O O . ARG B 1 101 ? -6.504 10.57 11.68 1 93.69 101 ARG B O 1
ATOM 3130 N N . MET B 1 102 ? -5.051 10.312 9.945 1 95.44 102 MET B N 1
ATOM 3131 C CA . MET B 1 102 ? -6.074 9.812 9.031 1 95.44 102 MET B CA 1
ATOM 3132 C C . MET B 1 102 ? -5.707 8.422 8.516 1 95.44 102 MET B C 1
ATOM 3134 O O . MET B 1 102 ? -4.617 8.227 7.969 1 95.44 102 MET B O 1
ATOM 3138 N N . ALA B 1 103 ? -6.598 7.453 8.695 1 93.88 103 ALA B N 1
ATOM 3139 C CA . ALA B 1 103 ? -6.473 6.145 8.047 1 93.88 103 ALA B CA 1
ATOM 3140 C C . ALA B 1 103 ? -7.184 6.129 6.699 1 93.88 103 ALA B C 1
ATOM 3142 O O . ALA B 1 103 ? -8.359 6.48 6.605 1 93.88 103 ALA B O 1
ATOM 3143 N N . VAL B 1 104 ? -6.477 5.777 5.66 1 94.75 104 VAL B N 1
ATOM 3144 C CA . VAL B 1 104 ? -7.07 5.809 4.324 1 94.75 104 VAL B CA 1
ATOM 3145 C C . VAL B 1 104 ? -6.734 4.52 3.58 1 94.75 104 VAL B C 1
ATOM 3147 O O . VAL B 1 104 ? -5.676 3.926 3.799 1 94.75 104 VAL B O 1
ATOM 3150 N N . PRO B 1 105 ? -7.676 4.055 2.662 1 93.62 105 PRO B N 1
ATOM 3151 C CA . PRO B 1 105 ? -7.34 2.898 1.831 1 93.62 105 PRO B CA 1
ATOM 3152 C C . PRO B 1 105 ? -6.113 3.139 0.953 1 93.62 105 PRO B C 1
ATOM 3154 O O . PRO B 1 105 ? -5.91 4.25 0.46 1 93.62 105 PRO B O 1
ATOM 3157 N N . LEU B 1 106 ? -5.43 2.133 0.693 1 93.5 106 LEU B N 1
ATOM 3158 C CA . LEU B 1 106 ? -4.105 2.25 0.097 1 93.5 106 LEU B CA 1
ATOM 3159 C C . LEU B 1 106 ? -4.18 2.908 -1.276 1 93.5 106 LEU B C 1
ATOM 3161 O O . LEU B 1 106 ? -3.684 4.02 -1.467 1 93.5 106 LEU B O 1
ATOM 3165 N N . SER B 1 107 ? -4.773 2.266 -2.227 1 94.19 107 SER B N 1
ATOM 3166 C CA . SER B 1 107 ? -4.797 2.758 -3.6 1 94.19 107 SER B CA 1
ATOM 3167 C C . SER B 1 107 ? -5.535 4.09 -3.697 1 94.19 107 SER B C 1
ATOM 3169 O O . SER B 1 107 ? -5.105 4.992 -4.418 1 94.19 107 SER B O 1
ATOM 3171 N N . PHE B 1 108 ? -6.613 4.238 -2.949 1 93.62 108 PHE B N 1
ATOM 3172 C CA . PHE B 1 108 ? -7.383 5.477 -2.957 1 93.62 108 PHE B CA 1
ATOM 3173 C C . PHE B 1 108 ? -6.602 6.602 -2.285 1 93.62 108 PHE B C 1
ATOM 3175 O O . PHE B 1 108 ? -6.586 7.73 -2.775 1 93.62 108 PHE B O 1
ATOM 3182 N N . GLY B 1 109 ? -6.031 6.289 -1.175 1 95.69 109 GLY B N 1
ATOM 3183 C CA . GLY B 1 109 ? -5.219 7.266 -0.469 1 95.69 109 GLY B CA 1
ATOM 3184 C C . GLY B 1 109 ? -4.086 7.82 -1.311 1 95.69 109 GLY B C 1
ATOM 3185 O O . GLY B 1 109 ? -3.848 9.031 -1.326 1 95.69 109 GLY B O 1
ATOM 3186 N N . ARG B 1 110 ? -3.441 6.93 -1.964 1 94.19 110 ARG B N 1
ATOM 3187 C CA . ARG B 1 110 ? -2.312 7.309 -2.807 1 94.19 110 ARG B CA 1
ATOM 3188 C C . ARG B 1 110 ? -2.771 8.156 -3.988 1 94.19 110 ARG B C 1
ATOM 3190 O O . ARG B 1 110 ? -2.162 9.18 -4.297 1 94.19 110 ARG B O 1
ATOM 3197 N N . GLY B 1 111 ? -3.826 7.805 -4.559 1 93.69 111 GLY B N 1
ATOM 3198 C CA . GLY B 1 111 ? -4.234 8.398 -5.82 1 93.69 111 GLY B CA 1
ATOM 3199 C C . GLY B 1 111 ? -5.125 9.617 -5.648 1 93.69 111 GLY B C 1
ATOM 3200 O O . GLY B 1 111 ? -5.156 10.492 -6.508 1 93.69 111 GLY B O 1
ATOM 3201 N N . PHE B 1 112 ? -5.84 9.68 -4.52 1 94.31 112 PHE B N 1
ATOM 3202 C CA . PHE B 1 112 ? -6.887 10.695 -4.469 1 94.31 112 PHE B CA 1
ATOM 3203 C C . PHE B 1 112 ? -6.77 11.531 -3.203 1 94.31 112 PHE B C 1
ATOM 3205 O O . PHE B 1 112 ? -7.289 12.648 -3.141 1 94.31 112 PHE B O 1
ATOM 3212 N N . ILE B 1 113 ? -6.141 11.047 -2.135 1 96.75 113 ILE B N 1
ATOM 3213 C CA . ILE B 1 113 ? -6.059 11.789 -0.884 1 96.75 113 ILE B CA 1
ATOM 3214 C C . ILE B 1 113 ? -4.719 12.516 -0.803 1 96.75 113 ILE B C 1
ATOM 3216 O O . ILE B 1 113 ? -4.68 13.742 -0.632 1 96.75 113 ILE B O 1
ATOM 3220 N N . ALA B 1 114 ? -3.633 11.828 -1.034 1 97 114 ALA B N 1
ATOM 3221 C CA . ALA B 1 114 ? -2.287 12.375 -0.901 1 97 114 ALA B CA 1
ATOM 3222 C C . ALA B 1 114 ? -2.094 13.586 -1.815 1 97 114 ALA B C 1
ATOM 3224 O O . ALA B 1 114 ? -1.523 14.594 -1.404 1 97 114 ALA B O 1
ATOM 3225 N N . PRO B 1 115 ? -2.623 13.539 -3.039 1 96.19 115 PRO B N 1
ATOM 3226 C CA . PRO B 1 115 ? -2.439 14.688 -3.932 1 96.19 115 PRO B CA 1
ATOM 3227 C C . PRO B 1 115 ? -3.174 15.938 -3.447 1 96.19 115 PRO B C 1
ATOM 3229 O O . PRO B 1 115 ? -2.922 17.031 -3.943 1 96.19 115 PRO B O 1
ATOM 3232 N N . LEU B 1 116 ? -4.059 15.766 -2.496 1 96.75 116 LEU B N 1
ATOM 3233 C CA . LEU B 1 116 ? -4.828 16.891 -1.98 1 96.75 116 LEU B CA 1
ATOM 3234 C C . LEU B 1 116 ? -4.113 17.531 -0.797 1 96.75 116 LEU B C 1
ATOM 3236 O O . LEU B 1 116 ? -4.457 18.656 -0.393 1 96.75 116 LEU B O 1
ATOM 3240 N N . MET B 1 117 ? -3.105 16.875 -0.269 1 97.56 117 MET B N 1
ATOM 3241 C CA . MET B 1 117 ? -2.486 17.297 0.981 1 97.56 117 MET B CA 1
ATOM 3242 C C . MET B 1 117 ? -1.804 18.656 0.814 1 97.56 117 MET B C 1
ATOM 3244 O O . MET B 1 117 ? -1.883 19.5 1.699 1 97.56 117 MET B O 1
ATOM 3248 N N . PRO B 1 118 ? -1.129 18.938 -0.364 1 97.19 118 PRO B N 1
ATOM 3249 C CA . PRO B 1 118 ? -0.534 20.266 -0.532 1 97.19 118 PRO B CA 1
ATOM 3250 C C . PRO B 1 118 ? -1.562 21.391 -0.43 1 97.19 118 PRO B C 1
ATOM 3252 O O . PRO B 1 118 ? -1.285 22.422 0.172 1 97.19 118 PRO B O 1
ATOM 3255 N N . HIS B 1 119 ? -2.729 21.156 -0.923 1 96.5 119 HIS B N 1
ATOM 3256 C CA . HIS B 1 119 ? -3.785 22.156 -0.907 1 96.5 119 HIS B CA 1
ATOM 3257 C C . HIS B 1 119 ? -4.34 22.344 0.5 1 96.5 119 HIS B C 1
ATOM 3259 O O . HIS B 1 119 ? -4.574 23.484 0.929 1 96.5 119 HIS B O 1
ATOM 3265 N N . PHE B 1 120 ? -4.547 21.266 1.18 1 97.81 120 PHE B N 1
ATOM 3266 C CA . PHE B 1 120 ? -5.023 21.375 2.555 1 97.81 120 PHE B CA 1
ATOM 3267 C C . PHE B 1 120 ? -4.004 22.094 3.428 1 97.81 120 PHE B C 1
ATOM 3269 O O . PHE B 1 120 ? -4.371 22.938 4.242 1 97.81 120 PHE B O 1
ATOM 3276 N N . ALA B 1 121 ? -2.752 21.719 3.25 1 97 121 ALA B N 1
ATOM 3277 C CA . ALA B 1 121 ? -1.676 22.297 4.047 1 97 121 ALA B CA 1
ATOM 3278 C C . ALA B 1 121 ? -1.588 23.812 3.832 1 97 121 ALA B C 1
ATOM 3280 O O . ALA B 1 121 ? -1.268 24.562 4.758 1 97 121 ALA B O 1
ATOM 3281 N N . ARG B 1 122 ? -1.838 24.297 2.625 1 95.56 122 ARG B N 1
ATOM 3282 C CA . ARG B 1 122 ? -1.833 25.719 2.334 1 95.56 122 ARG B CA 1
ATOM 3283 C C . ARG B 1 122 ? -2.99 26.438 3.033 1 95.56 122 ARG B C 1
ATOM 3285 O O . ARG B 1 122 ? -2.83 27.547 3.537 1 95.56 122 ARG B O 1
ATOM 3292 N N . ARG B 1 123 ? -4.105 25.766 3.094 1 95.44 123 ARG B N 1
ATOM 3293 C CA . ARG B 1 123 ? -5.305 26.344 3.697 1 95.44 123 ARG B CA 1
ATOM 3294 C C . ARG B 1 123 ? -5.227 26.281 5.219 1 95.44 123 ARG B C 1
ATOM 3296 O O . ARG B 1 123 ? -5.762 27.172 5.902 1 95.44 123 ARG B O 1
ATOM 3303 N N . HIS B 1 124 ? -4.598 25.266 5.73 1 95.94 124 HIS B N 1
ATOM 3304 C CA . HIS B 1 124 ? -4.48 25.047 7.172 1 95.94 124 HIS B CA 1
ATOM 3305 C C . HIS B 1 124 ? -3.039 24.75 7.566 1 95.94 124 HIS B C 1
ATOM 3307 O O . HIS B 1 124 ? -2.738 23.641 8.016 1 95.94 124 HIS B O 1
ATOM 3313 N N . PRO B 1 125 ? -2.221 25.75 7.543 1 93.38 125 PRO B N 1
ATOM 3314 C CA . PRO B 1 125 ? -0.782 25.547 7.727 1 93.38 125 PRO B CA 1
ATOM 3315 C C . PRO B 1 125 ? -0.426 25.094 9.141 1 93.38 125 PRO B C 1
ATOM 3317 O O . PRO B 1 125 ? 0.683 24.609 9.375 1 93.38 125 PRO B O 1
ATOM 3320 N N . GLU B 1 126 ? -1.358 25.188 10.094 1 92.19 126 GLU B N 1
ATOM 3321 C CA . GLU B 1 126 ? -1.059 24.844 11.477 1 92.19 126 GLU B CA 1
ATOM 3322 C C . GLU B 1 126 ? -1.438 23.391 11.766 1 92.19 126 GLU B C 1
ATOM 3324 O O . GLU B 1 126 ? -1.269 22.906 12.891 1 92.19 126 GLU B O 1
ATOM 3329 N N . VAL B 1 127 ? -1.929 22.719 10.766 1 93.94 127 VAL B N 1
ATOM 3330 C CA . VAL B 1 127 ? -2.293 21.312 10.922 1 93.94 127 VAL B CA 1
ATOM 3331 C C . VAL B 1 127 ? -1.206 20.438 10.312 1 93.94 127 VAL B C 1
ATOM 3333 O O . VAL B 1 127 ? -0.778 20.656 9.18 1 93.94 127 VAL B O 1
ATOM 3336 N N . THR B 1 128 ? -0.709 19.547 11.102 1 94.75 128 THR B N 1
ATOM 3337 C CA . THR B 1 128 ? 0.117 18.453 10.586 1 94.75 128 THR B CA 1
ATOM 3338 C C . THR B 1 128 ? -0.725 17.203 10.344 1 94.75 128 THR B C 1
ATOM 3340 O O . THR B 1 128 ? -1.531 16.812 11.195 1 94.75 128 THR B O 1
ATOM 3343 N N . VAL B 1 129 ? -0.553 16.625 9.164 1 97.19 129 VAL B N 1
ATOM 3344 C CA . VAL B 1 129 ? -1.354 15.453 8.828 1 97.19 129 VAL B CA 1
ATOM 3345 C C . VAL B 1 129 ? -0.472 14.203 8.828 1 97.19 129 VAL B C 1
ATOM 3347 O O . VAL B 1 129 ? 0.652 14.234 8.32 1 97.19 129 VAL B O 1
ATOM 3350 N N . GLU B 1 130 ? -0.914 13.172 9.445 1 95.56 130 GLU B N 1
ATOM 3351 C CA . GLU B 1 130 ? -0.334 11.836 9.312 1 95.56 130 GLU B CA 1
ATOM 3352 C C . GLU B 1 130 ? -1.271 10.898 8.555 1 95.56 130 GLU B C 1
ATOM 3354 O O . GLU B 1 130 ? -2.393 10.641 8.992 1 95.56 130 GLU B O 1
ATOM 3359 N N . LEU B 1 131 ? -0.8 10.398 7.434 1 96.12 131 LEU B N 1
ATOM 3360 C CA . LEU B 1 131 ? -1.572 9.469 6.613 1 96.12 131 LEU B CA 1
ATOM 3361 C C . LEU B 1 131 ? -1.147 8.031 6.875 1 96.12 131 LEU B C 1
ATOM 3363 O O . LEU B 1 131 ? 0.018 7.676 6.684 1 96.12 131 LEU B O 1
ATOM 3367 N N . GLY B 1 132 ? -2.111 7.25 7.332 1 94.81 132 GLY B N 1
ATOM 3368 C CA . GLY B 1 132 ? -1.939 5.809 7.402 1 94.81 132 GLY B CA 1
ATOM 3369 C C . GLY B 1 132 ? -2.643 5.066 6.281 1 94.81 132 GLY B C 1
ATOM 3370 O O . GLY B 1 132 ? -3.859 4.871 6.324 1 94.81 132 GLY B O 1
ATOM 3371 N N . LEU B 1 133 ? -1.884 4.637 5.301 1 94.44 133 LEU B N 1
ATOM 3372 C CA . LEU B 1 133 ? -2.443 3.924 4.16 1 94.44 133 LEU B CA 1
ATOM 3373 C C . LEU B 1 133 ? -2.4 2.416 4.387 1 94.44 133 LEU B C 1
ATOM 3375 O O . LEU B 1 133 ? -1.331 1.85 4.625 1 94.44 133 LEU B O 1
ATOM 3379 N N . SER B 1 134 ? -3.561 1.811 4.328 1 91.19 134 SER B N 1
ATOM 3380 C CA . SER B 1 134 ? -3.672 0.367 4.508 1 91.19 134 SER B CA 1
ATOM 3381 C C . SER B 1 134 ? -5.027 -0.146 4.039 1 91.19 134 SER B C 1
ATOM 3383 O O . SER B 1 134 ? -6.043 0.536 4.195 1 91.19 134 SER B O 1
ATOM 3385 N N . ASP B 1 135 ? -5.016 -1.351 3.482 1 87.44 135 ASP B N 1
ATOM 3386 C CA . ASP B 1 135 ? -6.293 -1.974 3.152 1 87.44 135 ASP B CA 1
ATOM 3387 C C . ASP B 1 135 ? -6.75 -2.914 4.266 1 87.44 135 ASP B C 1
ATOM 3389 O O . ASP B 1 135 ? -7.852 -3.467 4.203 1 87.44 135 ASP B O 1
ATOM 3393 N N . ALA B 1 136 ? -5.855 -3.023 5.195 1 77.31 136 ALA B N 1
ATOM 3394 C CA . ALA B 1 136 ? -6.238 -3.848 6.336 1 77.31 136 ALA B CA 1
ATOM 3395 C C . ALA B 1 136 ? -7.281 -3.139 7.199 1 77.31 136 ALA B C 1
ATOM 3397 O O . ALA B 1 136 ? -7.328 -1.907 7.238 1 77.31 136 ALA B O 1
ATOM 3398 N N . GLN B 1 137 ? -8.219 -3.912 7.715 1 68.19 137 GLN B N 1
ATOM 3399 C CA . GLN B 1 137 ? -9.25 -3.336 8.57 1 68.19 137 GLN B CA 1
ATOM 3400 C C . GLN B 1 137 ? -8.641 -2.66 9.797 1 68.19 137 GLN B C 1
ATOM 3402 O O . GLN B 1 137 ? -7.801 -3.25 10.477 1 68.19 137 GLN B O 1
ATOM 3407 N N . VAL B 1 138 ? -8.828 -1.343 9.82 1 63.66 138 VAL B N 1
ATOM 3408 C CA . VAL B 1 138 ? -8.305 -0.575 10.953 1 63.66 138 VAL B CA 1
ATOM 3409 C C . VAL B 1 138 ? -9.43 -0.294 11.945 1 63.66 138 VAL B C 1
ATOM 3411 O O . VAL B 1 138 ? -10.57 -0.048 11.555 1 63.66 138 VAL B O 1
ATOM 3414 N N . ASP B 1 139 ? -9.039 -0.515 13.203 1 63.41 139 ASP B N 1
ATOM 3415 C CA . ASP B 1 139 ? -9.977 -0.151 14.266 1 63.41 139 ASP B CA 1
ATOM 3416 C C . ASP B 1 139 ? -9.828 1.322 14.641 1 63.41 139 ASP B C 1
ATOM 3418 O O . ASP B 1 139 ? -8.891 1.704 15.328 1 63.41 139 ASP B O 1
ATOM 3422 N N . LEU B 1 140 ? -10.711 2.104 14.18 1 64.62 140 LEU B N 1
ATOM 3423 C CA . LEU B 1 140 ? -10.68 3.531 14.477 1 64.62 140 LEU B CA 1
ATOM 3424 C C . LEU B 1 140 ? -10.914 3.781 15.969 1 64.62 140 LEU B C 1
ATOM 3426 O O . LEU B 1 140 ? -10.445 4.785 16.516 1 64.62 140 LEU B O 1
ATOM 3430 N N . LEU B 1 141 ? -11.602 2.883 16.547 1 61.12 141 LEU B N 1
ATOM 3431 C CA . LEU B 1 141 ? -11.977 3.076 17.953 1 61.12 141 LEU B CA 1
ATOM 3432 C C . LEU B 1 141 ? -10.797 2.812 18.875 1 61.12 141 LEU B C 1
ATOM 3434 O O . LEU B 1 141 ? -10.797 3.248 20.031 1 61.12 141 LEU B O 1
ATOM 3438 N N . ALA B 1 142 ? -9.859 2.229 18.297 1 60.78 142 ALA B N 1
ATOM 3439 C CA . ALA B 1 142 ? -8.695 1.933 19.125 1 60.78 142 ALA B CA 1
ATOM 3440 C C . ALA B 1 142 ? -7.875 3.191 19.391 1 60.78 142 ALA B C 1
ATOM 3442 O O . ALA B 1 142 ? -6.918 3.166 20.172 1 60.78 142 ALA B O 1
ATOM 3443 N N . GLY B 1 143 ? -8.383 4.336 18.906 1 66.25 143 GLY B N 1
ATOM 3444 C CA . GLY B 1 143 ? -7.863 5.645 19.281 1 66.25 143 GLY B CA 1
ATOM 3445 C C . GLY B 1 143 ? -6.602 6.02 18.531 1 66.25 143 GLY B C 1
ATOM 3446 O O . GLY B 1 143 ? -6.008 7.07 18.781 1 66.25 143 GLY B O 1
ATOM 3447 N N . GLN B 1 144 ? -6.305 5.336 17.594 1 75.25 144 GLN B N 1
ATOM 3448 C CA . GLN B 1 144 ? -5.074 5.652 16.891 1 75.25 144 GLN B CA 1
ATOM 3449 C C . GLN B 1 144 ? -5.324 6.664 15.773 1 75.25 144 GLN B C 1
ATOM 3451 O O . GLN B 1 144 ? -4.43 7.426 15.406 1 75.25 144 GLN B O 1
ATOM 3456 N N . TRP B 1 145 ? -6.539 6.766 15.312 1 87.81 145 TRP B N 1
ATOM 3457 C CA . TRP B 1 145 ? -6.848 7.617 14.172 1 87.81 145 TRP B CA 1
ATOM 3458 C C . TRP B 1 145 ? -7.98 8.586 14.5 1 87.81 145 TRP B C 1
ATOM 3460 O O . TRP B 1 145 ? -8.93 8.227 15.203 1 87.81 145 TRP B O 1
ATOM 3470 N N . ASP B 1 146 ? -7.879 9.82 14.023 1 87.62 146 ASP B N 1
ATOM 3471 C CA . ASP B 1 146 ? -8.906 10.844 14.211 1 87.62 146 ASP B CA 1
ATOM 3472 C C . ASP B 1 146 ? -10.023 10.695 13.18 1 87.62 146 ASP B C 1
ATOM 3474 O O . ASP B 1 146 ? -11.172 11.039 13.445 1 87.62 146 ASP B O 1
ATOM 3478 N N . LEU B 1 147 ? -9.562 10.273 12.023 1 91.31 147 LEU B N 1
ATOM 3479 C CA . LEU B 1 147 ? -10.43 10.172 10.859 1 91.31 147 LEU B CA 1
ATOM 3480 C C . LEU B 1 147 ? -10.062 8.969 10 1 91.31 147 LEU B C 1
ATOM 3482 O O . LEU B 1 147 ? -8.883 8.609 9.898 1 91.31 147 LEU B O 1
ATOM 3486 N N . ALA B 1 148 ? -11.133 8.375 9.414 1 92.19 148 ALA B N 1
ATOM 3487 C CA . ALA B 1 148 ? -10.859 7.281 8.484 1 92.19 148 ALA B CA 1
ATOM 3488 C C . ALA B 1 148 ? -11.68 7.434 7.207 1 92.19 148 ALA B C 1
ATOM 3490 O O . ALA B 1 148 ? -12.828 7.887 7.246 1 92.19 148 ALA B O 1
ATOM 3491 N N . ILE B 1 149 ? -11.031 7.137 6.098 1 93.25 149 ILE B N 1
ATOM 3492 C CA . ILE B 1 149 ? -11.766 6.934 4.855 1 93.25 149 ILE B CA 1
ATOM 3493 C C . ILE B 1 149 ? -11.992 5.441 4.625 1 93.25 149 ILE B C 1
ATOM 3495 O O . ILE B 1 149 ? -11.07 4.637 4.777 1 93.25 149 ILE B O 1
ATOM 3499 N N . ARG B 1 150 ? -13.203 5.113 4.285 1 90.12 150 ARG B N 1
ATOM 3500 C CA . ARG B 1 150 ? -13.547 3.721 4.008 1 90.12 150 ARG B CA 1
ATOM 3501 C C . ARG B 1 150 ? -14.336 3.604 2.707 1 90.12 150 ARG B C 1
ATOM 3503 O O . ARG B 1 150 ? -15.188 4.445 2.412 1 90.12 150 ARG B O 1
ATOM 3510 N N . ILE B 1 151 ? -14 2.588 2.059 1 89.5 151 ILE B N 1
ATOM 3511 C CA . ILE B 1 151 ? -14.727 2.262 0.836 1 89.5 151 ILE B CA 1
ATOM 3512 C C . ILE B 1 151 ? -15.523 0.973 1.036 1 89.5 151 ILE B C 1
ATOM 3514 O O . ILE B 1 151 ? -14.961 -0.057 1.416 1 89.5 151 ILE B O 1
ATOM 3518 N N . GLY B 1 152 ? -16.75 1.041 0.777 1 84 152 GLY B N 1
ATOM 3519 C CA . GLY B 1 152 ? -17.578 -0.144 0.929 1 84 152 GLY B CA 1
ATOM 3520 C C . GLY B 1 152 ? -18.859 0.114 1.71 1 84 152 GLY B C 1
ATOM 3521 O O . GLY B 1 152 ? -19.219 1.267 1.96 1 84 152 GLY B O 1
ATOM 3522 N N . ARG B 1 153 ? -19.547 -1.004 2.047 1 77.5 153 ARG B N 1
ATOM 3523 C CA . ARG B 1 153 ? -20.766 -0.927 2.828 1 77.5 153 ARG B CA 1
ATOM 3524 C C . ARG B 1 153 ? -20.469 -0.751 4.312 1 77.5 153 ARG B C 1
ATOM 3526 O O . ARG B 1 153 ? -19.578 -1.411 4.852 1 77.5 153 ARG B O 1
ATOM 3533 N N . LEU B 1 154 ? -21.094 0.34 4.812 1 76.31 154 LEU B N 1
ATOM 3534 C CA . LEU B 1 154 ? -20.844 0.632 6.223 1 76.31 154 LEU B CA 1
ATOM 3535 C C . LEU B 1 154 ? -21.609 -0.328 7.117 1 76.31 154 LEU B C 1
ATOM 3537 O O . LEU B 1 154 ? -22.766 -0.671 6.828 1 76.31 154 LEU B O 1
ATOM 3541 N N . VAL B 1 155 ? -20.781 -1.027 7.949 1 68.44 155 VAL B N 1
ATOM 3542 C CA . VAL B 1 155 ? -21.453 -1.831 8.969 1 68.44 155 VAL B CA 1
ATOM 3543 C C . VAL B 1 155 ? -21.875 -0.941 10.133 1 68.44 155 VAL B C 1
ATOM 3545 O O . VAL B 1 155 ? -21.391 0.182 10.273 1 68.44 155 VAL B O 1
ATOM 3548 N N . ASP B 1 156 ? -22.812 -1.429 10.883 1 65.94 156 ASP B N 1
ATOM 3549 C CA . ASP B 1 156 ? -23.266 -0.693 12.055 1 65.94 156 ASP B CA 1
ATOM 3550 C C . ASP B 1 156 ? -22.109 -0.335 12.977 1 65.94 156 ASP B C 1
ATOM 3552 O O . ASP B 1 156 ? -21.375 -1.217 13.438 1 65.94 156 ASP B O 1
ATOM 3556 N N . SER B 1 157 ? -21.797 0.923 12.898 1 71.25 157 SER B N 1
ATOM 3557 C CA . SER B 1 157 ? -20.688 1.415 13.719 1 71.25 157 SER B CA 1
ATOM 3558 C C . SER B 1 157 ? -21.094 2.668 14.492 1 71.25 157 SER B C 1
ATOM 3560 O O . SER B 1 157 ? -21.984 3.404 14.07 1 71.25 157 SER B O 1
ATOM 3562 N N . PRO B 1 158 ? -20.562 2.811 15.719 1 74.56 158 PRO B N 1
ATOM 3563 C CA . PRO B 1 158 ? -20.812 4.043 16.469 1 74.56 158 PRO B CA 1
ATOM 3564 C C . PRO B 1 158 ? -20.172 5.266 15.828 1 74.56 158 PRO B C 1
ATOM 3566 O O . PRO B 1 158 ? -20.328 6.387 16.328 1 74.56 158 PRO B O 1
ATOM 3569 N N . LEU B 1 159 ? -19.641 5.059 14.742 1 82.25 159 LEU B N 1
ATOM 3570 C CA . LEU B 1 159 ? -18.969 6.156 14.047 1 82.25 159 LEU B CA 1
ATOM 3571 C C . LEU B 1 159 ? -19.953 6.91 13.156 1 82.25 159 LEU B C 1
ATOM 3573 O O . LEU B 1 159 ? -20.922 6.324 12.648 1 82.25 159 LEU B O 1
ATOM 3577 N N . VAL B 1 160 ? -19.734 8.203 13.125 1 86.69 160 VAL B N 1
ATOM 3578 C CA . VAL B 1 160 ? -20.484 9.016 12.156 1 86.69 160 VAL B CA 1
ATOM 3579 C C . VAL B 1 160 ? -19.859 8.852 10.766 1 86.69 160 VAL B C 1
ATOM 3581 O O . VAL B 1 160 ? -18.641 8.852 10.625 1 86.69 160 VAL B O 1
ATOM 3584 N N . ALA B 1 161 ? -20.719 8.648 9.812 1 89.56 161 ALA B N 1
ATOM 3585 C CA . ALA B 1 161 ? -20.266 8.484 8.43 1 89.56 161 ALA B CA 1
ATOM 3586 C C . ALA B 1 161 ? -20.812 9.594 7.539 1 89.56 161 ALA B C 1
ATOM 3588 O O . ALA B 1 161 ? -21.984 9.961 7.645 1 89.56 161 ALA B O 1
ATOM 3589 N N . ARG B 1 162 ? -19.922 10.188 6.73 1 89.62 162 ARG B N 1
ATOM 3590 C CA . ARG B 1 162 ? -20.328 11.102 5.668 1 89.62 162 ARG B CA 1
ATOM 3591 C C . ARG B 1 162 ? -19.875 10.594 4.305 1 89.62 162 ARG B C 1
ATOM 3593 O O . ARG B 1 162 ? -18.703 10.273 4.113 1 89.62 162 ARG B O 1
ATOM 3600 N N . LYS B 1 163 ? -20.812 10.562 3.416 1 90.12 163 LYS B N 1
ATOM 3601 C CA . LYS B 1 163 ? -20.5 10.062 2.08 1 90.12 163 LYS B CA 1
ATOM 3602 C C . LYS B 1 163 ? -19.734 11.109 1.263 1 90.12 163 LYS B C 1
ATOM 3604 O O . LYS B 1 163 ? -20.125 12.281 1.234 1 90.12 163 LYS B O 1
ATOM 3609 N N . LEU B 1 164 ? -18.672 10.672 0.649 1 91.12 164 LEU B N 1
ATOM 3610 C CA . LEU B 1 164 ? -17.859 11.547 -0.195 1 91.12 164 LEU B CA 1
ATOM 3611 C C . LEU B 1 164 ? -18.125 11.273 -1.671 1 91.12 164 LEU B C 1
ATOM 3613 O O . LEU B 1 164 ? -17.906 12.148 -2.516 1 91.12 164 LEU B O 1
ATOM 3617 N N . GLY B 1 165 ? -18.547 10.062 -2.023 1 88.62 165 GLY B N 1
ATOM 3618 C CA . GLY B 1 165 ? -18.797 9.672 -3.402 1 88.62 165 GLY B CA 1
ATOM 3619 C C . GLY B 1 165 ? -19.078 8.188 -3.566 1 88.62 165 GLY B C 1
ATOM 3620 O O . GLY B 1 165 ? -19.172 7.461 -2.578 1 88.62 165 GLY B O 1
ATOM 3621 N N . ASP B 1 166 ? -19.312 7.84 -4.824 1 85.94 166 ASP B N 1
ATOM 3622 C CA . ASP B 1 166 ? -19.562 6.445 -5.164 1 85.94 166 ASP B CA 1
ATOM 3623 C C . ASP B 1 166 ? -18.344 5.797 -5.805 1 85.94 166 ASP B C 1
ATOM 3625 O O . ASP B 1 166 ? -17.453 6.492 -6.305 1 85.94 166 ASP B O 1
ATOM 3629 N N . SER B 1 167 ? -18.297 4.562 -5.59 1 85.56 167 SER B N 1
ATOM 3630 C CA . SER B 1 167 ? -17.281 3.771 -6.277 1 85.56 167 SER B CA 1
ATOM 3631 C C . SER B 1 167 ? -17.906 2.553 -6.957 1 85.56 167 SER B C 1
ATOM 3633 O O . SER B 1 167 ? -18.734 1.86 -6.359 1 85.56 167 SER B O 1
ATOM 3635 N N . THR B 1 168 ? -17.562 2.377 -8.195 1 89.38 168 THR B N 1
ATOM 3636 C CA . THR B 1 168 ? -18.094 1.244 -8.945 1 89.38 168 THR B CA 1
ATOM 3637 C C . THR B 1 168 ? -16.984 0.225 -9.234 1 89.38 168 THR B C 1
ATOM 3639 O O . THR B 1 168 ? -15.812 0.578 -9.297 1 89.38 168 THR B O 1
ATOM 3642 N N . MET B 1 169 ? -17.484 -0.977 -9.336 1 94 169 MET B N 1
ATOM 3643 C CA . MET B 1 169 ? -16.562 -2.051 -9.703 1 94 169 MET B CA 1
ATOM 3644 C C . MET B 1 169 ? -16.5 -2.223 -11.219 1 94 169 MET B C 1
ATOM 3646 O O . MET B 1 169 ? -17.438 -1.831 -11.93 1 94 169 MET B O 1
ATOM 3650 N N . VAL B 1 170 ? -15.422 -2.811 -11.688 1 95.88 170 VAL B N 1
ATOM 3651 C CA . VAL B 1 170 ? -15.227 -3.084 -13.109 1 95.88 170 VAL B CA 1
ATOM 3652 C C . VAL B 1 170 ? -14.508 -4.418 -13.281 1 95.88 170 VAL B C 1
ATOM 3654 O O . VAL B 1 170 ? -13.57 -4.727 -12.547 1 95.88 170 VAL B O 1
ATOM 3657 N N . VAL B 1 171 ? -15.008 -5.164 -14.148 1 98.06 171 VAL B N 1
ATOM 3658 C CA . VAL B 1 171 ? -14.266 -6.32 -14.648 1 98.06 171 VAL B CA 1
ATOM 3659 C C . VAL B 1 171 ? -13.508 -5.938 -15.922 1 98.06 171 VAL B C 1
ATOM 3661 O O . VAL B 1 171 ? -14.094 -5.402 -16.859 1 98.06 171 VAL B O 1
ATOM 3664 N N . CYS B 1 172 ? -12.188 -6.191 -15.945 1 98.69 172 CYS B N 1
ATOM 3665 C CA . CYS B 1 172 ? -11.445 -5.734 -17.109 1 98.69 172 CYS B CA 1
ATOM 3666 C C . CYS B 1 172 ? -10.203 -6.59 -17.328 1 98.69 172 CYS B C 1
ATOM 3668 O O . CYS B 1 172 ? -9.812 -7.371 -16.469 1 98.69 172 CYS B O 1
ATOM 3670 N N . ALA B 1 173 ? -9.656 -6.508 -18.453 1 98.88 173 ALA B N 1
ATOM 3671 C CA . ALA B 1 173 ? -8.445 -7.207 -18.891 1 98.88 173 ALA B CA 1
ATOM 3672 C C . ALA B 1 173 ? -7.742 -6.434 -20 1 98.88 173 ALA B C 1
ATOM 3674 O O . ALA B 1 173 ? -8.312 -5.504 -20.578 1 98.88 173 ALA B O 1
ATOM 3675 N N . SER B 1 174 ? -6.508 -6.809 -20.25 1 98.81 174 SER B N 1
ATOM 3676 C CA . SER B 1 174 ? -5.785 -6.172 -21.344 1 98.81 174 SER B CA 1
ATOM 3677 C C . SER B 1 174 ? -6.281 -6.676 -22.703 1 98.81 174 SER B C 1
ATOM 3679 O O . SER B 1 174 ? -6.738 -7.812 -22.812 1 98.81 174 SER B O 1
ATOM 3681 N N . PRO B 1 175 ? -6.203 -5.852 -23.75 1 98.56 175 PRO B N 1
ATOM 3682 C CA . PRO B 1 175 ? -6.516 -6.324 -25.094 1 98.56 175 PRO B CA 1
ATOM 3683 C C . PRO B 1 175 ? -5.691 -7.547 -25.5 1 98.56 175 PRO B C 1
ATOM 3685 O O . PRO B 1 175 ? -6.211 -8.453 -26.156 1 98.56 175 PRO B O 1
ATOM 3688 N N . ASP B 1 176 ? -4.461 -7.574 -25.125 1 97.75 176 ASP B N 1
ATOM 3689 C CA . ASP B 1 176 ? -3.578 -8.695 -25.453 1 97.75 176 ASP B CA 1
ATOM 3690 C C . ASP B 1 176 ? -4.105 -10 -24.844 1 97.75 176 ASP B C 1
ATOM 3692 O O . ASP B 1 176 ? -4.109 -11.031 -25.516 1 97.75 176 ASP B O 1
ATOM 3696 N N . TYR B 1 177 ? -4.496 -9.906 -23.656 1 98.31 177 TYR B N 1
ATOM 3697 C CA . TYR B 1 177 ? -5.066 -11.094 -23.031 1 98.31 177 TYR B CA 1
ATOM 3698 C C . TYR B 1 177 ? -6.281 -11.586 -23.797 1 98.31 177 TYR B C 1
ATOM 3700 O O . TYR B 1 177 ? -6.402 -12.781 -24.094 1 98.31 177 TYR B O 1
ATOM 3708 N N . LEU B 1 178 ? -7.199 -10.711 -24.078 1 98.31 178 LEU B N 1
ATOM 3709 C CA . LEU B 1 178 ? -8.453 -11.062 -24.734 1 98.31 178 LEU B CA 1
ATOM 3710 C C . LEU B 1 178 ? -8.203 -11.594 -26.141 1 98.31 178 LEU B C 1
ATOM 3712 O O . LEU B 1 178 ? -8.906 -12.492 -26.609 1 98.31 178 LEU B O 1
ATOM 3716 N N . ALA B 1 179 ? -7.23 -11.055 -26.812 1 97.88 179 ALA B N 1
ATOM 3717 C CA . ALA B 1 179 ? -6.875 -11.531 -28.141 1 97.88 179 ALA B CA 1
ATOM 3718 C C . ALA B 1 179 ? -6.43 -12.984 -28.109 1 97.88 179 ALA B C 1
ATOM 3720 O O . ALA B 1 179 ? -6.723 -13.758 -29.016 1 97.88 179 ALA B O 1
ATOM 3721 N N . GLY B 1 180 ? -5.816 -13.352 -27.094 1 97.12 180 GLY B N 1
ATOM 3722 C CA . GLY B 1 180 ? -5.254 -14.688 -26.984 1 97.12 180 GLY B CA 1
ATOM 3723 C C . GLY B 1 180 ? -6.203 -15.688 -26.359 1 97.12 180 GLY B C 1
ATOM 3724 O O . GLY B 1 180 ? -6.105 -16.891 -26.609 1 97.12 180 GLY B O 1
ATOM 3725 N N . HIS B 1 181 ? -7.156 -15.234 -25.578 1 97.56 181 HIS B N 1
ATOM 3726 C CA . HIS B 1 181 ? -7.953 -16.156 -24.781 1 97.56 181 HIS B CA 1
ATOM 3727 C C . HIS B 1 181 ? -9.438 -16 -25.062 1 97.56 181 HIS B C 1
ATOM 3729 O O . HIS B 1 181 ? -10.266 -16.75 -24.547 1 97.56 181 HIS B O 1
ATOM 3735 N N . GLY B 1 182 ? -9.797 -15.031 -25.906 1 97.81 182 GLY B N 1
ATOM 3736 C CA . GLY B 1 182 ? -11.203 -14.727 -26.141 1 97.81 182 GLY B CA 1
ATOM 3737 C C . GLY B 1 182 ? -11.773 -13.734 -25.156 1 97.81 182 GLY B C 1
ATOM 3738 O O . GLY B 1 182 ? -11.156 -13.445 -24.125 1 97.81 182 GLY B O 1
ATOM 3739 N N . THR B 1 183 ? -12.906 -13.195 -25.453 1 98.19 183 THR B N 1
ATOM 3740 C CA . THR B 1 183 ? -13.594 -12.219 -24.609 1 98.19 183 THR B CA 1
ATOM 3741 C C . THR B 1 183 ? -14.82 -12.836 -23.969 1 98.19 183 THR B C 1
ATOM 3743 O O . THR B 1 183 ? -15.773 -13.211 -24.656 1 98.19 183 THR B O 1
ATOM 3746 N N . PRO B 1 184 ? -14.773 -12.945 -22.672 1 98.06 184 PRO B N 1
ATOM 3747 C CA . PRO B 1 184 ? -15.977 -13.445 -22.016 1 98.06 184 PRO B CA 1
ATOM 3748 C C . PRO B 1 184 ? -17.188 -12.516 -22.203 1 98.06 184 PRO B C 1
ATOM 3750 O O . PRO B 1 184 ? -17.031 -11.297 -22.203 1 98.06 184 PRO B O 1
ATOM 3753 N N . ARG B 1 185 ? -18.359 -13.117 -22.328 1 96.38 185 ARG B N 1
ATOM 3754 C CA . ARG B 1 185 ? -19.578 -12.344 -22.531 1 96.38 185 ARG B CA 1
ATOM 3755 C C . ARG B 1 185 ? -20.594 -12.617 -21.422 1 96.38 185 ARG B C 1
ATOM 3757 O O . ARG B 1 185 ? -21.547 -11.852 -21.25 1 96.38 185 ARG B O 1
ATOM 3764 N N . ARG B 1 186 ? -20.453 -13.727 -20.797 1 96.94 186 ARG B N 1
ATOM 3765 C CA . ARG B 1 186 ? -21.266 -14.102 -19.641 1 96.94 186 ARG B CA 1
ATOM 3766 C C . ARG B 1 186 ? -20.391 -14.359 -18.422 1 96.94 186 ARG B C 1
ATOM 3768 O O . ARG B 1 186 ? -19.234 -14.742 -18.547 1 96.94 186 ARG B O 1
ATOM 3775 N N . THR B 1 187 ? -20.953 -14.133 -17.234 1 97.56 187 THR B N 1
ATOM 3776 C CA . THR B 1 187 ? -20.234 -14.398 -15.992 1 97.56 187 THR B CA 1
ATOM 3777 C C . THR B 1 187 ? -19.75 -15.852 -15.953 1 97.56 187 THR B C 1
ATOM 3779 O O . THR B 1 187 ? -18.688 -16.141 -15.406 1 97.56 187 THR B O 1
ATOM 3782 N N . GLY B 1 188 ? -20.5 -16.688 -16.516 1 96.62 188 GLY B N 1
ATOM 3783 C CA . GLY B 1 188 ? -20.125 -18.094 -16.562 1 96.62 188 GLY B CA 1
ATOM 3784 C C . GLY B 1 188 ? -18.875 -18.344 -17.375 1 96.62 188 GLY B C 1
ATOM 3785 O O . GLY B 1 188 ? -18.188 -19.344 -17.172 1 96.62 188 GLY B O 1
ATOM 3786 N N . ASP B 1 189 ? -18.578 -17.484 -18.375 1 97.69 189 ASP B N 1
ATOM 3787 C CA . ASP B 1 189 ? -17.391 -17.609 -19.203 1 97.69 189 ASP B CA 1
ATOM 3788 C C . ASP B 1 189 ? -16.125 -17.422 -18.359 1 97.69 189 ASP B C 1
ATOM 3790 O O . ASP B 1 189 ? -15.031 -17.828 -18.766 1 97.69 189 ASP B O 1
ATOM 3794 N N . LEU B 1 190 ? -16.234 -16.797 -17.203 1 97.62 190 LEU B N 1
ATOM 3795 C CA . LEU B 1 190 ? -15.078 -16.438 -16.391 1 97.62 190 LEU B CA 1
ATOM 3796 C C . LEU B 1 190 ? -14.367 -17.688 -15.883 1 97.62 190 LEU B C 1
ATOM 3798 O O . LEU B 1 190 ? -13.156 -17.656 -15.656 1 97.62 190 LEU B O 1
ATOM 3802 N N . ALA B 1 191 ? -15.055 -18.734 -15.742 1 94.81 191 ALA B N 1
ATOM 3803 C CA . ALA B 1 191 ? -14.484 -19.984 -15.273 1 94.81 191 ALA B CA 1
ATOM 3804 C C . ALA B 1 191 ? -13.43 -20.5 -16.25 1 94.81 191 ALA B C 1
ATOM 3806 O O . ALA B 1 191 ? -12.57 -21.312 -15.875 1 94.81 191 ALA B O 1
ATOM 3807 N N . GLY B 1 192 ? -13.516 -20.094 -17.469 1 96 192 GLY B N 1
ATOM 3808 C CA . GLY B 1 192 ? -12.562 -20.5 -18.484 1 96 192 GLY B CA 1
ATOM 3809 C C . GLY B 1 192 ? -11.398 -19.531 -18.641 1 96 192 GLY B C 1
ATOM 3810 O O . GLY B 1 192 ? -10.57 -19.688 -19.531 1 96 192 GLY B O 1
ATOM 3811 N N . HIS B 1 193 ? -11.359 -18.547 -17.781 1 97.69 193 HIS B N 1
ATOM 3812 C CA . HIS B 1 193 ? -10.336 -17.5 -17.859 1 97.69 193 HIS B CA 1
ATOM 3813 C C . HIS B 1 193 ? -9.492 -17.453 -16.594 1 97.69 193 HIS B C 1
ATOM 3815 O O . HIS B 1 193 ? -9.828 -18.094 -15.594 1 97.69 193 HIS B O 1
ATOM 3821 N N . ASN B 1 194 ? -8.312 -16.828 -16.719 1 98.06 194 ASN B N 1
ATOM 3822 C CA . ASN B 1 194 ? -7.449 -16.578 -15.562 1 98.06 194 ASN B CA 1
ATOM 3823 C C . ASN B 1 194 ? -7.906 -15.352 -14.789 1 98.06 194 ASN B C 1
ATOM 3825 O O . ASN B 1 194 ? -7.602 -14.219 -15.164 1 98.06 194 ASN B O 1
ATOM 3829 N N . CYS B 1 195 ? -8.586 -15.578 -13.688 1 98.31 195 CYS B N 1
ATOM 3830 C CA . CYS B 1 195 ? -9.133 -14.5 -12.875 1 98.31 195 CYS B CA 1
ATOM 3831 C C . CYS B 1 195 ? -8.242 -14.219 -11.672 1 98.31 195 CYS B C 1
ATOM 3833 O O . CYS B 1 195 ? -8.141 -15.055 -10.766 1 98.31 195 CYS B O 1
ATOM 3835 N N . LEU B 1 196 ? -7.613 -13.047 -11.68 1 97.81 196 LEU B N 1
ATOM 3836 C CA . LEU B 1 196 ? -6.68 -12.672 -10.617 1 97.81 196 LEU B CA 1
ATOM 3837 C C . LEU B 1 196 ? -7.422 -12.156 -9.391 1 97.81 196 LEU B C 1
ATOM 3839 O O . LEU B 1 196 ? -8.281 -11.281 -9.5 1 97.81 196 LEU B O 1
ATOM 3843 N N . GLY B 1 197 ? -7.047 -12.609 -8.258 1 95.94 197 GLY B N 1
ATOM 3844 C CA . GLY B 1 197 ? -7.902 -12.445 -7.09 1 95.94 197 GLY B CA 1
ATOM 3845 C C . GLY B 1 197 ? -7.371 -11.422 -6.105 1 95.94 197 GLY B C 1
ATOM 3846 O O . GLY B 1 197 ? -6.16 -11.328 -5.891 1 95.94 197 GLY B O 1
ATOM 3847 N N . TYR B 1 198 ? -8.266 -10.695 -5.562 1 95.06 198 TYR B N 1
ATOM 3848 C CA . TYR B 1 198 ? -8 -9.797 -4.441 1 95.06 198 TYR B CA 1
ATOM 3849 C C . TYR B 1 198 ? -8.281 -10.492 -3.111 1 95.06 198 TYR B C 1
ATOM 3851 O O . TYR B 1 198 ? -9.367 -11.039 -2.908 1 95.06 198 TYR B O 1
ATOM 3859 N N . THR B 1 199 ? -7.363 -10.367 -2.156 1 92.19 199 THR B N 1
ATOM 3860 C CA . THR B 1 199 ? -7.434 -11.281 -1.02 1 92.19 199 THR B CA 1
ATOM 3861 C C . THR B 1 199 ? -8.141 -10.617 0.159 1 92.19 199 THR B C 1
ATOM 3863 O O . THR B 1 199 ? -8.5 -11.289 1.13 1 92.19 199 THR B O 1
ATOM 3866 N N . LEU B 1 200 ? -8.43 -9.336 0.103 1 88.5 200 LEU B N 1
ATOM 3867 C CA . LEU B 1 200 ? -8.977 -8.656 1.272 1 88.5 200 LEU B CA 1
ATOM 3868 C C . LEU B 1 200 ? -10.445 -8.297 1.054 1 88.5 200 LEU B C 1
ATOM 3870 O O . LEU B 1 200 ? -10.984 -7.438 1.75 1 88.5 200 LEU B O 1
ATOM 3874 N N . SER B 1 201 ? -11.102 -8.891 0.127 1 86.25 201 SER B N 1
ATOM 3875 C CA . SER B 1 201 ? -12.492 -8.57 -0.169 1 86.25 201 SER B CA 1
ATOM 3876 C C . SER B 1 201 ? -13.414 -9.742 0.166 1 86.25 201 SER B C 1
ATOM 3878 O O . SER B 1 201 ? -13.07 -10.898 -0.083 1 86.25 201 SER B O 1
ATOM 3880 N N . ALA B 1 202 ? -14.555 -9.391 0.626 1 78.56 202 ALA B N 1
ATOM 3881 C CA . ALA B 1 202 ? -15.586 -10.414 0.821 1 78.56 202 ALA B CA 1
ATOM 3882 C C . ALA B 1 202 ? -16.281 -10.75 -0.495 1 78.56 202 ALA B C 1
ATOM 3884 O O . ALA B 1 202 ? -16.953 -11.773 -0.6 1 78.56 202 ALA B O 1
ATOM 3885 N N . MET B 1 203 ? -16.109 -9.953 -1.468 1 83.5 203 MET B N 1
ATOM 3886 C CA . MET B 1 203 ? -16.844 -10.094 -2.725 1 83.5 203 MET B CA 1
ATOM 3887 C C . MET B 1 203 ? -16.047 -10.938 -3.719 1 83.5 203 MET B C 1
ATOM 3889 O O . MET B 1 203 ? -16.594 -11.367 -4.742 1 83.5 203 MET B O 1
ATOM 3893 N N . GLN B 1 204 ? -14.805 -11.094 -3.453 1 87.31 204 GLN B N 1
ATOM 3894 C CA . GLN B 1 204 ? -13.984 -11.891 -4.363 1 87.31 204 GLN B CA 1
ATOM 3895 C C . GLN B 1 204 ? -12.961 -12.719 -3.594 1 87.31 204 GLN B C 1
ATOM 3897 O O . GLN B 1 204 ? -12.484 -12.305 -2.539 1 87.31 204 GLN B O 1
ATOM 3902 N N . ASP B 1 205 ? -12.812 -13.883 -3.979 1 79.31 205 ASP B N 1
ATOM 3903 C CA . ASP B 1 205 ? -11.711 -14.719 -3.518 1 79.31 205 ASP B CA 1
ATOM 3904 C C . ASP B 1 205 ? -11.172 -15.594 -4.652 1 79.31 205 ASP B C 1
ATOM 3906 O O . ASP B 1 205 ? -11.445 -15.336 -5.824 1 79.31 205 ASP B O 1
ATOM 3910 N N . ARG B 1 206 ? -10.367 -16.547 -4.297 1 83.06 206 ARG B N 1
ATOM 3911 C CA . ARG B 1 206 ? -9.664 -17.359 -5.277 1 83.06 206 ARG B CA 1
ATOM 3912 C C . ARG B 1 206 ? -10.641 -18.219 -6.074 1 83.06 206 ARG B C 1
ATOM 3914 O O . ARG B 1 206 ? -10.375 -18.562 -7.227 1 83.06 206 ARG B O 1
ATOM 3921 N N . LYS B 1 207 ? -11.789 -18.406 -5.512 1 89.06 207 LYS B N 1
ATOM 3922 C CA . LYS B 1 207 ? -12.641 -19.438 -6.109 1 89.06 207 LYS B CA 1
ATOM 3923 C C . LYS B 1 207 ? -13.938 -18.828 -6.645 1 89.06 207 LYS B C 1
ATOM 3925 O O . LYS B 1 207 ? -14.625 -19.438 -7.457 1 89.06 207 L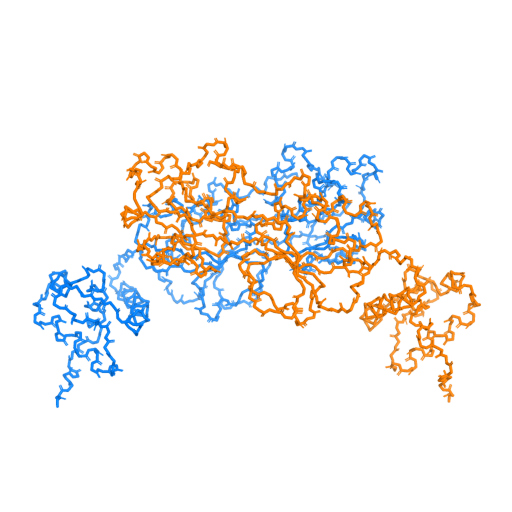YS B O 1
ATOM 3930 N N . HIS B 1 208 ? -14.234 -17.641 -6.109 1 93.88 208 HIS B N 1
ATOM 3931 C CA 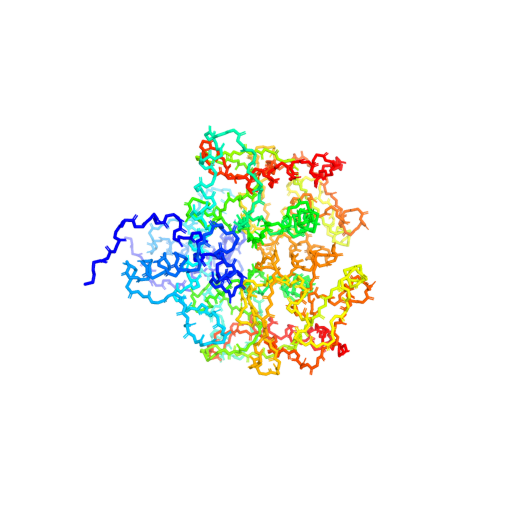. HIS B 1 208 ? -15.516 -17.078 -6.508 1 93.88 208 HIS B CA 1
ATOM 3932 C C . HIS B 1 208 ? -15.438 -15.555 -6.598 1 93.88 208 HIS B C 1
ATOM 3934 O O . HIS B 1 208 ? -14.758 -14.906 -5.793 1 93.88 208 HIS B O 1
ATOM 3940 N N . TRP B 1 209 ? -16.125 -15.039 -7.535 1 97.12 209 TRP B N 1
ATOM 3941 C CA . TRP B 1 209 ? -16.438 -13.617 -7.625 1 97.12 209 TRP B CA 1
ATOM 3942 C C . TRP B 1 209 ? -17.938 -13.375 -7.477 1 97.12 209 TRP B C 1
ATOM 3944 O O . TRP B 1 209 ? -18.75 -14.195 -7.914 1 97.12 209 TRP B O 1
ATOM 3954 N N . ARG B 1 210 ? -18.266 -12.32 -6.867 1 96.25 210 ARG B N 1
ATOM 3955 C CA . ARG B 1 210 ? -19.672 -12.016 -6.648 1 96.25 210 ARG B CA 1
ATOM 3956 C C . ARG B 1 210 ? -20.156 -10.961 -7.633 1 96.25 210 ARG B C 1
ATOM 3958 O O . ARG B 1 210 ? -19.453 -10 -7.934 1 96.25 210 ARG B O 1
ATOM 3965 N N . PHE B 1 211 ? -21.344 -11.234 -8.148 1 96.38 211 PHE B N 1
ATOM 3966 C CA . PHE B 1 211 ? -22 -10.336 -9.086 1 96.38 211 PHE B CA 1
ATOM 3967 C C . PHE B 1 211 ? -23.422 -10.008 -8.617 1 96.38 211 PHE B C 1
ATOM 3969 O O . PHE B 1 211 ? -23.859 -10.516 -7.586 1 96.38 211 PHE B O 1
ATOM 3976 N N . GLY B 1 212 ? -24.016 -9.094 -9.344 1 94.5 212 GLY B N 1
ATOM 3977 C CA . GLY B 1 212 ? -25.297 -8.562 -8.922 1 94.5 212 GLY B CA 1
ATOM 3978 C C . GLY B 1 212 ? -25.188 -7.367 -7.996 1 94.5 212 GLY B C 1
ATOM 3979 O O . GLY B 1 212 ? -24.266 -7.309 -7.168 1 94.5 212 GLY B O 1
ATOM 3980 N N . GLU B 1 213 ? -26.078 -6.539 -8.086 1 87.19 213 GLU B N 1
ATOM 3981 C CA . GLU B 1 213 ? -26.016 -5.297 -7.32 1 87.19 213 GLU B CA 1
ATOM 3982 C C . GLU B 1 213 ? -25.797 -5.578 -5.836 1 87.19 213 GLU B C 1
ATOM 3984 O O . GLU B 1 213 ? -25.062 -4.859 -5.164 1 87.19 213 GLU B O 1
ATOM 3989 N N . ARG B 1 214 ? -26.375 -6.652 -5.367 1 88.19 214 ARG B N 1
ATOM 3990 C CA . ARG B 1 214 ? -26.281 -6.992 -3.951 1 88.19 214 ARG B CA 1
ATOM 3991 C C . ARG B 1 214 ? -25.172 -8.008 -3.711 1 88.19 214 ARG B C 1
ATOM 3993 O O . ARG B 1 214 ? -24.969 -8.461 -2.582 1 88.19 214 ARG B O 1
ATOM 4000 N N . GLY B 1 215 ? -24.516 -8.367 -4.734 1 90.88 215 GLY B N 1
ATOM 4001 C CA . GLY B 1 215 ? -23.453 -9.359 -4.598 1 90.88 215 GLY B CA 1
ATOM 4002 C C . GLY B 1 215 ? -23.984 -10.75 -4.293 1 90.88 215 GLY B C 1
ATOM 4003 O O . GLY B 1 215 ? -23.312 -11.547 -3.627 1 90.88 215 GLY B O 1
ATOM 4004 N N . ASP B 1 216 ? -25.125 -11.055 -4.742 1 92.38 216 ASP B N 1
ATOM 4005 C CA . ASP B 1 216 ? -25.781 -12.297 -4.348 1 92.38 216 ASP B CA 1
ATOM 4006 C C . ASP B 1 216 ? -25.516 -13.406 -5.352 1 92.38 216 ASP B C 1
ATOM 4008 O O . ASP B 1 216 ? -25.875 -14.562 -5.121 1 92.38 216 ASP B O 1
ATOM 4012 N N . ILE B 1 217 ? -24.938 -13.141 -6.492 1 95.25 217 ILE B N 1
ATOM 4013 C CA . ILE B 1 217 ? -24.609 -14.125 -7.523 1 95.25 217 ILE B CA 1
ATOM 4014 C C . ILE B 1 217 ? -23.156 -14.562 -7.383 1 95.25 217 ILE B C 1
ATOM 4016 O O . ILE B 1 217 ? -22.234 -13.766 -7.57 1 95.25 217 ILE B O 1
ATOM 4020 N N . ARG B 1 218 ? -22.969 -15.742 -7.07 1 95.19 218 ARG B N 1
ATOM 4021 C CA . ARG B 1 218 ? -21.641 -16.312 -6.914 1 95.19 218 ARG B CA 1
ATOM 4022 C C . ARG B 1 218 ? -21.188 -17.016 -8.195 1 95.19 218 ARG B C 1
ATOM 4024 O O . ARG B 1 218 ? -21.859 -17.922 -8.672 1 95.19 218 ARG B O 1
ATOM 4031 N N . VAL B 1 219 ? -20.141 -16.609 -8.75 1 96.44 219 VAL B N 1
ATOM 4032 C CA . VAL B 1 219 ? -19.609 -17.141 -10.008 1 96.44 219 VAL B CA 1
ATOM 4033 C C . VAL B 1 219 ? -18.281 -17.844 -9.75 1 96.44 219 VAL B C 1
ATOM 4035 O O . VAL B 1 219 ? -17.344 -17.234 -9.211 1 96.44 219 VAL B O 1
ATOM 4038 N N . PRO B 1 220 ? -18.172 -19.094 -10.055 1 94.75 220 PRO B N 1
ATOM 4039 C CA . PRO B 1 220 ? -16.891 -19.766 -9.906 1 94.75 220 PRO B CA 1
ATOM 4040 C C . PRO B 1 220 ? -15.812 -19.188 -10.82 1 94.75 220 PRO B C 1
ATOM 4042 O O . PRO B 1 220 ? -16.062 -18.922 -11.992 1 94.75 220 PRO B O 1
ATOM 4045 N N . VAL B 1 221 ? -14.68 -18.922 -10.211 1 95.62 221 VAL B N 1
ATOM 4046 C CA . VAL B 1 221 ? -13.523 -18.469 -10.969 1 95.62 221 VAL B CA 1
ATOM 4047 C C . VAL B 1 221 ? -12.266 -19.203 -10.5 1 95.62 221 VAL B C 1
ATOM 4049 O O . VAL B 1 221 ? -12.328 -20.031 -9.586 1 95.62 221 VAL B O 1
ATOM 4052 N N . HIS B 1 222 ? -11.219 -19.016 -11.234 1 92.88 222 HIS B N 1
ATOM 4053 C CA . HIS B 1 222 ? -9.891 -19.484 -10.844 1 92.88 222 HIS B CA 1
ATOM 4054 C C . HIS B 1 222 ? -8.805 -18.562 -11.398 1 92.88 222 HIS B C 1
ATOM 4056 O O . HIS B 1 222 ? -9.039 -17.844 -12.367 1 92.88 222 HIS B O 1
ATOM 4062 N N . GLY B 1 223 ? -7.703 -18.609 -10.766 1 94.31 223 GLY B N 1
ATOM 4063 C CA . GLY B 1 223 ? -6.582 -17.797 -11.219 1 94.31 223 GLY B CA 1
ATOM 4064 C C . GLY B 1 223 ? -5.277 -18.141 -10.523 1 94.31 223 GLY B C 1
ATOM 4065 O O . GLY B 1 223 ? -5.273 -18.844 -9.508 1 94.31 223 GLY B O 1
ATOM 4066 N N . ASN B 1 224 ? -4.254 -17.641 -11.117 1 96.06 224 ASN B N 1
ATOM 4067 C CA . ASN B 1 224 ? -2.934 -18.047 -10.641 1 96.06 224 ASN B CA 1
ATOM 4068 C C . ASN B 1 224 ? -2.193 -16.891 -9.984 1 96.06 224 ASN B C 1
ATOM 4070 O O . ASN B 1 224 ? -0.97 -16.922 -9.836 1 96.06 224 ASN B O 1
ATOM 4074 N N . LEU B 1 225 ? -2.912 -15.82 -9.656 1 97.44 225 LEU B N 1
ATOM 4075 C CA . LEU B 1 225 ? -2.35 -14.703 -8.898 1 97.44 225 LEU B CA 1
ATOM 4076 C C . LEU B 1 225 ? -3.363 -14.156 -7.898 1 97.44 225 LEU B C 1
ATOM 4078 O O . LEU B 1 225 ? -4.527 -13.938 -8.242 1 97.44 225 LEU B O 1
ATOM 4082 N N . LEU B 1 226 ? -2.912 -14.047 -6.715 1 96.5 226 LEU B N 1
ATOM 4083 C CA . LEU B 1 226 ? -3.639 -13.383 -5.641 1 96.5 226 LEU B CA 1
ATOM 4084 C C . LEU B 1 226 ? -2.812 -12.242 -5.055 1 96.5 226 LEU B C 1
ATOM 4086 O O . LEU B 1 226 ? -1.582 -12.32 -5.008 1 96.5 226 LEU B O 1
ATOM 4090 N N . ALA B 1 227 ? -3.482 -11.195 -4.688 1 96.5 227 ALA B N 1
ATOM 4091 C CA . ALA B 1 227 ? -2.773 -10.094 -4.039 1 96.5 227 ALA B CA 1
ATOM 4092 C C . ALA B 1 227 ? -3.699 -9.32 -3.102 1 96.5 227 ALA B C 1
ATOM 4094 O O . ALA B 1 227 ? -4.91 -9.266 -3.324 1 96.5 227 ALA B O 1
ATOM 4095 N N . ASN B 1 228 ? -3.111 -8.672 -2.105 1 94.06 228 ASN B N 1
ATOM 4096 C CA . ASN B 1 228 ? -3.867 -7.82 -1.194 1 94.06 228 ASN B CA 1
ATOM 4097 C C . ASN B 1 228 ? -3.838 -6.359 -1.636 1 94.06 228 ASN B C 1
ATOM 4099 O O . ASN B 1 228 ? -4.062 -5.457 -0.827 1 94.06 228 ASN B O 1
ATOM 4103 N N . ASN B 1 229 ? -3.518 -6.191 -2.85 1 95.56 229 ASN B N 1
ATOM 4104 C CA . ASN B 1 229 ? -3.361 -4.844 -3.393 1 95.56 229 ASN B CA 1
ATOM 4105 C C . ASN B 1 229 ? -3.91 -4.746 -4.812 1 95.56 229 ASN B C 1
ATOM 4107 O O . ASN B 1 229 ? -3.494 -5.496 -5.699 1 95.56 229 ASN B O 1
ATOM 4111 N N . GLY B 1 230 ? -4.785 -3.793 -5.008 1 96.19 230 GLY B N 1
ATOM 4112 C CA . GLY B 1 230 ? -5.43 -3.641 -6.305 1 96.19 230 GLY B CA 1
ATOM 4113 C C . GLY B 1 230 ? -4.484 -3.152 -7.387 1 96.19 230 GLY B C 1
ATOM 4114 O O . GLY B 1 230 ? -4.594 -3.555 -8.547 1 96.19 230 GLY B O 1
ATOM 4115 N N . ASP B 1 231 ? -3.561 -2.303 -7.043 1 96.94 231 ASP B N 1
ATOM 4116 C CA . ASP B 1 231 ? -2.598 -1.797 -8.016 1 96.94 231 ASP B CA 1
ATOM 4117 C C . ASP B 1 231 ? -1.708 -2.92 -8.547 1 96.94 231 ASP B C 1
ATOM 4119 O O . ASP B 1 231 ? -1.337 -2.926 -9.719 1 96.94 231 ASP B O 1
ATOM 4123 N N . ALA B 1 232 ? -1.339 -3.781 -7.656 1 97.31 232 ALA B N 1
ATOM 4124 C CA . ALA B 1 232 ? -0.538 -4.926 -8.078 1 97.31 232 ALA B CA 1
ATOM 4125 C C . ALA B 1 232 ? -1.301 -5.793 -9.07 1 97.31 232 ALA B C 1
ATOM 4127 O O . ALA B 1 232 ? -0.734 -6.25 -10.07 1 97.31 232 ALA B O 1
ATOM 4128 N N . LEU B 1 233 ? -2.516 -6.031 -8.781 1 97.88 233 LEU B N 1
ATOM 4129 C CA . LEU B 1 233 ? -3.34 -6.812 -9.703 1 97.88 233 LEU B CA 1
ATOM 4130 C C . LEU B 1 233 ? -3.482 -6.105 -11.039 1 97.88 233 LEU B C 1
ATOM 4132 O O . LEU B 1 233 ? -3.455 -6.746 -12.094 1 97.88 233 LEU B O 1
ATOM 4136 N N . MET B 1 234 ? -3.67 -4.797 -10.977 1 98.31 234 MET B N 1
ATOM 4137 C CA . MET B 1 234 ? -3.766 -4.035 -12.219 1 98.31 234 MET B CA 1
ATOM 4138 C C . MET B 1 234 ? -2.488 -4.172 -13.039 1 98.31 234 MET B C 1
ATOM 4140 O O . MET B 1 234 ? -2.543 -4.344 -14.258 1 98.31 234 MET B O 1
ATOM 4144 N N . ALA B 1 235 ? -1.355 -4.098 -12.414 1 97.69 235 ALA B N 1
ATOM 4145 C CA . ALA B 1 235 ? -0.08 -4.246 -13.117 1 97.69 235 ALA B CA 1
ATOM 4146 C C . ALA B 1 235 ? 0.001 -5.594 -13.828 1 97.69 235 ALA B C 1
ATOM 4148 O O . ALA B 1 235 ? 0.448 -5.672 -14.969 1 97.69 235 ALA B O 1
ATOM 4149 N N . ALA B 1 236 ? -0.412 -6.605 -13.125 1 98 236 ALA B N 1
ATOM 4150 C CA . ALA B 1 236 ? -0.4 -7.945 -13.711 1 98 236 ALA B CA 1
ATOM 4151 C C . ALA B 1 236 ? -1.36 -8.031 -14.891 1 98 236 ALA B C 1
ATOM 4153 O O . ALA B 1 236 ? -1.033 -8.633 -15.922 1 98 236 ALA B O 1
ATOM 4154 N N . ALA B 1 237 ? -2.52 -7.457 -14.75 1 98.69 237 ALA B N 1
ATOM 4155 C CA . ALA B 1 237 ? -3.504 -7.465 -15.828 1 98.69 237 ALA B CA 1
ATOM 4156 C C . ALA B 1 237 ? -2.984 -6.719 -17.047 1 98.69 237 ALA B C 1
ATOM 4158 O O . ALA B 1 237 ? -3.156 -7.172 -18.188 1 98.69 237 ALA B O 1
ATOM 4159 N N . LEU B 1 238 ? -2.363 -5.594 -16.812 1 98.44 238 LEU B N 1
ATOM 4160 C CA . LEU B 1 238 ? -1.777 -4.812 -17.906 1 98.44 238 LEU B CA 1
ATOM 4161 C C . LEU B 1 238 ? -0.747 -5.637 -18.672 1 98.44 238 LEU B C 1
ATOM 4163 O O . LEU B 1 238 ? -0.602 -5.48 -19.891 1 98.44 238 LEU B O 1
ATOM 4167 N N . GLY B 1 239 ? -0.106 -6.512 -17.953 1 97.38 239 GLY B N 1
ATOM 4168 C CA . GLY B 1 239 ? 0.884 -7.387 -18.562 1 97.38 239 GLY B CA 1
ATOM 4169 C C . GLY B 1 239 ? 0.274 -8.594 -19.25 1 97.38 239 GLY B C 1
ATOM 4170 O O . GLY B 1 239 ? 0.994 -9.469 -19.734 1 97.38 239 GLY B O 1
ATOM 4171 N N . GLY B 1 240 ? -1 -8.664 -19.203 1 98.12 240 GLY B N 1
ATOM 4172 C CA . GLY B 1 240 ? -1.699 -9.703 -19.938 1 98.12 240 GLY B CA 1
ATOM 4173 C C . GLY B 1 240 ? -1.854 -10.992 -19.156 1 98.12 240 GLY B C 1
ATOM 4174 O O . GLY B 1 240 ? -1.962 -12.078 -19.734 1 98.12 240 GLY B O 1
ATOM 4175 N N . GLN B 1 241 ? -1.817 -10.938 -17.844 1 98.31 241 GLN B N 1
ATOM 4176 C CA . GLN B 1 241 ? -1.854 -12.172 -17.062 1 98.31 241 GLN B CA 1
ATOM 4177 C C . GLN B 1 241 ? -3.277 -12.711 -16.953 1 98.31 241 GLN B C 1
ATOM 4179 O O . GLN B 1 241 ? -3.484 -13.922 -16.859 1 98.31 241 GLN B O 1
ATOM 4184 N N . GLY B 1 242 ? -4.219 -11.758 -16.891 1 98.56 242 GLY B N 1
ATOM 4185 C CA . GLY B 1 242 ? -5.578 -12.242 -16.719 1 98.56 242 GLY B CA 1
ATOM 4186 C C . GLY B 1 242 ? -6.594 -11.133 -16.531 1 98.56 242 GLY B C 1
ATOM 4187 O O . GLY B 1 242 ? -6.348 -9.992 -16.938 1 98.56 242 GLY B O 1
ATOM 4188 N N . ILE B 1 243 ? -7.77 -11.562 -16.016 1 98.69 243 ILE B N 1
ATOM 4189 C CA . ILE B 1 243 ? -8.914 -10.688 -15.781 1 98.69 243 ILE B CA 1
ATOM 4190 C C . ILE B 1 243 ? -8.938 -10.258 -14.312 1 98.69 243 ILE B C 1
ATOM 4192 O O . ILE B 1 243 ? -8.664 -11.062 -13.422 1 98.69 243 ILE B O 1
ATOM 4196 N N . ILE B 1 244 ? -9.234 -9.016 -14.094 1 98.38 244 ILE B N 1
ATOM 4197 C CA . ILE B 1 244 ? -9.32 -8.531 -12.719 1 98.38 244 ILE B CA 1
ATOM 4198 C C . ILE B 1 244 ? -10.695 -7.898 -12.484 1 98.38 244 ILE B C 1
ATOM 4200 O O . ILE B 1 244 ? -11.391 -7.543 -13.438 1 98.38 244 ILE B O 1
ATOM 4204 N N . TYR B 1 245 ? -11.117 -7.867 -11.242 1 97.56 245 TYR B N 1
ATOM 4205 C CA . TYR B 1 245 ? -12.336 -7.273 -10.695 1 97.56 245 TYR B CA 1
ATOM 4206 C C . TYR B 1 245 ? -12 -6.199 -9.672 1 97.56 245 TYR B C 1
ATOM 4208 O O . TYR B 1 245 ? -11.742 -6.504 -8.508 1 97.56 245 TYR B O 1
ATOM 4216 N N . GLN B 1 246 ? -12 -4.93 -10.148 1 96.19 246 GLN B N 1
ATOM 4217 C CA . GLN B 1 246 ? -11.406 -3.859 -9.352 1 96.19 246 GLN B CA 1
ATOM 4218 C C . GLN B 1 246 ? -12.32 -2.639 -9.305 1 96.19 246 GLN B C 1
ATOM 4220 O O . GLN B 1 246 ? -13.141 -2.436 -10.203 1 96.19 246 GLN B O 1
ATOM 4225 N N . PRO B 1 247 ? -12.172 -1.806 -8.18 1 94.5 247 PRO B N 1
ATOM 4226 C CA . PRO B 1 247 ? -12.812 -0.486 -8.234 1 94.5 247 PRO B CA 1
ATOM 4227 C C . PRO B 1 247 ? -12.359 0.332 -9.445 1 94.5 247 PRO B C 1
ATOM 4229 O O . PRO B 1 247 ? -11.188 0.293 -9.82 1 94.5 247 PRO B O 1
ATOM 4232 N N . HIS B 1 248 ? -13.297 1.06 -10.008 1 94.06 248 HIS B N 1
ATOM 4233 C CA . HIS B 1 248 ? -13.031 1.861 -11.195 1 94.06 248 HIS B CA 1
ATOM 4234 C C . HIS B 1 248 ? -11.875 2.824 -10.969 1 94.06 248 HIS B C 1
ATOM 4236 O O . HIS B 1 248 ? -11.055 3.041 -11.867 1 94.06 248 HIS B O 1
ATOM 4242 N N . PHE B 1 249 ? -11.758 3.336 -9.789 1 92.5 249 PHE B N 1
ATOM 4243 C CA . PHE B 1 249 ? -10.75 4.363 -9.531 1 92.5 249 PHE B CA 1
ATOM 4244 C C . PHE B 1 249 ? -9.344 3.785 -9.625 1 92.5 249 PHE B C 1
ATOM 4246 O O . PHE B 1 249 ? -8.375 4.527 -9.766 1 92.5 249 PHE B O 1
ATOM 4253 N N . ILE B 1 250 ? -9.227 2.525 -9.516 1 95.75 250 ILE B N 1
ATOM 4254 C CA . ILE B 1 250 ? -7.918 1.89 -9.617 1 95.75 250 ILE B CA 1
ATOM 4255 C C . ILE B 1 250 ? -7.539 1.725 -11.086 1 95.75 250 ILE B C 1
ATOM 4257 O O . ILE B 1 250 ? -6.371 1.872 -11.453 1 95.75 250 ILE B O 1
ATOM 4261 N N . VAL B 1 251 ? -8.539 1.471 -11.969 1 97 251 VAL B N 1
ATOM 4262 C CA . VAL B 1 251 ? -8.234 1.033 -13.328 1 97 251 VAL B CA 1
ATOM 4263 C C . VAL B 1 251 ? -8.617 2.127 -14.32 1 97 251 VAL B C 1
ATOM 4265 O O . VAL B 1 251 ? -8.438 1.962 -15.531 1 97 251 VAL B O 1
ATOM 4268 N N . ALA B 1 252 ? -9.109 3.25 -13.883 1 95.25 252 ALA B N 1
ATOM 4269 C CA . ALA B 1 252 ? -9.672 4.293 -14.742 1 95.25 252 ALA B CA 1
ATOM 4270 C C . ALA B 1 252 ? -8.656 4.746 -15.789 1 95.25 252 ALA B C 1
ATOM 4272 O O . ALA B 1 252 ? -8.961 4.785 -16.984 1 95.25 252 ALA B O 1
ATOM 4273 N N . ASP B 1 253 ? -7.457 5.055 -15.383 1 94.31 253 ASP B N 1
ATOM 4274 C CA . ASP B 1 253 ? -6.434 5.547 -16.297 1 94.31 253 ASP B CA 1
ATOM 4275 C C . ASP B 1 253 ? -6.094 4.5 -17.359 1 94.31 253 ASP B C 1
ATOM 4277 O O . ASP B 1 253 ? -5.938 4.824 -18.531 1 94.31 253 ASP B O 1
ATOM 4281 N N . ALA B 1 254 ? -5.949 3.287 -16.891 1 97.19 254 ALA B N 1
ATOM 4282 C CA . ALA B 1 254 ? -5.609 2.201 -17.797 1 97.19 254 ALA B CA 1
ATOM 4283 C C . ALA B 1 254 ? -6.723 1.972 -18.828 1 97.19 254 ALA B C 1
ATOM 4285 O O . ALA B 1 254 ? -6.461 1.633 -19.984 1 97.19 254 ALA B O 1
ATOM 4286 N N . LEU B 1 255 ? -7.949 2.127 -18.406 1 97.31 255 LEU B N 1
ATOM 4287 C CA . LEU B 1 255 ? -9.086 2.018 -19.312 1 97.31 255 LEU B CA 1
ATOM 4288 C C . LEU B 1 255 ? -9.094 3.158 -20.312 1 97.31 255 LEU B C 1
ATOM 4290 O O . LEU B 1 255 ? -9.273 2.932 -21.516 1 97.31 255 LEU B O 1
ATOM 4294 N N . ASP B 1 256 ? -8.828 4.32 -19.875 1 95.81 256 ASP B N 1
ATOM 4295 C CA . ASP B 1 256 ? -8.836 5.504 -20.734 1 95.81 256 ASP B CA 1
ATOM 4296 C C . ASP B 1 256 ? -7.742 5.422 -21.797 1 95.81 256 ASP B C 1
ATOM 4298 O O . ASP B 1 256 ? -7.949 5.84 -22.938 1 95.81 256 ASP B O 1
ATOM 4302 N N . ARG B 1 257 ? -6.656 4.832 -21.406 1 96.44 257 ARG B N 1
ATOM 4303 C CA . ARG B 1 257 ? -5.508 4.777 -22.312 1 96.44 257 ARG B CA 1
ATOM 4304 C C . ARG B 1 257 ? -5.547 3.518 -23.172 1 96.44 257 ARG B C 1
ATOM 4306 O O . ARG B 1 257 ? -4.688 3.318 -24.031 1 96.44 257 ARG B O 1
ATOM 4313 N N . GLY B 1 258 ? -6.434 2.697 -22.875 1 97.38 258 GLY B N 1
ATOM 4314 C CA . GLY B 1 258 ? -6.645 1.519 -23.688 1 97.38 258 GLY B CA 1
ATOM 4315 C C . GLY B 1 258 ? -5.777 0.342 -23.281 1 97.38 258 GLY B C 1
ATOM 4316 O O . GLY B 1 258 ? -5.727 -0.671 -23.984 1 97.38 258 GLY B O 1
ATOM 4317 N N . GLY B 1 259 ? -5.082 0.49 -22.188 1 98.19 259 GLY B N 1
ATOM 4318 C CA . GLY B 1 259 ? -4.301 -0.627 -21.672 1 98.19 259 GLY B CA 1
ATOM 4319 C C . GLY B 1 259 ? -5.156 -1.746 -21.109 1 98.19 259 GLY B C 1
ATOM 4320 O O . GLY B 1 259 ? -4.723 -2.896 -21.047 1 98.19 259 GLY B O 1
ATOM 4321 N N . LEU B 1 260 ? -6.316 -1.375 -20.625 1 98.62 260 LEU B N 1
ATOM 4322 C CA . LEU B 1 260 ? -7.344 -2.32 -20.203 1 98.62 260 LEU B CA 1
ATOM 4323 C C . LEU B 1 260 ? -8.664 -2.043 -20.906 1 98.62 260 LEU B C 1
ATOM 4325 O O . LEU B 1 260 ? -8.906 -0.926 -21.375 1 98.62 260 LEU B O 1
ATOM 4329 N N . VAL B 1 261 ? -9.43 -3.037 -21 1 98.5 261 VAL B N 1
ATOM 4330 C CA . VAL B 1 261 ? -10.766 -2.938 -21.562 1 98.5 261 VAL B CA 1
ATOM 4331 C C . VAL B 1 261 ? -11.789 -3.484 -20.578 1 98.5 261 VAL B C 1
ATOM 4333 O O . VAL B 1 261 ? -11.617 -4.578 -20.031 1 98.5 261 VAL B O 1
ATOM 4336 N N . ALA B 1 262 ? -12.828 -2.711 -20.359 1 98.25 262 ALA B N 1
ATOM 4337 C CA . ALA B 1 262 ? -13.914 -3.168 -19.5 1 98.25 262 ALA B CA 1
ATOM 4338 C C . ALA B 1 262 ? -14.734 -4.266 -20.188 1 98.25 262 ALA B C 1
ATOM 4340 O O . ALA B 1 262 ? -15.047 -4.164 -21.375 1 98.25 262 ALA B O 1
ATOM 4341 N N . LEU B 1 263 ? -15.016 -5.285 -19.453 1 98.31 263 LEU B N 1
ATOM 4342 C CA . LEU B 1 263 ? -15.797 -6.402 -19.984 1 98.31 263 LEU B CA 1
ATOM 4343 C C . LEU B 1 263 ? -17.281 -6.215 -19.688 1 98.31 263 LEU B C 1
ATOM 4345 O O . LEU B 1 263 ? -17.656 -5.867 -18.562 1 98.31 263 LEU B O 1
ATOM 4349 N N . GLN B 1 264 ? -18.062 -6.359 -20.719 1 96 264 GLN B N 1
ATOM 4350 C CA . GLN B 1 264 ? -19.516 -6.359 -20.562 1 96 264 GLN B CA 1
ATOM 4351 C C . GLN B 1 264 ? -20.047 -7.781 -20.391 1 96 264 GLN B C 1
ATOM 4353 O O . GLN B 1 264 ? -20.078 -8.555 -21.359 1 96 264 GLN B O 1
ATOM 4358 N N . LEU B 1 265 ? -20.484 -8.023 -19.203 1 97.25 265 LEU B N 1
ATOM 4359 C CA . LEU B 1 265 ? -21 -9.359 -18.906 1 97.25 265 LEU B CA 1
ATOM 4360 C C . LEU B 1 265 ? -22.516 -9.336 -18.781 1 97.25 265 LEU B C 1
ATOM 4362 O O . LEU B 1 265 ? -23.156 -8.289 -18.984 1 97.25 265 LEU B O 1
ATOM 4366 N N . ASP B 1 266 ? -23.125 -10.484 -18.562 1 97.06 266 ASP B N 1
ATOM 4367 C CA . ASP B 1 266 ? -24.578 -10.633 -18.578 1 97.06 266 ASP B CA 1
ATOM 4368 C C . ASP B 1 266 ? -25.188 -10.258 -17.234 1 97.06 266 ASP B C 1
ATOM 4370 O O . ASP B 1 266 ? -26.406 -10.156 -17.109 1 97.06 266 ASP B O 1
ATOM 4374 N N . ARG B 1 267 ? -24.391 -10.172 -16.188 1 96.31 267 ARG B N 1
ATOM 4375 C CA . ARG B 1 267 ? -24.828 -9.75 -14.867 1 96.31 267 ARG B CA 1
ATOM 4376 C C . ARG B 1 267 ? -24.125 -8.469 -14.438 1 96.31 267 ARG B C 1
ATOM 4378 O O . ARG B 1 267 ? -22.953 -8.25 -14.773 1 96.31 267 ARG B O 1
ATOM 4385 N N . PRO B 1 268 ? -24.906 -7.68 -13.695 1 95.12 268 PRO B N 1
ATOM 4386 C CA . PRO B 1 268 ? -24.234 -6.48 -13.195 1 95.12 268 PRO B CA 1
ATOM 4387 C C . PRO B 1 268 ? -23.156 -6.793 -12.156 1 95.12 268 PRO B C 1
ATOM 4389 O O . PRO B 1 268 ? -23.25 -7.805 -11.461 1 95.12 268 PRO B O 1
ATOM 4392 N N . VAL B 1 269 ? -22.125 -5.922 -12.07 1 94.44 269 VAL B N 1
ATOM 4393 C CA . VAL B 1 269 ? -21.109 -6.02 -11.031 1 94.44 269 VAL B CA 1
ATOM 4394 C C . VAL B 1 269 ? -21.734 -5.707 -9.672 1 94.44 269 VAL B C 1
ATOM 4396 O O . VAL B 1 269 ? -22.797 -5.082 -9.594 1 94.44 269 VAL B O 1
ATOM 4399 N N . ALA B 1 270 ? -21.062 -6.195 -8.672 1 91.06 270 ALA B N 1
ATOM 4400 C CA . ALA B 1 270 ? -21.531 -5.914 -7.316 1 91.06 270 ALA B CA 1
ATOM 4401 C C . ALA B 1 270 ? -21.281 -4.453 -6.949 1 91.06 270 ALA B C 1
ATOM 4403 O O . ALA B 1 270 ? -20.266 -3.867 -7.336 1 91.06 270 ALA B O 1
ATOM 4404 N N . SER B 1 271 ? -22.203 -3.943 -6.211 1 86.38 271 SER B N 1
ATOM 4405 C CA . SER B 1 271 ? -22 -2.588 -5.707 1 86.38 271 SER B CA 1
ATOM 4406 C C . SER B 1 271 ? -20.969 -2.559 -4.586 1 86.38 271 SER B C 1
ATOM 4408 O O . SER B 1 271 ? -21.078 -3.305 -3.611 1 86.38 271 SER B O 1
ATOM 4410 N N . LEU B 1 272 ? -19.891 -1.884 -4.715 1 82.12 272 LEU B N 1
ATOM 4411 C CA . LEU B 1 272 ? -18.859 -1.759 -3.686 1 82.12 272 LEU B CA 1
ATOM 4412 C C . LEU B 1 272 ? -19.344 -0.885 -2.535 1 82.12 272 LEU B C 1
ATOM 4414 O O . LEU B 1 272 ? -18.859 -1 -1.411 1 82.12 272 LEU B O 1
ATOM 4418 N N . GLY B 1 273 ? -20.391 -0.165 -2.877 1 81.62 273 GLY B N 1
ATOM 4419 C CA . GLY B 1 273 ? -20.812 0.839 -1.916 1 81.62 273 GLY B CA 1
ATOM 4420 C C . GLY B 1 273 ? -20.203 2.203 -2.16 1 81.62 273 GLY B C 1
ATOM 4421 O O . GLY B 1 273 ? -19.781 2.508 -3.279 1 81.62 273 GLY B O 1
ATOM 4422 N N . GLY B 1 274 ? -20.188 3.08 -1.134 1 87.5 274 GLY B N 1
ATOM 4423 C CA . GLY B 1 274 ? -19.719 4.445 -1.291 1 87.5 274 GLY B CA 1
ATOM 4424 C C . GLY B 1 274 ? -18.391 4.695 -0.605 1 87.5 274 GLY B C 1
ATOM 4425 O O . GLY B 1 274 ? -17.812 3.791 0.01 1 87.5 274 GLY B O 1
ATOM 4426 N N . ILE B 1 275 ? -17.766 5.746 -0.964 1 91.81 275 ILE B N 1
ATOM 4427 C CA . ILE B 1 275 ? -16.609 6.305 -0.266 1 91.81 275 ILE B CA 1
ATOM 4428 C C . ILE B 1 275 ? -17.078 7.195 0.879 1 91.81 275 ILE B C 1
ATOM 4430 O O . ILE B 1 275 ? -17.844 8.133 0.667 1 91.81 275 ILE B O 1
ATOM 4434 N N . HIS B 1 276 ? -16.594 6.852 2.102 1 92.31 276 HIS B N 1
ATOM 4435 C CA . HIS B 1 276 ? -17.078 7.574 3.271 1 92.31 276 HIS B CA 1
ATOM 4436 C C . HIS B 1 276 ? -15.922 8.055 4.141 1 92.31 276 HIS B C 1
ATOM 4438 O O . HIS B 1 276 ? -14.891 7.395 4.227 1 92.31 276 HIS B O 1
ATOM 4444 N N . VAL B 1 277 ? -16.125 9.18 4.695 1 92.94 277 VAL B N 1
ATOM 4445 C CA . VAL B 1 277 ? -15.281 9.594 5.812 1 92.94 277 VAL B CA 1
ATOM 4446 C C . VAL B 1 277 ? -15.961 9.219 7.133 1 92.94 277 VAL B C 1
ATOM 4448 O O . VAL B 1 277 ? -17.156 9.445 7.309 1 92.94 277 VAL B O 1
ATOM 4451 N N . LEU B 1 278 ? -15.242 8.539 8.055 1 90.69 278 LEU B N 1
ATOM 4452 C CA . LEU B 1 278 ? -15.719 8.109 9.359 1 90.69 278 LEU B CA 1
ATOM 4453 C C . LEU B 1 278 ? -14.984 8.836 10.484 1 90.69 278 LEU B C 1
ATOM 4455 O O . LEU B 1 278 ? -13.773 9.047 10.398 1 90.69 278 LEU B O 1
ATOM 4459 N N . TYR B 1 279 ? -15.68 9.203 11.453 1 87.31 279 TYR B N 1
ATOM 4460 C CA . TYR B 1 279 ? -15.086 9.805 12.641 1 87.31 279 TYR B CA 1
ATOM 4461 C C . TYR B 1 279 ? -15.945 9.547 13.875 1 87.31 279 TYR B C 1
ATOM 4463 O O . TYR B 1 279 ? -17.125 9.227 13.758 1 87.31 279 TYR B O 1
ATOM 4471 N N . PRO B 1 280 ? -15.359 9.555 15.055 1 79.81 280 PRO B N 1
ATOM 4472 C CA . PRO B 1 280 ? -16.125 9.266 16.266 1 79.81 280 PRO B CA 1
ATOM 4473 C C . PRO B 1 280 ? -17.297 10.211 16.469 1 79.81 280 PRO B C 1
ATOM 4475 O O . PRO B 1 280 ? -17.203 11.398 16.156 1 79.81 280 PRO B O 1
ATOM 4478 N N . ALA B 1 281 ? -18.406 9.617 16.922 1 73.12 281 ALA B N 1
ATOM 4479 C CA . ALA B 1 281 ? -19.672 10.328 17.094 1 73.12 281 ALA B CA 1
ATOM 4480 C C . ALA B 1 281 ? -19.594 11.305 18.266 1 73.12 281 ALA B C 1
ATOM 4482 O O . ALA B 1 281 ? -20.594 11.945 18.609 1 73.12 281 ALA B O 1
ATOM 4483 N N . ASP B 1 282 ? -18.438 11.773 18.484 1 63.12 282 ASP B N 1
ATOM 4484 C CA . ASP B 1 282 ? -18.453 12.75 19.562 1 63.12 282 ASP B CA 1
ATOM 4485 C C . ASP B 1 282 ? -19.375 13.93 19.234 1 63.12 282 ASP B C 1
ATOM 4487 O O . ASP B 1 282 ? -19.688 14.164 18.062 1 63.12 282 ASP B O 1
ATOM 4491 N N . ARG B 1 283 ? -19.953 14.586 20.281 1 59.84 283 ARG B N 1
ATOM 4492 C CA . ARG B 1 283 ? -20.859 15.719 20.109 1 59.84 283 ARG B CA 1
ATOM 4493 C C . ARG B 1 283 ? -20.281 16.734 19.125 1 59.84 283 ARG B C 1
ATOM 4495 O O . ARG B 1 283 ? -21.016 17.266 18.281 1 59.84 283 ARG B O 1
ATOM 4502 N N . ARG B 1 284 ? -19.062 17.125 19.203 1 70.25 284 ARG B N 1
ATOM 4503 C CA . ARG B 1 284 ? -18.484 18.047 18.219 1 70.25 284 ARG B CA 1
ATOM 4504 C C . ARG B 1 284 ? -17.047 17.656 17.891 1 70.25 284 ARG B C 1
ATOM 4506 O O . ARG B 1 284 ? -16.172 17.719 18.766 1 70.25 284 ARG B O 1
ATOM 4513 N N . PRO B 1 285 ? -16.766 17.281 16.734 1 80.69 285 PRO B N 1
ATOM 4514 C CA . PRO B 1 285 ? -15.391 16.938 16.375 1 80.69 285 PRO B CA 1
ATOM 4515 C C . PRO B 1 285 ? -14.43 18.109 16.484 1 80.69 285 PRO B C 1
ATOM 4517 O O . PRO B 1 285 ? -14.828 19.266 16.281 1 80.69 285 PRO B O 1
ATOM 4520 N N . PRO B 1 286 ? -13.164 17.891 16.891 1 82.19 286 PRO B N 1
ATOM 4521 C CA . PRO B 1 286 ? -12.156 18.969 16.906 1 82.19 286 PRO B CA 1
ATOM 4522 C C . PRO B 1 286 ? -12.086 19.719 15.578 1 82.19 286 PRO B C 1
ATOM 4524 O O . PRO B 1 286 ? -12.43 19.172 14.531 1 82.19 286 PRO B O 1
ATOM 4527 N N . ALA B 1 287 ? -11.68 20.922 15.594 1 87.5 287 ALA B N 1
ATOM 4528 C CA . ALA B 1 287 ? -11.656 21.812 14.438 1 87.5 287 ALA B CA 1
ATOM 4529 C C . ALA B 1 287 ? -10.867 21.203 13.289 1 87.5 287 ALA B C 1
ATOM 4531 O O . ALA B 1 287 ? -11.242 21.344 12.125 1 87.5 287 ALA B O 1
ATOM 4532 N N . LYS B 1 288 ? -9.742 20.531 13.594 1 90.75 288 LYS B N 1
ATOM 4533 C CA . LYS B 1 288 ? -8.914 19.938 12.547 1 90.75 288 LYS B CA 1
ATOM 4534 C C . LYS B 1 288 ? -9.664 18.844 11.797 1 90.75 288 LYS B C 1
ATOM 4536 O O . LYS B 1 288 ? -9.523 18.703 10.586 1 90.75 288 LYS B O 1
ATOM 4541 N N . VAL B 1 289 ? -10.477 18.094 12.477 1 91.62 289 VAL B N 1
ATOM 4542 C CA . VAL B 1 289 ? -11.273 17.031 11.875 1 91.62 289 VAL B CA 1
ATOM 4543 C C . VAL B 1 289 ? -12.367 17.641 10.992 1 91.62 289 VAL B C 1
ATOM 4545 O O . VAL B 1 289 ? -12.531 17.234 9.844 1 91.62 289 VAL B O 1
ATOM 4548 N N . ARG B 1 290 ? -13.047 18.641 11.492 1 90.88 290 ARG B N 1
ATOM 4549 C CA . ARG B 1 290 ? -14.086 19.312 10.727 1 90.88 290 ARG B CA 1
ATOM 4550 C C . ARG B 1 290 ? -13.516 19.969 9.477 1 90.88 290 ARG B C 1
ATOM 4552 O O . ARG B 1 290 ? -14.102 19.875 8.398 1 90.88 290 ARG B O 1
ATOM 4559 N N . ALA B 1 291 ? -12.398 20.594 9.672 1 94 291 ALA B N 1
ATOM 4560 C CA . ALA B 1 291 ? -11.75 21.266 8.539 1 94 291 ALA B CA 1
ATOM 4561 C C . ALA B 1 291 ? -11.422 20.266 7.434 1 94 291 ALA B C 1
ATOM 4563 O O . ALA B 1 291 ? -11.641 20.531 6.25 1 94 291 ALA B O 1
ATOM 4564 N N . MET B 1 292 ? -10.938 19.109 7.824 1 96.62 292 MET B N 1
ATOM 4565 C CA . MET B 1 292 ? -10.578 18.094 6.836 1 96.62 292 MET B CA 1
ATOM 4566 C C . MET B 1 292 ? -11.82 17.531 6.16 1 96.62 292 MET B C 1
ATOM 4568 O O . MET B 1 292 ? -11.836 17.328 4.941 1 96.62 292 MET B O 1
ATOM 4572 N N . ILE B 1 293 ? -12.852 17.281 6.93 1 94.06 293 ILE B N 1
ATOM 4573 C CA . ILE B 1 293 ? -14.094 16.75 6.391 1 94.06 293 ILE B CA 1
ATOM 4574 C C . ILE B 1 293 ? -14.664 17.719 5.355 1 94.06 293 ILE B C 1
ATOM 4576 O O . ILE B 1 293 ? -15.023 17.312 4.246 1 94.06 293 ILE B O 1
ATOM 4580 N N . ASP B 1 294 ? -14.695 18.984 5.707 1 93.81 294 ASP B N 1
ATOM 4581 C CA . ASP B 1 294 ? -15.211 20 4.793 1 93.81 294 ASP B CA 1
ATOM 4582 C C . ASP B 1 294 ? -14.344 20.094 3.541 1 93.81 294 ASP B C 1
ATOM 4584 O O . ASP B 1 294 ? -14.859 20.203 2.428 1 93.81 294 ASP B O 1
ATOM 4588 N N . PHE B 1 295 ? -13.133 20.047 3.762 1 96.19 295 PHE B N 1
ATOM 4589 C CA . PHE B 1 295 ? -12.18 20.141 2.658 1 96.19 295 PHE B CA 1
ATOM 4590 C C . PHE B 1 295 ? -12.359 19 1.677 1 96.19 295 PHE B C 1
ATOM 4592 O O . PHE B 1 295 ? -12.438 19.219 0.466 1 96.19 295 PHE B O 1
ATOM 4599 N N . LEU B 1 296 ? -12.398 17.766 2.18 1 95.94 296 LEU B N 1
ATOM 4600 C CA . LEU B 1 296 ? -12.562 16.594 1.331 1 95.94 296 LEU B CA 1
ATOM 4601 C C . LEU B 1 296 ? -13.891 16.641 0.591 1 95.94 296 LEU B C 1
ATOM 4603 O O . LEU B 1 296 ? -13.961 16.297 -0.592 1 95.94 296 LEU B O 1
ATOM 4607 N N . HIS B 1 297 ? -14.859 17.016 1.294 1 92.38 297 HIS B N 1
ATOM 4608 C CA . HIS B 1 297 ? -16.172 17.141 0.666 1 92.38 297 HIS B CA 1
ATOM 4609 C C . HIS B 1 297 ? -16.141 18.109 -0.51 1 92.38 297 HIS B C 1
ATOM 4611 O O . HIS B 1 297 ? -16.641 17.812 -1.589 1 92.38 297 HIS B O 1
ATOM 4617 N N . ASP B 1 298 ? -15.555 19.25 -0.303 1 92.5 298 ASP B N 1
ATOM 4618 C CA . ASP B 1 298 ? -15.438 20.25 -1.354 1 92.5 298 ASP B CA 1
ATOM 4619 C C . ASP B 1 298 ? -14.633 19.719 -2.535 1 92.5 298 ASP B C 1
ATOM 4621 O O . ASP B 1 298 ? -15.023 19.891 -3.691 1 92.5 298 ASP B O 1
ATOM 4625 N N . ALA B 1 299 ? -13.555 19.047 -2.227 1 92.81 299 ALA B N 1
ATOM 4626 C CA . ALA B 1 299 ? -12.664 18.547 -3.27 1 92.81 299 ALA B CA 1
ATOM 4627 C C . ALA B 1 299 ? -13.367 17.484 -4.121 1 92.81 299 ALA B C 1
ATOM 4629 O O . ALA B 1 299 ? -13.234 17.484 -5.348 1 92.81 299 ALA B O 1
ATOM 4630 N N . PHE B 1 300 ? -14.086 16.578 -3.527 1 91.31 300 PHE B N 1
ATOM 4631 C CA . PHE B 1 300 ? -14.672 15.453 -4.238 1 91.31 300 PHE B CA 1
ATOM 4632 C C . PHE B 1 300 ? -16 15.844 -4.875 1 91.31 300 PHE B C 1
ATOM 4634 O O . PHE B 1 300 ? -16.5 15.156 -5.77 1 91.31 300 PHE B O 1
ATOM 4641 N N . THR B 1 301 ? -16.609 16.859 -4.355 1 84.94 301 THR B N 1
ATOM 4642 C CA . THR B 1 301 ? -17.766 17.422 -5.051 1 84.94 301 THR B CA 1
ATOM 4643 C C . THR B 1 301 ? -17.344 18.078 -6.359 1 84.94 301 THR B C 1
ATOM 4645 O O . THR B 1 301 ? -18.031 17.953 -7.375 1 84.94 301 THR B O 1
ATOM 4648 N N . ARG B 1 302 ? -16.219 18.703 -6.301 1 80.38 302 ARG B N 1
ATOM 4649 C CA . ARG B 1 302 ? -15.703 19.391 -7.484 1 80.38 302 ARG B CA 1
ATOM 4650 C C . ARG B 1 302 ? -15.141 18.391 -8.492 1 80.38 302 ARG B C 1
ATOM 4652 O O . ARG B 1 302 ? -15.312 18.547 -9.703 1 80.38 302 ARG B O 1
ATOM 4659 N N . ALA B 1 303 ? -14.375 17.375 -7.988 1 75.62 303 ALA B N 1
ATOM 4660 C CA . ALA B 1 303 ? -13.773 16.344 -8.828 1 75.62 303 ALA B CA 1
ATOM 4661 C C . ALA B 1 303 ? -13.984 14.961 -8.227 1 75.62 303 ALA B C 1
ATOM 4663 O O . ALA B 1 303 ? -13.102 14.43 -7.539 1 75.62 303 ALA B O 1
ATOM 4664 N N . PRO B 1 304 ? -15.078 14.406 -8.422 1 69.56 304 PRO B N 1
ATOM 4665 C CA . PRO B 1 304 ? -15.336 13.086 -7.848 1 69.56 304 PRO B CA 1
ATOM 4666 C C . PRO B 1 304 ? -14.391 12.016 -8.375 1 69.56 304 PRO B C 1
ATOM 4668 O O . PRO B 1 304 ? -14 12.047 -9.547 1 69.56 304 PRO B O 1
ATOM 4671 N N . PRO B 1 305 ? -13.648 11.383 -7.449 1 61.28 305 PRO B N 1
ATOM 4672 C CA . PRO B 1 305 ? -12.828 10.273 -7.949 1 61.28 305 PRO B CA 1
ATOM 4673 C C . PRO B 1 305 ? -13.617 9.32 -8.844 1 61.28 305 PRO B C 1
ATOM 4675 O O . PRO B 1 305 ? -13.07 8.312 -9.305 1 61.28 305 PRO B O 1
ATOM 4678 N N . LEU B 1 306 ? -14.844 9.406 -9.094 1 51.84 306 LEU B N 1
ATOM 4679 C CA . LEU B 1 306 ? -15.82 8.445 -9.586 1 51.84 306 LEU B CA 1
ATOM 4680 C C . LEU B 1 306 ? -15.555 8.102 -11.047 1 51.84 306 LEU B C 1
ATOM 4682 O O . LEU B 1 306 ? -14.656 8.672 -11.672 1 51.84 306 LEU B O 1
ATOM 4686 N N . ASN B 1 307 ? -17.016 7.914 -11.602 1 48.44 307 ASN B N 1
ATOM 4687 C CA . ASN B 1 307 ? -18.141 7.289 -12.289 1 48.44 307 ASN B CA 1
ATOM 4688 C C . ASN B 1 307 ? -18.141 7.633 -13.781 1 48.44 307 ASN B C 1
ATOM 4690 O O . ASN B 1 307 ? -18.891 8.508 -14.211 1 48.44 307 ASN B O 1
ATOM 4694 N N . ARG B 1 308 ? -17.094 8.18 -14.18 1 41.56 308 ARG B N 1
ATOM 4695 C CA . ARG B 1 308 ? -17.625 8.32 -15.523 1 41.56 308 ARG B CA 1
ATOM 4696 C C . ARG B 1 308 ? -18.312 7.031 -15.977 1 41.56 308 ARG B C 1
ATOM 4698 O O . ARG B 1 308 ? -17.75 5.945 -15.859 1 41.56 308 ARG B O 1
ATOM 4705 N N . ALA B 1 309 ? -19.562 7.109 -15.953 1 33.97 309 ALA B N 1
ATOM 4706 C CA . ALA B 1 309 ? -20.391 6.074 -16.594 1 33.97 309 ALA B CA 1
ATOM 4707 C C . ALA B 1 309 ? -19.641 5.43 -17.766 1 33.97 309 ALA B C 1
ATOM 4709 O O . ALA B 1 309 ? -19.219 6.121 -18.688 1 33.97 309 ALA B O 1
ATOM 4710 N N . VAL B 1 310 ? -18.719 4.48 -17.516 1 29.67 310 VAL B N 1
ATOM 4711 C CA . VAL B 1 310 ? -18.297 3.686 -18.672 1 29.67 310 VAL B CA 1
ATOM 4712 C C . VAL B 1 310 ? -19.516 3.141 -19.391 1 29.67 310 VAL B C 1
ATOM 4714 O O . VAL B 1 310 ? -20.438 2.619 -18.766 1 29.67 310 VAL B O 1
#